Protein AF-A0A3D3JP51-F1 (afdb_monomer)

Nearest PDB structures (foldseek):
  5xqj-assembly3_H  TM=5.553E-01  e=3.656E-07  Penicillium chrysogenum
  5xqg-assembly3_E  TM=5.245E-01  e=1.393E-07  Penicillium chrysogenum
  5xqj-assembly2_C  TM=5.375E-01  e=5.043E-07  Penicillium chrysogenum
  5xqg-assembly4_G  TM=5.364E-01  e=9.598E-07  Penicillium chrysogenum
  8jto-assembly1_A  TM=1.450E-01  e=2.561E-01  Burkholderia pseudomallei

Structure (mmCIF, N/CA/C/O backbone):
data_AF-A0A3D3JP51-F1
#
_entry.id   AF-A0A3D3JP51-F1
#
loop_
_atom_site.group_PDB
_atom_site.id
_atom_site.type_symbol
_atom_site.label_atom_id
_atom_site.label_alt_id
_atom_site.label_comp_id
_atom_site.label_asym_id
_atom_site.label_entity_id
_atom_site.label_seq_id
_atom_site.pdbx_PDB_ins_code
_atom_site.Cartn_x
_atom_site.Cartn_y
_atom_site.Cartn_z
_atom_site.occupancy
_atom_site.B_iso_or_equiv
_atom_site.auth_seq_id
_atom_site.auth_comp_id
_atom_site.auth_asym_id
_atom_site.auth_atom_id
_atom_site.pdbx_PDB_model_num
ATOM 1 N N . MET A 1 1 ? -41.179 26.866 2.101 1.00 33.84 1 MET A N 1
ATOM 2 C CA . MET A 1 1 ? -41.700 25.677 2.806 1.00 33.84 1 MET A CA 1
ATOM 3 C C . MET A 1 1 ? -40.500 24.890 3.313 1.00 33.84 1 MET A C 1
ATOM 5 O O . MET A 1 1 ? -39.878 24.162 2.555 1.00 33.84 1 MET A O 1
ATOM 9 N N . LEU A 1 2 ? -40.088 25.186 4.548 1.00 30.19 2 LEU A N 1
ATOM 10 C CA . LEU A 1 2 ? -38.956 24.570 5.240 1.00 30.19 2 LEU A CA 1
ATOM 11 C C . LEU A 1 2 ? -39.393 23.192 5.743 1.00 30.19 2 LEU A C 1
ATOM 13 O O . LEU A 1 2 ? -40.135 23.107 6.719 1.00 30.19 2 LEU A O 1
ATOM 17 N N . LEU A 1 3 ? -38.946 22.122 5.087 1.00 27.70 3 LEU A N 1
ATOM 18 C CA . LEU A 1 3 ? -38.973 20.797 5.696 1.00 27.70 3 LEU A CA 1
ATOM 19 C C . LEU A 1 3 ? -37.765 20.704 6.622 1.00 27.70 3 LEU A C 1
ATOM 21 O O . LEU A 1 3 ? -36.638 20.443 6.214 1.00 27.70 3 LEU A O 1
ATOM 25 N N . ALA A 1 4 ? -38.037 21.022 7.884 1.00 31.62 4 ALA A N 1
ATOM 26 C CA . ALA A 1 4 ? -37.172 20.719 8.999 1.00 31.62 4 ALA A CA 1
ATOM 27 C C . ALA A 1 4 ? -36.991 19.201 9.070 1.00 31.62 4 ALA A C 1
ATOM 29 O O . ALA A 1 4 ? -37.876 18.489 9.544 1.00 31.62 4 ALA A O 1
ATOM 30 N N . ASP A 1 5 ? -35.827 18.721 8.645 1.00 31.06 5 ASP A N 1
ATOM 31 C CA . ASP A 1 5 ? -35.384 17.355 8.895 1.00 31.06 5 ASP A CA 1
ATOM 32 C C . ASP A 1 5 ? -34.930 17.252 10.363 1.00 31.06 5 ASP A C 1
ATOM 34 O O . ASP A 1 5 ? -33.759 17.122 10.712 1.00 31.06 5 ASP A O 1
ATOM 38 N N . ARG A 1 6 ? -35.901 17.383 11.277 1.00 33.31 6 ARG A N 1
ATOM 39 C CA . ARG A 1 6 ? -35.790 16.949 12.673 1.00 33.31 6 ARG A CA 1
ATOM 40 C C . ARG A 1 6 ? -36.003 15.434 12.722 1.00 33.31 6 ARG A C 1
ATOM 42 O O . ARG A 1 6 ? -36.897 14.942 13.403 1.00 33.31 6 ARG A O 1
ATOM 49 N N . ALA A 1 7 ? -35.159 14.685 12.021 1.00 33.31 7 ALA A N 1
ATOM 50 C CA . ALA A 1 7 ? -34.935 13.285 12.334 1.00 33.31 7 ALA A CA 1
ATOM 51 C C . ALA A 1 7 ? -33.903 13.252 13.464 1.00 33.31 7 ALA A C 1
ATOM 53 O O . ALA A 1 7 ? -32.711 13.477 13.261 1.00 33.31 7 ALA A O 1
ATOM 54 N N . GLY A 1 8 ? -34.400 13.076 14.688 1.00 32.94 8 GLY A N 1
ATOM 55 C CA . GLY A 1 8 ? -33.596 13.074 15.896 1.00 32.94 8 GLY A CA 1
ATOM 56 C C . GLY A 1 8 ? -32.356 12.194 15.758 1.00 32.94 8 GLY A C 1
ATOM 57 O O . GLY A 1 8 ? -32.448 11.008 15.435 1.00 32.94 8 GLY A O 1
ATOM 58 N N . ALA A 1 9 ? -31.199 12.772 16.082 1.00 37.50 9 ALA A N 1
ATOM 59 C CA . ALA A 1 9 ? -30.053 12.015 16.543 1.00 37.50 9 ALA A CA 1
ATOM 60 C C . ALA A 1 9 ? -30.493 11.262 17.805 1.00 37.50 9 ALA A C 1
ATOM 62 O O . ALA A 1 9 ? -30.345 11.745 18.927 1.00 37.50 9 ALA A O 1
ATOM 63 N N . ALA A 1 10 ? -31.105 10.090 17.630 1.00 38.06 10 ALA A N 1
ATOM 64 C CA . ALA A 1 10 ? -31.199 9.107 18.686 1.00 38.06 10 ALA A CA 1
ATOM 65 C C . ALA A 1 10 ? -29.755 8.891 19.136 1.00 38.06 10 ALA A C 1
ATOM 67 O O . ALA A 1 10 ? -28.972 8.301 18.391 1.00 38.06 10 ALA A O 1
ATOM 68 N N . GLN A 1 11 ? -29.378 9.466 20.285 1.00 51.22 11 GLN A N 1
ATOM 69 C CA . GLN A 1 11 ? -28.046 9.317 20.859 1.00 51.22 11 GLN A CA 1
ATOM 70 C C . GLN A 1 11 ? -27.743 7.827 20.865 1.00 51.22 11 GLN A C 1
ATOM 72 O O . GLN A 1 11 ? -28.322 7.079 21.657 1.00 51.22 11 GLN A O 1
ATOM 77 N N . ALA A 1 12 ? -26.890 7.375 19.942 1.00 59.22 12 ALA A N 1
ATOM 78 C CA . ALA A 1 12 ? -26.531 5.974 19.868 1.00 59.22 12 ALA A CA 1
ATOM 79 C C . ALA A 1 12 ? -26.047 5.588 21.266 1.00 59.22 12 ALA A C 1
ATOM 81 O O . ALA A 1 12 ? -25.150 6.241 21.802 1.00 59.22 12 ALA A O 1
ATOM 82 N N . ARG A 1 13 ? -26.693 4.607 21.901 1.00 76.00 13 ARG A N 1
ATOM 83 C CA . ARG A 1 13 ? -26.403 4.232 23.290 1.00 76.00 13 ARG A CA 1
ATOM 84 C C . ARG A 1 13 ? -24.896 3.993 23.442 1.00 76.00 13 ARG A C 1
ATOM 86 O O . ARG A 1 13 ? -24.313 3.312 22.601 1.00 76.00 13 ARG A O 1
ATOM 93 N N . TRP A 1 14 ? -24.264 4.557 24.479 1.00 85.31 14 TRP A N 1
ATOM 94 C CA . TRP A 1 14 ? -22.841 4.312 24.761 1.00 85.31 14 TRP A CA 1
ATOM 95 C C . TRP A 1 14 ? -22.556 2.812 24.748 1.00 85.31 14 TRP A C 1
ATOM 97 O O . TRP A 1 14 ? -23.250 2.049 25.421 1.00 85.31 14 TRP A O 1
ATOM 107 N N . TRP A 1 15 ? -21.521 2.406 24.013 1.00 87.50 15 TRP A N 1
ATOM 108 C CA . TRP A 1 15 ? -21.090 1.014 23.954 1.00 87.50 15 TRP A CA 1
ATOM 109 C C . TRP A 1 15 ? -20.709 0.482 25.340 1.00 87.50 15 TRP A C 1
ATOM 111 O O . TRP A 1 15 ? -21.135 -0.602 25.731 1.00 87.50 15 TRP A O 1
ATOM 121 N N . ASN A 1 16 ? -19.942 1.262 26.105 1.00 84.06 16 ASN A N 1
ATOM 122 C CA . ASN A 1 16 ? -19.487 0.878 27.433 1.00 84.06 16 ASN A CA 1
ATOM 123 C C . ASN A 1 16 ? -19.340 2.120 28.333 1.00 84.06 16 ASN A C 1
ATOM 125 O O . ASN A 1 16 ? -18.861 3.164 27.895 1.00 84.06 16 ASN A O 1
ATOM 129 N N . LYS A 1 17 ? -19.767 1.998 29.599 1.00 82.62 17 LYS A N 1
ATOM 130 C CA . LYS A 1 17 ? -19.778 3.090 30.585 1.00 82.62 17 LYS A CA 1
ATOM 131 C C . LYS A 1 17 ? -18.383 3.594 30.972 1.00 82.62 17 LYS A C 1
ATOM 133 O O . LYS A 1 17 ? -18.268 4.725 31.418 1.00 82.62 17 LYS A O 1
ATOM 138 N N . GLY A 1 18 ? -17.332 2.799 30.814 1.00 87.00 18 GLY A N 1
ATOM 139 C CA . GLY A 1 18 ? -15.985 3.238 31.168 1.00 87.00 18 GLY A CA 1
ATOM 140 C C . GLY A 1 18 ? -15.349 4.212 30.172 1.00 87.00 18 GLY A C 1
ATOM 141 O O . GLY A 1 18 ? -14.158 4.430 30.295 1.00 87.00 18 GLY A O 1
ATOM 142 N N . TRP A 1 19 ? -16.053 4.671 29.134 1.00 91.06 19 TRP A N 1
ATOM 143 C CA . TRP A 1 19 ? -15.495 5.518 28.073 1.00 91.06 19 TRP A CA 1
ATOM 144 C C . TRP A 1 19 ? -16.128 6.909 28.121 1.00 91.06 19 TRP A C 1
ATOM 146 O O . TRP A 1 19 ? -17.355 7.039 28.074 1.00 91.06 19 TRP A O 1
ATOM 156 N N . GLU A 1 20 ? -15.290 7.932 28.238 1.00 90.81 20 GLU A N 1
ATOM 157 C CA . GLU A 1 20 ? -15.665 9.309 28.559 1.00 90.81 20 GLU A CA 1
ATOM 158 C C . GLU A 1 20 ? -16.050 10.115 27.318 1.00 90.81 20 GLU A C 1
ATOM 160 O O . GLU A 1 20 ? -16.895 11.011 27.400 1.00 90.81 20 GLU A O 1
ATOM 165 N N . ALA A 1 21 ? -15.479 9.780 26.161 1.00 91.62 21 ALA A N 1
ATOM 166 C CA . ALA A 1 21 ? -15.785 10.435 24.898 1.00 91.62 21 ALA A CA 1
ATOM 167 C C . ALA A 1 21 ? -15.850 9.441 23.735 1.00 91.62 21 ALA A C 1
ATOM 169 O O . ALA A 1 21 ? -15.373 8.305 23.822 1.00 91.62 21 ALA A O 1
ATOM 170 N N . ARG A 1 22 ? -16.459 9.870 22.630 1.00 93.19 22 ARG A N 1
ATOM 171 C CA . ARG A 1 22 ? -16.383 9.174 21.345 1.00 93.19 22 ARG A CA 1
ATOM 172 C C . ARG A 1 22 ? -16.366 10.156 20.184 1.00 93.19 22 ARG A C 1
ATOM 174 O O . ARG A 1 22 ? -16.964 11.219 20.278 1.00 93.19 22 ARG A O 1
ATOM 181 N N . VAL A 1 23 ? -15.744 9.760 19.085 1.00 93.44 23 VAL A N 1
ATOM 182 C CA . VAL A 1 23 ? -15.762 10.488 17.816 1.00 93.44 23 VAL A CA 1
ATOM 183 C C . VAL A 1 23 ? -16.483 9.623 16.781 1.00 93.44 23 VAL A C 1
ATOM 185 O O . VAL A 1 23 ? -16.076 8.472 16.580 1.00 93.44 23 VAL A O 1
ATOM 188 N N . PRO A 1 24 ? -17.570 10.106 16.156 1.00 94.50 24 PRO A N 1
ATOM 189 C CA . PRO A 1 24 ? -18.229 9.376 15.083 1.00 94.50 24 PRO A CA 1
ATOM 190 C C . PRO A 1 24 ? -17.358 9.405 13.822 1.00 94.50 24 PRO A C 1
ATOM 192 O O . PRO A 1 24 ? -16.884 10.458 13.399 1.00 94.50 24 PRO A O 1
ATOM 195 N N . ILE A 1 25 ? -17.168 8.237 13.212 1.00 93.19 25 ILE A N 1
ATOM 196 C CA . ILE A 1 25 ? -16.448 8.064 11.949 1.00 93.19 25 ILE A CA 1
ATOM 197 C C . ILE A 1 25 ? -17.408 7.386 10.974 1.00 93.19 25 ILE A C 1
ATOM 199 O O . ILE A 1 25 ? -17.940 6.314 11.254 1.00 93.19 25 ILE A O 1
ATOM 203 N N . THR A 1 26 ? -17.657 8.007 9.829 1.00 92.44 26 THR A N 1
ATOM 204 C CA . THR A 1 26 ? -18.397 7.385 8.728 1.00 92.44 26 THR A CA 1
ATOM 205 C C . THR A 1 26 ? -17.417 7.071 7.620 1.00 92.44 26 THR A C 1
ATOM 207 O O . THR A 1 26 ? -16.670 7.951 7.221 1.00 92.44 26 THR A O 1
ATOM 210 N N . VAL A 1 27 ? -17.438 5.842 7.121 1.00 89.75 27 VAL A N 1
ATOM 211 C CA . VAL A 1 27 ? -16.679 5.430 5.943 1.00 89.75 27 VAL A CA 1
ATOM 212 C C . VAL A 1 27 ? -17.681 5.108 4.848 1.00 89.75 27 VAL A C 1
ATOM 214 O O . VAL A 1 27 ? -18.523 4.228 5.022 1.00 89.75 27 VAL A O 1
ATOM 217 N N . GLU A 1 28 ? -17.618 5.837 3.743 1.00 86.75 28 GLU A N 1
ATOM 218 C CA . GLU A 1 28 ? -18.422 5.574 2.554 1.00 86.75 28 GLU A CA 1
ATOM 219 C C . GLU A 1 28 ? -17.505 5.126 1.422 1.00 86.75 28 GLU A C 1
ATOM 221 O O . GLU A 1 28 ? -16.546 5.810 1.057 1.00 86.75 28 GLU A O 1
ATOM 226 N N . PHE A 1 29 ? -17.805 3.953 0.873 1.00 77.25 29 PHE A N 1
ATOM 227 C CA . PHE A 1 29 ? -17.131 3.445 -0.307 1.00 77.25 29 PHE A CA 1
ATOM 228 C C . PHE A 1 29 ? -18.118 3.362 -1.454 1.00 77.25 29 PHE A C 1
ATOM 230 O O . PHE A 1 29 ? -19.277 2.976 -1.290 1.00 77.25 29 PHE A O 1
ATOM 237 N N . ARG A 1 30 ? -17.628 3.677 -2.648 1.00 71.31 30 ARG A N 1
ATOM 238 C CA . ARG A 1 30 ? -18.293 3.213 -3.859 1.00 71.31 30 ARG A CA 1
ATOM 239 C C . ARG A 1 30 ? -18.076 1.704 -3.969 1.00 71.31 30 ARG A C 1
ATOM 241 O O . ARG A 1 30 ? -17.034 1.196 -3.547 1.00 71.31 30 ARG A O 1
ATOM 248 N N . GLU A 1 31 ? -19.058 1.007 -4.532 1.00 70.56 31 GLU A N 1
ATOM 249 C CA . GLU A 1 31 ? -18.847 -0.369 -4.984 1.00 70.56 31 GLU A CA 1
ATOM 250 C C . GLU A 1 31 ? -17.620 -0.393 -5.910 1.00 70.56 31 GLU A C 1
ATOM 252 O O . GLU A 1 31 ? -17.397 0.531 -6.697 1.00 70.56 31 GLU A O 1
ATOM 257 N N . GLY A 1 32 ? -16.772 -1.399 -5.736 1.00 70.69 32 GLY A N 1
ATOM 258 C CA . GLY A 1 32 ? -15.523 -1.533 -6.469 1.00 70.69 32 GLY A CA 1
ATOM 259 C C . GLY A 1 32 ? -14.873 -2.875 -6.171 1.00 70.69 32 GLY A C 1
ATOM 260 O O . GLY A 1 32 ? -15.493 -3.740 -5.559 1.00 70.69 32 GLY A O 1
ATOM 261 N N . LEU A 1 33 ? -13.609 -3.011 -6.558 1.00 82.50 33 LEU A N 1
ATOM 262 C CA . LEU A 1 33 ? -12.934 -4.302 -6.685 1.00 82.50 33 LEU A CA 1
ATOM 263 C C . LEU A 1 33 ? -12.784 -5.101 -5.376 1.00 82.50 33 LEU A C 1
ATOM 265 O O . LEU A 1 33 ? -12.785 -6.328 -5.372 1.00 82.50 33 LEU A O 1
ATOM 269 N N . LEU A 1 34 ? -12.624 -4.409 -4.250 1.00 86.81 34 LEU A N 1
ATOM 270 C CA . LEU A 1 34 ? -12.354 -5.032 -2.958 1.00 86.81 34 LEU A CA 1
ATOM 271 C C . LEU A 1 34 ? -13.618 -5.149 -2.107 1.00 86.81 34 LEU A C 1
ATOM 273 O O . LEU A 1 34 ? -14.225 -4.128 -1.801 1.00 86.81 34 LEU A O 1
ATOM 277 N N . SER A 1 35 ? -13.926 -6.359 -1.620 1.00 85.88 35 SER A N 1
ATOM 278 C CA . SER A 1 35 ? -15.017 -6.624 -0.658 1.00 85.88 35 SER A CA 1
ATOM 279 C C . SER A 1 35 ? -14.719 -6.143 0.772 1.00 85.88 35 SER A C 1
ATOM 281 O O . SER A 1 35 ? -15.620 -5.902 1.581 1.00 85.88 35 SER A O 1
ATOM 283 N N . LYS A 1 36 ? -13.431 -5.997 1.097 1.00 89.69 36 LYS A N 1
ATOM 284 C CA . LYS A 1 36 ? -12.902 -5.413 2.332 1.00 89.69 36 LYS A CA 1
ATOM 285 C C . LYS A 1 36 ? -11.823 -4.406 1.967 1.00 89.69 36 LYS A C 1
ATOM 287 O O . LYS A 1 36 ? -10.947 -4.713 1.165 1.00 89.69 36 LYS A O 1
ATOM 292 N N . ARG A 1 37 ? -11.853 -3.224 2.575 1.00 88.88 37 ARG A N 1
ATOM 293 C CA . ARG A 1 37 ? -10.965 -2.113 2.227 1.00 88.88 37 ARG A CA 1
ATOM 294 C C . ARG A 1 37 ? -10.162 -1.641 3.433 1.00 88.88 37 ARG A C 1
ATOM 296 O O . ARG A 1 37 ? -10.757 -1.394 4.487 1.00 88.88 37 ARG A O 1
ATOM 303 N N . PRO A 1 38 ? -8.836 -1.482 3.293 1.00 91.38 38 PRO A N 1
ATOM 304 C CA . PRO A 1 38 ? -8.039 -0.839 4.319 1.00 91.38 38 PRO A CA 1
ATOM 305 C C . PRO A 1 38 ? -8.355 0.657 4.369 1.00 91.38 38 PRO A C 1
ATOM 307 O O . PRO A 1 38 ? -8.418 1.329 3.340 1.00 91.38 38 PRO A O 1
ATOM 310 N N . VAL A 1 39 ? -8.525 1.172 5.581 1.00 90.56 39 VAL A N 1
ATOM 311 C CA . VAL A 1 39 ? -8.670 2.593 5.887 1.00 90.56 39 VAL A CA 1
ATOM 312 C C . VAL A 1 39 ? -7.458 3.013 6.705 1.00 90.56 39 VAL A C 1
ATOM 314 O O . VAL A 1 39 ? -7.143 2.388 7.718 1.00 90.56 39 VAL A O 1
ATOM 317 N N . ILE A 1 40 ? -6.779 4.062 6.246 1.00 90.44 40 ILE A N 1
ATOM 318 C CA . ILE A 1 40 ? -5.611 4.656 6.899 1.00 90.44 40 ILE A CA 1
ATOM 319 C C . ILE A 1 40 ? -5.949 6.123 7.137 1.00 90.44 40 ILE A C 1
ATOM 321 O O . ILE A 1 40 ? -6.104 6.877 6.179 1.00 90.44 40 ILE A O 1
ATOM 325 N N . LEU A 1 41 ? -6.090 6.517 8.401 1.00 88.56 41 LEU A N 1
ATOM 326 C CA . LEU A 1 41 ? -6.381 7.896 8.785 1.00 88.56 41 LEU A CA 1
ATOM 327 C C . LEU A 1 41 ? -5.165 8.499 9.481 1.00 88.56 41 LEU A C 1
ATOM 329 O O . LEU A 1 41 ? -4.757 7.960 10.512 1.00 88.56 41 LEU A O 1
ATOM 333 N N . PRO A 1 42 ? -4.612 9.618 8.983 1.00 88.12 42 PRO A N 1
ATOM 334 C CA . PRO A 1 42 ? -3.611 10.364 9.730 1.00 88.12 42 PRO A CA 1
ATOM 335 C C . PRO A 1 42 ? -4.199 10.820 11.067 1.00 88.12 42 PRO A C 1
ATOM 337 O O . PRO A 1 42 ? -5.288 11.403 11.113 1.00 88.12 42 PRO A O 1
ATOM 340 N N . TRP A 1 43 ? -3.481 10.569 12.158 1.00 89.81 43 TRP A N 1
ATOM 341 C CA . TRP A 1 43 ? -3.932 10.884 13.508 1.00 89.81 43 TRP A CA 1
ATOM 342 C C . TRP A 1 43 ? -4.205 12.375 13.676 1.00 89.81 43 TRP A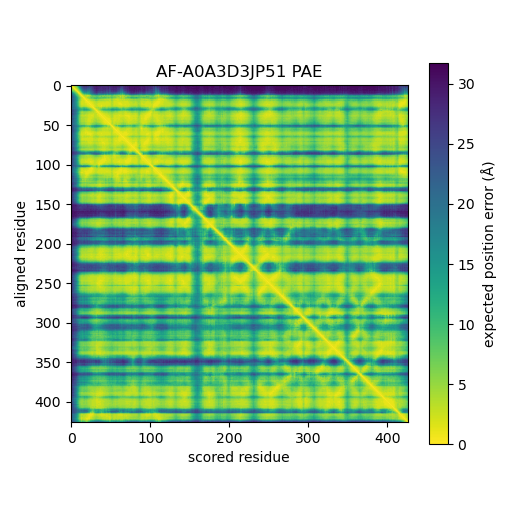 C 1
ATOM 344 O O . TRP A 1 43 ? -5.180 12.741 14.331 1.00 89.81 43 TRP A O 1
ATOM 354 N N . ARG A 1 44 ? -3.426 13.231 13.002 1.00 88.31 44 ARG A N 1
ATOM 355 C CA . ARG A 1 44 ? -3.647 14.681 12.935 1.00 88.31 44 ARG A CA 1
ATOM 356 C C . ARG A 1 44 ? -5.108 15.068 12.678 1.00 88.31 44 ARG A C 1
ATOM 358 O O . ARG A 1 44 ? -5.628 15.916 13.393 1.00 88.31 44 ARG A O 1
ATOM 365 N N . VAL A 1 45 ? -5.796 14.401 11.746 1.00 87.31 45 VAL A N 1
ATOM 366 C CA . VAL A 1 45 ? -7.195 14.724 11.390 1.00 87.31 45 VAL A CA 1
ATOM 367 C C . VAL A 1 45 ? -8.147 14.493 12.573 1.00 87.31 45 VAL A C 1
ATOM 369 O O . VAL A 1 45 ? -9.140 15.198 12.747 1.00 87.31 45 VAL A O 1
ATOM 372 N N . ILE A 1 46 ? -7.841 13.511 13.420 1.00 87.12 46 ILE A N 1
ATOM 373 C CA . ILE A 1 46 ? -8.601 13.211 14.637 1.00 87.12 46 ILE A CA 1
ATOM 374 C C . ILE A 1 46 ? -8.157 14.139 15.779 1.00 87.12 46 ILE A C 1
ATOM 376 O O . ILE A 1 46 ? -8.998 14.665 16.508 1.00 87.12 46 ILE A O 1
ATOM 380 N N . ALA A 1 47 ? -6.851 14.367 15.930 1.00 87.25 47 ALA A N 1
ATOM 381 C CA . ALA A 1 47 ? -6.269 15.200 16.980 1.00 87.25 47 ALA A CA 1
ATOM 382 C C . ALA A 1 47 ? -6.745 16.660 16.909 1.00 87.25 47 ALA A C 1
ATOM 384 O O . ALA A 1 47 ? -7.077 17.239 17.946 1.00 87.25 47 ALA A O 1
ATOM 385 N N . GLU A 1 48 ? -6.864 17.220 15.701 1.00 86.81 48 GLU A N 1
ATOM 386 C CA . GLU A 1 48 ? -7.426 18.556 15.455 1.00 86.81 48 GLU A CA 1
ATOM 387 C C . GLU A 1 48 ? -8.850 18.687 16.016 1.00 86.81 48 GLU A C 1
ATOM 389 O O . GLU A 1 48 ? -9.200 19.703 16.614 1.00 86.81 48 GLU A O 1
ATOM 394 N N . ARG A 1 49 ? -9.667 17.629 15.912 1.00 84.00 49 ARG A N 1
ATOM 395 C CA . ARG A 1 49 ? -11.031 17.603 16.469 1.00 84.00 49 ARG A CA 1
ATOM 396 C C . ARG A 1 49 ? -11.052 17.467 17.987 1.00 84.00 49 ARG A C 1
ATOM 398 O O . ARG A 1 49 ? -12.003 17.905 18.627 1.00 84.00 49 ARG A O 1
ATOM 405 N N . LEU A 1 50 ? -10.031 16.841 18.564 1.00 82.81 50 LEU A N 1
ATOM 406 C CA . LEU A 1 50 ? -9.939 16.556 19.997 1.00 82.81 50 LEU A CA 1
ATOM 407 C C . LEU A 1 50 ? -9.251 17.666 20.806 1.00 82.81 50 LEU A C 1
ATOM 409 O O . LEU A 1 50 ? -9.284 17.603 22.036 1.00 82.81 50 LEU A O 1
ATOM 413 N N . GLY A 1 51 ? -8.663 18.668 20.147 1.00 80.00 51 GLY A N 1
ATOM 414 C CA . GLY A 1 51 ? -7.967 19.777 20.802 1.00 80.00 51 GLY A CA 1
ATOM 415 C C . GLY A 1 51 ? -6.614 19.377 21.399 1.00 80.00 51 GLY A C 1
ATOM 416 O O . GLY A 1 51 ? -6.333 19.725 22.542 1.00 80.00 51 GLY A O 1
ATOM 417 N N . GLU A 1 52 ? -5.810 18.610 20.651 1.00 67.75 52 GLU A N 1
ATOM 418 C CA . GLU A 1 52 ? -4.414 18.246 20.987 1.00 67.75 52 GLU A CA 1
ATOM 419 C C . GLU A 1 52 ? -4.214 17.468 22.306 1.00 67.75 52 GLU A C 1
ATOM 421 O O . GLU A 1 52 ? -3.128 17.446 22.891 1.00 67.75 52 GLU A O 1
ATOM 426 N N . ALA A 1 53 ? -5.247 16.776 22.792 1.00 72.56 53 ALA A N 1
ATOM 427 C CA . ALA A 1 53 ? -5.118 15.929 23.972 1.00 72.56 53 ALA A CA 1
ATOM 428 C C . ALA A 1 53 ? -4.064 14.823 23.759 1.00 72.56 53 ALA A C 1
ATOM 430 O O . ALA A 1 53 ? -4.126 14.067 22.788 1.00 72.56 53 ALA A O 1
ATOM 431 N N . LYS A 1 54 ? -3.132 14.675 24.713 1.00 82.56 54 LYS A N 1
ATOM 432 C CA . LYS A 1 54 ? -2.168 13.562 24.733 1.00 82.56 54 LYS A CA 1
ATOM 433 C C . LYS A 1 54 ? -2.903 12.246 24.962 1.00 82.56 54 LYS A C 1
ATOM 435 O O . LYS A 1 54 ? -3.275 11.915 26.086 1.00 82.56 54 LYS A O 1
ATOM 440 N N . ILE A 1 55 ? -3.107 11.495 23.889 1.00 88.25 55 ILE A N 1
ATOM 441 C CA . ILE A 1 55 ? -3.825 10.221 23.897 1.00 88.25 55 ILE A CA 1
ATOM 442 C C . ILE A 1 55 ? -2.817 9.092 23.716 1.00 88.25 55 ILE A C 1
ATOM 444 O O . ILE A 1 55 ? -1.821 9.248 23.023 1.00 88.25 55 ILE A O 1
ATOM 448 N N . ARG A 1 56 ? -3.056 7.947 24.356 1.00 89.69 56 ARG A N 1
ATOM 449 C CA . ARG A 1 56 ? -2.265 6.723 24.155 1.00 89.69 56 ARG A CA 1
ATOM 450 C C . ARG A 1 56 ? -3.076 5.710 23.358 1.00 89.69 56 ARG A C 1
ATOM 452 O O . ARG A 1 56 ? -4.296 5.668 23.495 1.00 89.69 56 ARG A O 1
ATOM 459 N N . ALA A 1 57 ? -2.428 4.809 22.623 1.00 87.50 57 ALA A N 1
ATOM 460 C CA . ALA A 1 57 ? -3.138 3.764 21.871 1.00 87.50 57 ALA A CA 1
ATOM 461 C C . ALA A 1 57 ? -4.081 2.909 22.755 1.00 87.50 57 ALA A C 1
ATOM 463 O O . ALA A 1 57 ? -5.208 2.597 22.368 1.00 87.50 57 ALA A O 1
ATOM 464 N N . GLY A 1 58 ? -3.677 2.598 23.996 1.00 89.38 58 GLY A N 1
ATOM 465 C CA . GLY A 1 58 ? -4.510 1.863 24.965 1.00 89.38 58 GLY A CA 1
ATOM 466 C C . GLY A 1 58 ? -5.794 2.594 25.391 1.00 89.38 58 GLY A C 1
ATOM 467 O O . GLY A 1 58 ? -6.727 1.964 25.899 1.00 89.38 58 GLY A O 1
ATOM 468 N N . SER A 1 59 ? -5.867 3.903 25.150 1.00 91.75 59 SER A N 1
ATOM 469 C CA . SER A 1 59 ? -7.020 4.766 25.414 1.00 91.75 59 SER A CA 1
ATOM 470 C C . SER A 1 59 ? -8.043 4.789 24.279 1.00 91.75 59 SER A C 1
ATOM 472 O O . SER A 1 59 ? -8.972 5.587 24.345 1.00 91.75 59 SER A O 1
ATOM 474 N N . LEU A 1 60 ? -7.900 3.945 23.252 1.00 93.31 60 LEU A N 1
ATOM 475 C CA . LEU A 1 60 ? -8.772 3.932 22.077 1.00 93.31 60 LEU A CA 1
ATOM 476 C C . LEU A 1 60 ? -9.527 2.608 21.915 1.00 93.31 60 LEU A C 1
ATOM 478 O O . LEU A 1 60 ? -8.972 1.529 22.145 1.00 93.31 60 LEU A O 1
ATOM 482 N N . ARG A 1 61 ? -10.783 2.665 21.458 1.00 94.94 61 ARG A N 1
ATOM 483 C CA . ARG A 1 61 ? -11.495 1.520 20.857 1.00 94.94 61 ARG A CA 1
ATOM 484 C C . ARG A 1 61 ? -12.307 1.947 19.657 1.00 94.94 61 ARG A C 1
ATOM 486 O O . ARG A 1 61 ? -13.093 2.881 19.752 1.00 94.94 61 ARG A O 1
ATOM 493 N N . LEU A 1 62 ? -12.198 1.190 18.575 1.00 95.75 62 LEU A N 1
ATOM 494 C CA . LEU A 1 62 ? -13.062 1.342 17.416 1.00 95.75 62 LEU A CA 1
ATOM 495 C C . LEU A 1 62 ? -14.261 0.392 17.526 1.00 95.75 62 LEU A C 1
ATOM 497 O O . LEU A 1 62 ? -14.103 -0.792 17.833 1.00 95.75 62 LEU A O 1
ATOM 501 N N . VAL A 1 63 ? -15.470 0.914 17.318 1.00 95.50 63 VAL A N 1
ATOM 502 C CA . VAL A 1 63 ? -16.725 0.168 17.494 1.00 95.50 63 VAL A CA 1
ATOM 503 C C . VAL A 1 63 ? -17.667 0.401 16.318 1.00 95.50 63 VAL A C 1
ATOM 505 O O . VAL A 1 63 ? -17.966 1.544 15.980 1.00 95.50 63 VAL A O 1
ATOM 508 N N . ALA A 1 64 ? -18.213 -0.683 15.765 1.00 92.56 64 ALA A N 1
ATOM 509 C CA . ALA A 1 64 ? -19.308 -0.677 14.797 1.00 92.56 64 ALA A CA 1
ATOM 510 C C . ALA A 1 64 ? -20.580 -1.216 15.472 1.00 92.56 64 ALA A C 1
ATOM 512 O O . ALA A 1 64 ? -20.669 -2.399 15.823 1.00 92.56 64 ALA A O 1
ATOM 513 N N . GLY A 1 65 ? -21.567 -0.350 15.714 1.00 88.50 65 GLY A N 1
ATOM 514 C CA . GLY A 1 65 ? -22.766 -0.707 16.480 1.00 88.50 65 GLY A CA 1
ATOM 515 C C . GLY A 1 65 ? -22.431 -1.140 17.915 1.00 88.50 65 GLY A C 1
ATOM 516 O O . GLY A 1 65 ? -22.213 -0.301 18.783 1.00 88.50 65 GLY A O 1
ATOM 517 N N . ARG A 1 66 ? -22.399 -2.455 18.177 1.00 88.44 66 ARG A N 1
ATOM 518 C CA . ARG A 1 66 ? -21.992 -3.045 19.474 1.00 88.44 66 ARG A CA 1
ATOM 519 C C . ARG A 1 66 ? -20.736 -3.917 19.399 1.00 88.44 66 ARG A C 1
ATOM 521 O O . ARG A 1 66 ? -20.343 -4.492 20.412 1.00 88.44 66 ARG A O 1
ATOM 528 N N . ARG A 1 67 ? -20.132 -4.057 18.217 1.00 92.06 67 ARG A N 1
ATOM 529 C CA . ARG A 1 67 ? -18.980 -4.932 17.985 1.00 92.06 67 ARG A CA 1
ATOM 530 C C . ARG A 1 67 ? -17.696 -4.117 17.983 1.00 92.06 67 ARG A C 1
ATOM 532 O O . ARG A 1 67 ? -17.643 -3.051 17.374 1.00 92.06 67 ARG A O 1
ATOM 539 N N . LEU A 1 68 ? -16.675 -4.639 18.655 1.00 94.00 68 LEU A N 1
ATOM 540 C CA . LEU A 1 68 ? -15.318 -4.128 18.523 1.00 94.00 68 LEU A CA 1
ATOM 541 C C . LEU A 1 68 ? -14.822 -4.372 17.100 1.00 94.00 68 LEU A C 1
ATOM 543 O O . LEU A 1 68 ? -15.008 -5.460 16.558 1.00 94.00 68 LEU A O 1
ATOM 547 N N . VAL A 1 69 ? -14.185 -3.359 16.529 1.00 94.56 69 VAL A N 1
ATOM 548 C CA . VAL A 1 69 ? -13.515 -3.442 15.234 1.00 94.56 69 VAL A CA 1
ATOM 549 C C . VAL A 1 69 ? -12.011 -3.510 15.501 1.00 94.56 69 VAL A C 1
ATOM 551 O O . VAL A 1 69 ? -11.504 -2.654 16.236 1.00 94.56 69 VAL A O 1
ATOM 554 N N . PRO A 1 70 ? -11.294 -4.507 14.950 1.00 95.19 70 PRO A N 1
ATOM 555 C CA . PRO A 1 70 ? -9.841 -4.521 14.991 1.00 95.19 70 PRO A CA 1
ATOM 556 C C . PRO A 1 70 ? -9.292 -3.236 14.377 1.00 95.19 70 PRO A C 1
ATOM 558 O O . PRO A 1 70 ? -9.641 -2.866 13.257 1.00 95.19 70 PRO A O 1
ATOM 561 N N . PHE A 1 71 ? -8.431 -2.561 15.123 1.00 94.50 71 PHE A N 1
ATOM 562 C CA . PHE A 1 71 ? -7.665 -1.426 14.640 1.00 94.50 71 PHE A CA 1
ATOM 563 C C . PHE A 1 71 ? -6.247 -1.543 15.183 1.00 94.50 71 PHE A C 1
ATOM 565 O O . PHE A 1 71 ? -5.994 -2.262 16.155 1.00 94.50 71 PHE A O 1
ATOM 572 N N . GLN A 1 72 ? -5.335 -0.811 14.570 1.00 93.25 72 GLN A N 1
ATOM 573 C CA . GLN A 1 72 ? -4.008 -0.579 15.109 1.00 93.25 72 GLN A CA 1
ATOM 574 C C . GLN A 1 72 ? -3.603 0.867 14.871 1.00 93.25 72 GLN A C 1
ATOM 576 O O . GLN A 1 72 ? -4.207 1.562 14.051 1.00 93.25 72 GLN A O 1
ATOM 581 N N . VAL A 1 73 ? -2.599 1.305 15.618 1.00 92.00 73 VAL A N 1
ATOM 582 C CA . VAL A 1 73 ? -1.922 2.567 15.360 1.00 92.00 73 VAL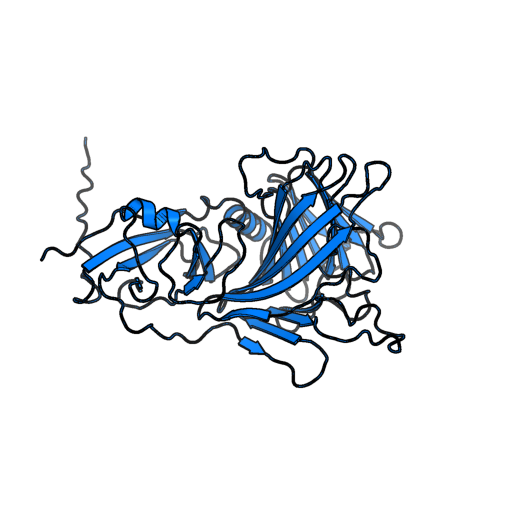 A CA 1
ATOM 583 C C . VAL A 1 73 ? -0.537 2.235 14.850 1.00 92.00 73 VAL A C 1
ATOM 585 O O . VAL A 1 73 ? 0.201 1.506 15.513 1.00 92.00 73 VAL A O 1
ATOM 588 N N . ASP A 1 74 ? -0.215 2.775 13.685 1.00 92.38 74 ASP A N 1
ATOM 589 C CA . ASP A 1 74 ? 1.100 2.637 13.094 1.00 92.38 74 ASP A CA 1
ATOM 590 C C . ASP A 1 74 ? 1.851 3.942 13.243 1.00 92.38 74 ASP A C 1
ATOM 592 O O . ASP A 1 74 ? 1.404 4.994 12.788 1.00 92.38 74 ASP A O 1
ATOM 596 N N . HIS A 1 75 ? 2.990 3.853 13.914 1.00 91.38 75 HIS A N 1
ATOM 597 C CA . HIS A 1 75 ? 3.729 5.028 14.316 1.00 91.38 75 HIS A CA 1
ATOM 598 C C . HIS A 1 75 ? 4.686 5.479 13.235 1.00 91.38 75 HIS A C 1
ATOM 600 O O . HIS A 1 75 ? 5.383 4.648 12.639 1.00 91.38 75 HIS A O 1
ATOM 606 N N . ARG A 1 76 ? 4.740 6.790 13.000 1.00 88.88 76 ARG A N 1
ATOM 607 C CA . ARG A 1 76 ? 5.632 7.371 11.997 1.00 88.88 76 ARG A CA 1
ATOM 608 C C . ARG A 1 76 ? 6.340 8.607 12.511 1.00 88.88 76 ARG A C 1
ATOM 610 O O . ARG A 1 76 ? 5.825 9.340 13.343 1.00 88.88 76 ARG A O 1
ATOM 617 N N . ASN A 1 77 ? 7.535 8.850 11.987 1.00 86.69 77 ASN A N 1
ATOM 618 C CA . ASN A 1 77 ? 8.212 10.127 12.189 1.00 86.69 77 ASN A CA 1
ATOM 619 C C . ASN A 1 77 ? 7.776 11.157 11.122 1.00 86.69 77 ASN A C 1
ATOM 621 O O . ASN A 1 77 ? 7.129 10.828 10.127 1.00 86.69 77 ASN A O 1
ATOM 625 N N . ALA A 1 78 ? 8.218 12.408 11.274 1.00 82.81 78 ALA A N 1
ATOM 626 C CA . ALA A 1 78 ? 7.956 13.485 10.308 1.00 82.81 78 ALA A CA 1
ATOM 627 C C . ALA A 1 78 ? 8.548 13.242 8.903 1.00 82.81 78 ALA A C 1
ATOM 629 O O . ALA A 1 78 ? 8.176 13.921 7.947 1.00 82.81 78 ALA A O 1
ATOM 630 N N . ARG A 1 79 ? 9.470 12.282 8.766 1.00 81.69 79 ARG A N 1
ATOM 631 C CA . ARG A 1 79 ? 10.056 11.857 7.487 1.00 81.69 79 ARG A CA 1
ATOM 632 C C . ARG A 1 79 ? 9.200 10.810 6.767 1.00 81.69 79 ARG A C 1
ATOM 634 O O . ARG A 1 79 ? 9.426 10.544 5.591 1.00 81.69 79 ARG A O 1
ATOM 641 N N . GLY A 1 80 ? 8.191 10.270 7.449 1.00 81.12 80 GLY A N 1
ATOM 642 C CA . GLY A 1 80 ? 7.323 9.211 6.958 1.00 81.12 80 GLY A CA 1
ATOM 643 C C . GLY A 1 80 ? 7.821 7.806 7.287 1.00 81.12 80 GLY A C 1
ATOM 644 O O . GLY A 1 80 ? 7.155 6.853 6.899 1.00 81.12 80 GLY A O 1
ATOM 645 N N . ASP A 1 81 ? 8.929 7.636 8.010 1.00 88.25 81 ASP A N 1
ATOM 646 C CA . ASP A 1 81 ? 9.420 6.305 8.365 1.00 88.25 81 ASP A CA 1
ATOM 647 C C . ASP A 1 81 ? 8.551 5.660 9.444 1.00 88.25 81 ASP A C 1
ATOM 649 O O . ASP A 1 81 ? 8.202 6.309 10.432 1.00 88.25 81 ASP A O 1
ATOM 653 N N . PHE A 1 82 ? 8.291 4.357 9.310 1.00 90.06 82 PHE A N 1
ATOM 654 C CA . PHE A 1 82 ? 7.684 3.563 10.378 1.00 90.06 82 PHE A CA 1
ATOM 655 C C . PHE A 1 82 ? 8.610 3.441 11.592 1.00 90.06 82 PHE A C 1
ATOM 657 O O . PHE A 1 82 ? 9.790 3.092 11.467 1.00 90.06 82 PHE A O 1
ATOM 664 N N . LEU A 1 83 ? 8.039 3.643 12.775 1.00 86.44 83 LEU A N 1
ATOM 665 C CA . LEU A 1 83 ? 8.701 3.486 14.063 1.00 86.44 83 LEU A CA 1
ATOM 666 C C . LEU A 1 83 ? 8.263 2.176 14.740 1.00 86.44 83 LEU A C 1
ATOM 668 O O . LEU A 1 83 ? 7.100 1.782 14.626 1.00 86.44 83 LEU A O 1
ATOM 672 N N . PRO A 1 84 ? 9.167 1.480 15.455 1.00 77.06 84 PRO A N 1
ATOM 673 C CA . PRO A 1 84 ? 8.790 0.319 16.254 1.00 77.06 84 PRO A CA 1
ATOM 674 C C . PRO A 1 84 ? 7.852 0.721 17.412 1.00 77.06 84 PRO A C 1
ATOM 676 O O . PRO A 1 84 ? 7.935 1.848 17.906 1.00 77.06 84 PRO A O 1
ATOM 679 N N . PRO A 1 85 ? 6.992 -0.194 17.898 1.00 67.12 85 PRO A N 1
ATOM 680 C CA . PRO A 1 85 ? 6.081 0.086 19.008 1.00 67.12 85 PRO A CA 1
ATOM 681 C C . PRO A 1 85 ? 6.843 0.376 20.321 1.00 67.12 85 PRO A C 1
ATOM 683 O O . PRO A 1 85 ? 7.678 -0.414 20.753 1.00 67.12 85 PRO A O 1
ATOM 686 N N . GLY A 1 86 ? 6.547 1.511 20.966 1.00 64.94 86 GLY A N 1
ATOM 687 C CA . GLY A 1 86 ? 7.134 1.992 22.231 1.00 64.94 86 GLY A CA 1
ATOM 688 C C . GLY A 1 86 ? 6.062 2.426 23.249 1.00 64.94 86 GLY A C 1
ATOM 689 O O . GLY A 1 86 ? 4.933 1.946 23.195 1.00 64.94 86 GLY A O 1
ATOM 690 N N . ASN A 1 87 ? 6.348 3.377 24.156 1.00 59.12 87 ASN A N 1
ATOM 691 C CA . ASN A 1 87 ? 5.391 3.836 25.196 1.00 59.12 87 ASN A CA 1
ATOM 692 C C . ASN A 1 87 ? 4.165 4.646 24.675 1.00 59.12 87 ASN A C 1
ATOM 694 O O . ASN A 1 87 ? 3.448 5.267 25.465 1.00 59.12 87 ASN A O 1
ATOM 698 N N . LEU A 1 88 ? 3.942 4.618 23.358 1.00 70.69 88 LEU A N 1
ATOM 699 C CA . LEU A 1 88 ? 3.726 5.758 22.464 1.00 70.69 88 LEU A CA 1
ATOM 700 C C . LEU A 1 88 ? 2.431 6.537 22.730 1.00 70.69 88 LEU A C 1
ATOM 702 O O . LEU A 1 88 ? 1.308 6.060 22.535 1.00 70.69 88 LEU A O 1
ATOM 706 N N . THR A 1 89 ? 2.629 7.781 23.169 1.00 85.69 89 THR A N 1
ATOM 707 C CA . THR A 1 89 ? 1.632 8.845 23.004 1.00 85.69 89 THR A CA 1
ATOM 708 C C . THR A 1 89 ? 1.440 9.073 21.508 1.00 85.69 89 THR A C 1
ATOM 710 O O . THR A 1 89 ? 2.399 8.949 20.759 1.00 85.69 89 THR A O 1
ATOM 713 N N . LEU A 1 90 ? 0.201 9.327 21.093 1.00 88.75 90 LEU A N 1
ATOM 714 C CA . LEU A 1 90 ? -0.146 9.474 19.689 1.00 88.75 90 LEU A CA 1
ATOM 715 C C . LEU A 1 90 ? 0.316 10.830 19.164 1.00 88.75 90 LEU A C 1
ATOM 717 O O . LEU A 1 90 ? -0.159 11.864 19.647 1.00 88.75 90 LEU A O 1
ATOM 721 N N . ASP A 1 91 ? 1.197 10.794 18.171 1.00 88.06 91 ASP A N 1
ATOM 722 C CA . ASP A 1 91 ? 1.764 11.966 17.508 1.00 88.06 91 ASP A CA 1
ATOM 723 C C . ASP A 1 91 ? 0.995 12.274 16.205 1.00 88.06 91 ASP A C 1
ATOM 725 O O . ASP A 1 91 ? 0.354 11.383 15.640 1.00 88.06 91 ASP A O 1
ATOM 729 N N . PRO A 1 92 ? 0.992 13.525 15.700 1.00 87.56 92 PRO A N 1
ATOM 730 C CA . PRO A 1 92 ? 0.226 13.897 14.503 1.00 87.56 92 PRO A CA 1
ATOM 731 C C . PRO A 1 92 ? 0.545 13.068 13.247 1.00 87.56 92 PRO A C 1
ATOM 733 O O . PRO A 1 92 ? -0.297 12.961 12.354 1.00 87.56 92 PRO A O 1
ATOM 736 N N . GLU A 1 93 ? 1.751 12.513 13.172 1.00 87.88 93 GLU A N 1
ATOM 737 C CA . GLU A 1 93 ? 2.269 11.702 12.070 1.00 87.88 93 GLU A CA 1
ATOM 738 C C . GLU A 1 93 ? 1.797 10.239 12.119 1.00 87.88 93 GLU A C 1
ATOM 740 O O . GLU A 1 93 ? 1.903 9.538 11.111 1.00 87.88 93 GLU A O 1
ATOM 745 N N . ASP A 1 94 ? 1.262 9.781 13.255 1.00 91.19 94 ASP A N 1
ATOM 746 C CA . ASP A 1 94 ? 0.770 8.415 13.420 1.00 91.19 94 ASP A CA 1
ATOM 747 C C . ASP A 1 94 ? -0.441 8.130 12.521 1.00 91.19 94 ASP A C 1
ATOM 749 O O . ASP A 1 94 ? -1.207 9.018 12.145 1.00 91.19 94 ASP A O 1
ATOM 753 N N . GLU A 1 95 ? -0.658 6.859 12.198 1.00 91.69 95 GLU A N 1
ATOM 754 C CA . GLU A 1 95 ? -1.761 6.404 11.355 1.00 91.69 95 GLU A CA 1
ATOM 755 C C . GLU A 1 95 ? -2.699 5.486 12.143 1.00 91.69 95 GLU A C 1
ATOM 757 O O . GLU A 1 95 ? -2.288 4.445 12.653 1.00 91.69 95 GLU A O 1
ATOM 762 N N . LEU A 1 96 ? -3.990 5.819 12.191 1.00 93.25 96 LEU A N 1
ATOM 763 C CA . LEU A 1 96 ? -5.031 4.888 12.620 1.00 93.25 96 LEU A CA 1
ATOM 764 C C . LEU A 1 96 ? -5.402 3.979 11.443 1.00 93.25 96 LEU A C 1
ATOM 766 O O . LEU A 1 96 ? -5.905 4.456 10.424 1.00 93.25 96 LEU A O 1
ATOM 770 N N . VAL A 1 97 ? -5.196 2.671 11.598 1.00 94.31 97 VAL A N 1
ATOM 771 C CA . VAL A 1 97 ? -5.399 1.680 10.532 1.00 94.31 97 VAL A CA 1
ATOM 772 C C . VAL A 1 97 ? -6.455 0.657 10.934 1.00 94.31 97 VAL A C 1
ATOM 774 O O . VAL A 1 97 ? -6.377 0.042 11.999 1.00 94.31 97 VAL A O 1
ATOM 777 N N . PHE A 1 98 ? -7.441 0.444 10.068 1.00 94.62 98 PHE A N 1
ATOM 778 C CA . PHE A 1 98 ? -8.478 -0.581 10.220 1.00 94.62 98 PHE A CA 1
ATOM 779 C C . PHE A 1 98 ? -8.959 -1.068 8.848 1.00 94.62 98 PHE A C 1
ATOM 781 O O . PHE A 1 98 ? -8.603 -0.502 7.818 1.00 94.62 98 PHE A O 1
ATOM 788 N N . VAL A 1 99 ? -9.750 -2.141 8.819 1.00 93.06 99 VAL A N 1
ATOM 789 C CA . VAL A 1 99 ? -10.365 -2.665 7.590 1.00 93.06 99 VAL A CA 1
ATOM 790 C C . VAL A 1 99 ? -11.879 -2.608 7.736 1.00 93.06 99 VAL A C 1
ATOM 792 O O . VAL A 1 99 ? -12.432 -3.070 8.736 1.00 93.06 99 VAL A O 1
ATOM 795 N N . CYS A 1 100 ? -12.546 -2.052 6.731 1.00 90.19 100 CYS A N 1
ATOM 796 C CA . CYS A 1 100 ? -14.001 -1.992 6.654 1.00 90.19 100 CYS A CA 1
ATOM 797 C C . CYS A 1 100 ? -14.526 -2.911 5.552 1.00 90.19 100 CYS A C 1
ATOM 799 O O . CYS A 1 100 ? -13.840 -3.101 4.545 1.00 90.19 100 CYS A O 1
ATOM 801 N N . PRO A 1 101 ? -15.742 -3.464 5.697 1.00 87.12 101 PRO A N 1
ATOM 802 C CA . PRO A 1 101 ? -16.447 -3.994 4.539 1.00 87.12 101 PRO A CA 1
ATOM 803 C C . PRO A 1 101 ? -16.633 -2.868 3.514 1.00 87.12 101 PRO A C 1
ATOM 805 O O . PRO A 1 101 ? -16.776 -1.701 3.875 1.00 87.12 101 PRO A O 1
ATOM 808 N N . SER A 1 102 ? -16.624 -3.209 2.232 1.00 74.94 102 SER A N 1
ATOM 809 C CA . SER A 1 102 ? -16.882 -2.257 1.149 1.00 74.94 102 SER A CA 1
ATOM 810 C C . SER A 1 102 ? -18.375 -1.994 0.933 1.00 74.94 102 SER A C 1
ATOM 812 O O . SER A 1 102 ? -18.783 -1.652 -0.177 1.00 74.94 102 SER A O 1
ATOM 814 N N . ASP A 1 103 ? -19.207 -2.205 1.959 1.00 69.81 103 ASP A N 1
ATOM 815 C CA . ASP A 1 103 ? -20.610 -1.828 1.879 1.00 69.81 103 ASP A CA 1
ATOM 816 C C . ASP A 1 103 ? -20.714 -0.303 1.739 1.00 69.81 103 ASP A C 1
ATOM 818 O O . ASP A 1 103 ? -19.842 0.446 2.182 1.00 69.81 103 ASP A O 1
ATOM 822 N N . ARG A 1 104 ? -21.768 0.170 1.062 1.00 72.69 104 ARG A N 1
ATOM 823 C CA . ARG A 1 104 ? -21.898 1.579 0.639 1.00 72.69 104 ARG A CA 1
ATOM 824 C C . ARG A 1 104 ? -21.621 2.587 1.759 1.00 72.69 104 ARG A C 1
ATOM 826 O O . ARG A 1 104 ? -21.199 3.707 1.481 1.00 72.69 104 ARG A O 1
ATOM 833 N N . ARG A 1 105 ? -21.874 2.210 3.019 1.00 88.06 105 ARG A N 1
ATOM 834 C CA . ARG A 1 105 ? -21.623 3.052 4.187 1.00 88.06 105 ARG A CA 1
ATOM 835 C C . ARG A 1 105 ? -21.460 2.243 5.472 1.00 88.06 105 ARG A C 1
ATOM 837 O O . ARG A 1 105 ? -22.437 1.717 6.004 1.00 88.06 105 ARG A O 1
ATOM 844 N N . THR A 1 106 ? -20.276 2.309 6.069 1.00 89.94 106 THR A N 1
ATOM 845 C CA . THR A 1 106 ? -20.004 1.815 7.421 1.00 89.94 106 THR A CA 1
ATOM 846 C C . THR A 1 106 ? -19.996 2.978 8.427 1.00 89.94 106 THR A C 1
ATOM 848 O O . THR A 1 106 ? -19.305 3.981 8.246 1.00 89.94 106 THR A O 1
ATOM 851 N N . ARG A 1 107 ? -20.749 2.853 9.531 1.00 92.69 107 ARG A N 1
ATOM 852 C CA . ARG A 1 107 ? -20.742 3.818 10.652 1.00 92.69 107 ARG A CA 1
ATOM 853 C C . ARG A 1 107 ? -19.996 3.253 11.858 1.00 92.69 107 ARG A C 1
ATOM 855 O O . ARG A 1 107 ? -20.345 2.190 12.375 1.00 92.69 107 ARG A O 1
ATOM 862 N N . LEU A 1 108 ? -19.018 4.006 12.339 1.00 94.69 108 LEU A N 1
ATOM 863 C CA . LEU A 1 108 ? -18.103 3.648 13.414 1.00 94.69 108 LEU A CA 1
ATOM 864 C C . LEU A 1 108 ? -18.100 4.725 14.501 1.00 94.69 108 LEU A C 1
ATOM 866 O O . LEU A 1 108 ? -18.461 5.879 14.272 1.00 94.69 108 LEU A O 1
ATOM 870 N N . HIS A 1 109 ? -17.640 4.348 15.687 1.00 95.69 109 HIS A N 1
ATOM 871 C CA . HIS A 1 109 ? -17.276 5.283 16.742 1.00 95.69 109 HIS A CA 1
ATOM 872 C C . HIS A 1 109 ? -15.893 4.927 17.278 1.00 95.69 109 HIS A C 1
ATOM 874 O O . HIS A 1 109 ? -15.660 3.782 17.677 1.00 95.69 109 HIS A O 1
ATOM 880 N N . LEU A 1 110 ? -15.002 5.914 17.325 1.00 95.38 110 LEU A N 1
ATOM 881 C CA . LEU A 1 110 ? -13.750 5.834 18.062 1.00 95.38 110 LEU A CA 1
ATOM 882 C C . LEU A 1 110 ? -14.009 6.303 19.494 1.00 95.38 110 LEU A C 1
ATOM 884 O O . LEU A 1 110 ? -14.184 7.491 19.740 1.00 95.38 110 LEU A O 1
ATOM 888 N N . TYR A 1 111 ? -14.083 5.370 20.434 1.00 94.50 111 TYR A N 1
ATOM 889 C CA . TYR A 1 111 ? -14.215 5.652 21.858 1.00 94.50 111 TYR A CA 1
ATOM 890 C C . TYR A 1 111 ? -12.859 6.012 22.464 1.00 94.50 111 TYR A C 1
ATOM 892 O O . TYR A 1 111 ? -11.859 5.352 22.174 1.00 94.50 111 TYR A O 1
ATOM 900 N N . LEU A 1 112 ? -12.857 7.020 23.338 1.00 93.06 112 LEU A N 1
ATOM 901 C CA . LEU A 1 112 ? -11.672 7.545 24.011 1.00 93.06 112 LEU A CA 1
ATOM 902 C C . LEU A 1 112 ? -11.797 7.429 25.526 1.00 93.06 112 LEU A C 1
ATOM 904 O O . LEU A 1 112 ? -12.888 7.606 26.078 1.00 93.06 112 LEU A O 1
ATOM 908 N N . SER A 1 113 ? -10.669 7.123 26.165 1.00 91.44 113 SER A N 1
ATOM 909 C CA . SER A 1 113 ? -10.548 6.991 27.612 1.00 91.44 113 SER A CA 1
ATOM 910 C C . SER A 1 113 ? -9.386 7.808 28.157 1.00 91.44 113 SER A C 1
ATOM 912 O O . SER A 1 113 ? -8.264 7.665 27.678 1.00 91.44 113 SER A O 1
ATOM 914 N N . GLU A 1 114 ? -9.620 8.636 29.175 1.00 86.56 114 GLU A N 1
ATOM 915 C CA . GLU A 1 114 ? -8.538 9.410 29.817 1.00 86.56 114 GLU A CA 1
ATOM 916 C C . GLU A 1 114 ? -7.482 8.471 30.417 1.00 86.56 114 GLU A C 1
ATOM 918 O O . GLU A 1 114 ? -6.279 8.687 30.283 1.00 86.56 114 GLU A O 1
ATOM 923 N N . ASN A 1 115 ? -7.945 7.364 31.000 1.00 87.69 115 ASN A N 1
ATOM 924 C CA . ASN A 1 115 ? -7.089 6.321 31.545 1.00 87.69 115 ASN A CA 1
ATOM 925 C C . ASN A 1 115 ? -6.905 5.194 30.514 1.00 87.69 115 ASN A C 1
ATOM 927 O O . ASN A 1 115 ? -7.908 4.612 30.079 1.00 87.69 115 ASN A O 1
ATOM 931 N N . PRO A 1 116 ? -5.664 4.849 30.120 1.00 89.06 116 PRO A N 1
ATOM 932 C CA . PRO A 1 116 ? -5.408 3.737 29.212 1.00 89.06 116 PRO A CA 1
ATOM 933 C C . PRO A 1 116 ? -5.989 2.430 29.747 1.00 89.06 116 PRO A C 1
ATOM 935 O O . PRO A 1 116 ? -5.890 2.126 30.935 1.00 89.06 116 PRO A O 1
ATOM 938 N N . LYS A 1 117 ? -6.578 1.634 28.856 1.00 89.19 117 LYS A N 1
ATOM 939 C CA . LYS A 1 117 ? -7.150 0.326 29.193 1.00 89.19 117 LYS A CA 1
ATOM 940 C C . LYS A 1 117 ? -6.253 -0.797 28.680 1.00 89.19 117 LYS A C 1
ATOM 942 O O . LYS A 1 117 ? -5.518 -0.566 27.717 1.00 89.19 117 LYS A O 1
ATOM 947 N N . PRO A 1 118 ? -6.347 -2.020 29.243 1.00 87.06 118 PRO A N 1
ATOM 948 C CA . PRO A 1 118 ? -5.633 -3.177 28.707 1.00 87.06 118 PRO A CA 1
ATOM 949 C C . PRO A 1 118 ? -5.877 -3.305 27.199 1.00 87.06 118 PRO A C 1
ATOM 951 O O . PRO A 1 118 ? -7.025 -3.128 26.789 1.00 87.06 118 PRO A O 1
ATOM 954 N N . PRO A 1 119 ? -4.861 -3.555 26.360 1.00 80.94 119 PRO A N 1
ATOM 955 C CA . PRO A 1 119 ? -5.040 -3.621 24.912 1.00 80.94 119 PRO A CA 1
ATOM 956 C C . PRO A 1 119 ? -6.047 -4.715 24.537 1.00 80.94 119 PRO A C 1
ATOM 958 O O . PRO A 1 119 ? -6.080 -5.785 25.144 1.00 80.94 119 PRO A O 1
ATOM 961 N N . ALA A 1 120 ? -6.898 -4.443 23.544 1.00 84.00 120 ALA A N 1
ATOM 962 C CA . ALA A 1 120 ? -7.710 -5.497 22.947 1.00 84.00 120 ALA A CA 1
ATOM 963 C C . ALA A 1 120 ? -6.811 -6.329 22.027 1.00 84.00 120 ALA A C 1
ATOM 965 O O . ALA A 1 120 ? -6.131 -5.769 21.170 1.00 84.00 120 ALA A O 1
ATOM 966 N N . SER A 1 121 ? -6.806 -7.647 22.216 1.00 84.31 121 SER A N 1
ATOM 967 C CA . SER A 1 121 ? -6.115 -8.564 21.314 1.00 84.31 121 SER A CA 1
ATOM 968 C C . SER A 1 121 ? -7.076 -9.019 20.225 1.00 84.31 121 SER A C 1
ATOM 970 O O . SER A 1 121 ? -8.213 -9.399 20.512 1.00 84.31 121 SER A O 1
ATOM 972 N N . PHE A 1 122 ? -6.613 -8.980 18.982 1.00 91.00 122 PHE A N 1
ATOM 973 C CA . PHE A 1 122 ? -7.331 -9.506 17.832 1.00 91.00 122 PHE A CA 1
ATOM 974 C C . PHE A 1 122 ? -6.398 -10.453 17.075 1.00 91.00 122 PHE A C 1
ATOM 976 O O . PHE A 1 122 ? -5.205 -10.156 16.961 1.00 91.00 122 PHE A O 1
ATOM 983 N N . PRO A 1 123 ? -6.908 -11.578 16.548 1.00 87.88 123 PRO A N 1
ATOM 984 C CA . PRO A 1 123 ? -6.120 -12.393 15.640 1.00 87.88 123 PRO A CA 1
ATOM 985 C C . PRO A 1 123 ? -5.768 -11.560 14.406 1.00 87.88 123 PRO A C 1
ATOM 987 O O . PRO A 1 123 ? -6.607 -10.822 13.886 1.00 87.88 123 PRO A O 1
ATOM 990 N N . SER A 1 124 ? -4.526 -11.673 13.943 1.00 89.56 124 SER A N 1
ATOM 991 C CA . SER A 1 124 ? -4.135 -11.056 12.680 1.00 89.56 124 SER A CA 1
ATOM 992 C C . SER A 1 124 ? -4.631 -11.912 11.519 1.00 89.56 124 SER A C 1
ATOM 994 O O . SER A 1 124 ? -4.410 -13.122 11.513 1.00 89.56 124 SER A O 1
ATOM 996 N N . GLY A 1 125 ? -5.260 -11.284 10.523 1.00 90.69 125 GLY A N 1
ATOM 997 C CA . GLY A 1 125 ? -5.576 -11.934 9.242 1.00 90.69 125 GLY A CA 1
ATOM 998 C C . GLY A 1 125 ? -4.363 -12.059 8.311 1.00 90.69 125 GLY A C 1
ATOM 999 O O . GLY A 1 125 ? -4.465 -12.628 7.229 1.00 90.69 125 GLY A O 1
ATOM 1000 N N . VAL A 1 126 ? -3.203 -11.528 8.716 1.00 94.75 126 VAL A N 1
ATOM 1001 C CA . VAL A 1 126 ? -1.938 -11.674 7.991 1.00 94.75 126 VAL A CA 1
ATOM 1002 C C . VAL A 1 126 ? -1.059 -12.674 8.734 1.00 94.75 126 VAL A C 1
ATOM 1004 O O . VAL A 1 126 ? -0.840 -12.559 9.937 1.00 94.75 126 VAL A O 1
ATOM 1007 N N . THR A 1 127 ? -0.506 -13.645 8.020 1.00 94.50 127 THR A N 1
ATOM 1008 C CA . THR A 1 127 ? 0.467 -14.592 8.573 1.00 94.50 127 THR A CA 1
ATOM 1009 C C . THR A 1 127 ? 1.879 -14.137 8.229 1.00 94.50 127 THR A C 1
ATOM 1011 O O . THR A 1 127 ? 2.169 -13.861 7.064 1.00 94.50 127 THR A O 1
ATOM 1014 N N . VAL A 1 128 ? 2.767 -14.086 9.228 1.00 90.94 128 VAL A N 1
ATOM 1015 C CA . VAL A 1 128 ? 4.216 -13.960 9.008 1.00 90.94 128 VAL A CA 1
ATOM 1016 C C . VAL A 1 128 ? 4.817 -15.351 9.062 1.00 90.94 128 VAL A C 1
ATOM 1018 O O . VAL A 1 128 ? 4.727 -16.033 10.079 1.00 90.94 128 VAL A O 1
ATOM 1021 N N . VAL A 1 129 ? 5.433 -15.771 7.966 1.00 87.56 129 VAL A N 1
ATOM 1022 C CA . VAL A 1 129 ? 6.176 -17.023 7.900 1.00 87.56 129 VAL A CA 1
ATOM 1023 C C . VAL A 1 129 ? 7.659 -16.696 7.940 1.00 87.56 129 VAL A C 1
ATOM 1025 O O . VAL A 1 129 ? 8.195 -16.034 7.043 1.00 87.56 129 VAL A O 1
ATOM 1028 N N . GLU A 1 130 ? 8.321 -17.184 8.984 1.00 74.75 130 GLU A N 1
ATOM 1029 C CA . GLU A 1 130 ? 9.773 -17.259 9.028 1.00 74.75 130 GLU A CA 1
ATOM 1030 C C . GLU A 1 130 ? 10.213 -18.604 8.425 1.00 74.75 130 GLU A C 1
ATOM 1032 O O . GLU A 1 130 ? 9.642 -19.658 8.726 1.00 74.75 130 GLU A O 1
ATOM 1037 N N . PRO A 1 131 ? 11.165 -18.589 7.488 1.00 68.50 131 PRO A N 1
ATOM 1038 C CA . PRO A 1 131 ? 11.556 -19.771 6.735 1.00 68.50 131 PRO A CA 1
ATOM 1039 C C . PRO A 1 131 ? 12.252 -20.823 7.613 1.00 68.50 131 PRO A C 1
ATOM 1041 O O . PRO A 1 131 ? 13.020 -20.501 8.513 1.00 68.50 131 PRO A O 1
ATOM 1044 N N . ARG A 1 132 ? 12.101 -22.104 7.249 1.00 58.59 132 ARG A N 1
ATOM 1045 C CA . ARG A 1 132 ? 12.950 -23.202 7.760 1.00 58.59 132 ARG A CA 1
ATOM 1046 C C . ARG A 1 132 ? 14.231 -23.435 6.925 1.00 58.59 132 ARG A C 1
ATOM 1048 O O . ARG A 1 132 ? 15.067 -24.235 7.324 1.00 58.59 132 ARG A O 1
ATOM 1055 N N . ARG A 1 133 ? 14.376 -22.793 5.750 1.00 59.00 133 ARG A N 1
ATOM 1056 C CA . ARG A 1 133 ? 15.509 -22.909 4.789 1.00 59.00 133 ARG A CA 1
ATOM 1057 C C . ARG A 1 133 ? 15.795 -21.554 4.111 1.00 59.00 133 ARG A C 1
ATOM 1059 O O . ARG A 1 133 ? 14.870 -20.768 3.973 1.00 59.00 133 ARG A O 1
ATOM 1066 N N . GLN A 1 134 ? 17.005 -21.310 3.595 1.00 64.56 134 GLN A N 1
ATOM 1067 C CA . GLN A 1 134 ? 17.502 -20.011 3.066 1.00 64.56 134 GLN A CA 1
ATOM 1068 C C . GLN A 1 134 ? 16.736 -19.347 1.880 1.00 64.56 134 GLN A C 1
ATOM 1070 O O . GLN A 1 134 ? 17.225 -18.374 1.314 1.00 64.56 134 GLN A O 1
ATOM 1075 N N . ARG A 1 135 ? 15.543 -19.814 1.478 1.00 70.81 135 ARG A N 1
ATOM 1076 C CA . ARG A 1 135 ? 14.832 -19.329 0.272 1.00 70.81 135 ARG A CA 1
ATOM 1077 C C . ARG A 1 135 ? 14.286 -17.895 0.385 1.00 70.81 135 ARG A C 1
ATOM 1079 O O . ARG A 1 135 ? 14.130 -17.232 -0.628 1.00 70.81 135 ARG A O 1
ATOM 1086 N N . TYR A 1 136 ? 13.960 -17.426 1.583 1.00 77.50 136 TYR A N 1
ATOM 1087 C CA . TYR A 1 136 ? 13.557 -16.041 1.874 1.00 77.50 136 TYR A CA 1
ATOM 1088 C C . TYR A 1 136 ? 13.960 -15.704 3.311 1.00 77.50 136 TYR A C 1
ATOM 1090 O O . TYR A 1 136 ? 14.534 -16.556 3.970 1.00 77.50 136 TYR A O 1
ATOM 1098 N N . HIS A 1 137 ? 13.714 -14.485 3.794 1.00 79.50 137 HIS A N 1
ATOM 1099 C CA . HIS A 1 137 ? 13.916 -14.092 5.199 1.00 79.50 137 HIS A CA 1
ATOM 1100 C C . HIS A 1 137 ? 12.593 -13.774 5.895 1.00 79.50 137 HIS A C 1
ATOM 1102 O O . HIS A 1 137 ? 12.420 -14.080 7.074 1.00 79.50 137 HIS A O 1
ATOM 1108 N N . ARG A 1 138 ? 11.644 -13.177 5.170 1.00 85.75 138 ARG A N 1
ATOM 1109 C CA . ARG A 1 138 ? 10.282 -12.912 5.641 1.00 85.75 138 ARG A CA 1
ATOM 1110 C C . ARG A 1 138 ? 9.297 -13.236 4.534 1.00 85.75 138 ARG A C 1
ATOM 1112 O O . ARG A 1 138 ? 9.550 -12.897 3.384 1.00 85.75 138 ARG A O 1
ATOM 1119 N N . LYS A 1 139 ? 8.178 -13.871 4.872 1.00 89.44 139 LYS A N 1
ATOM 1120 C CA . LYS A 1 139 ? 7.042 -14.031 3.965 1.00 89.44 139 LYS A CA 1
ATOM 1121 C C . LYS A 1 139 ? 5.770 -13.573 4.661 1.00 89.44 139 LYS A C 1
ATOM 1123 O O . LYS A 1 139 ? 5.493 -14.007 5.775 1.00 89.44 139 LYS A O 1
ATOM 1128 N N . LEU A 1 140 ? 5.021 -12.696 4.006 1.00 92.94 140 LEU A N 1
ATOM 1129 C CA . LEU A 1 140 ? 3.702 -12.255 4.442 1.00 92.94 140 LEU A CA 1
ATOM 1130 C C . LEU A 1 140 ? 2.642 -12.955 3.585 1.00 92.94 140 LEU A C 1
ATOM 1132 O O . LEU A 1 140 ? 2.837 -13.127 2.380 1.00 92.94 140 LEU A O 1
ATOM 1136 N N . VAL A 1 141 ? 1.546 -13.390 4.207 1.00 94.31 141 VAL A N 1
ATOM 1137 C CA . VAL A 1 141 ? 0.444 -14.105 3.541 1.00 94.31 141 VAL A CA 1
ATOM 1138 C C . VAL A 1 141 ? -0.896 -13.589 4.058 1.00 94.31 141 VAL A C 1
ATOM 1140 O O . VAL A 1 141 ? -1.092 -13.529 5.269 1.00 94.31 141 VAL A O 1
ATOM 1143 N N . THR A 1 142 ? -1.824 -13.248 3.165 1.00 94.75 142 THR A N 1
ATOM 1144 C CA . THR A 1 142 ? -3.202 -12.844 3.508 1.00 94.75 142 THR A CA 1
ATOM 1145 C C . THR A 1 142 ? -4.113 -12.992 2.294 1.00 94.75 142 THR A C 1
ATOM 1147 O O . THR A 1 142 ? -3.669 -12.776 1.172 1.00 94.75 142 THR A O 1
ATOM 1150 N N . ALA A 1 143 ? -5.374 -13.374 2.509 1.00 92.75 143 ALA A N 1
ATOM 1151 C CA . ALA A 1 143 ? -6.437 -13.364 1.496 1.00 92.75 143 ALA A CA 1
ATOM 1152 C C . ALA A 1 143 ? -6.082 -13.973 0.122 1.00 92.75 143 ALA A C 1
ATOM 1154 O O . ALA A 1 143 ? -6.564 -13.497 -0.894 1.00 92.75 143 ALA A O 1
ATOM 1155 N N . GLY A 1 144 ? -5.233 -15.005 0.065 1.00 90.75 144 GLY A N 1
ATOM 1156 C CA . GLY A 1 144 ? -4.770 -15.607 -1.194 1.00 90.75 144 GLY A CA 1
ATOM 1157 C C . GLY A 1 144 ? -3.548 -14.928 -1.825 1.00 90.75 144 GLY A C 1
ATOM 1158 O O . GLY A 1 144 ? -2.946 -15.505 -2.726 1.00 90.75 144 GLY A O 1
ATOM 1159 N N . MET A 1 145 ? -3.116 -13.766 -1.336 1.00 91.31 145 MET A N 1
ATOM 1160 C CA . MET A 1 145 ? -1.845 -13.144 -1.701 1.00 91.31 145 MET A CA 1
ATOM 1161 C C . MET A 1 145 ? -0.694 -13.599 -0.801 1.00 91.31 145 MET A C 1
ATOM 1163 O O . MET A 1 145 ? -0.862 -13.817 0.402 1.00 91.31 145 MET A O 1
ATOM 1167 N N . SER A 1 146 ? 0.518 -13.662 -1.359 1.00 91.19 1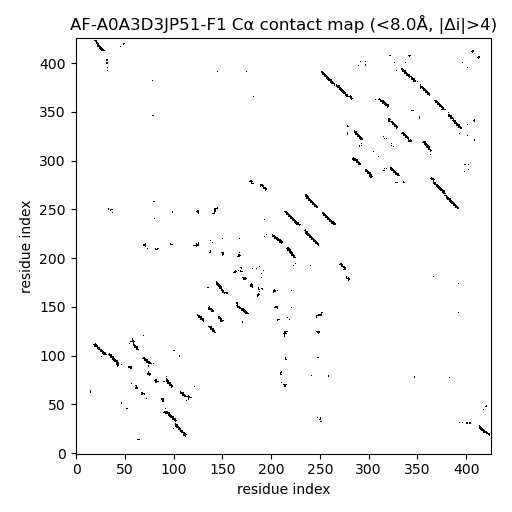46 SER A N 1
ATOM 1168 C CA . SER A 1 146 ? 1.733 -13.705 -0.543 1.00 91.19 146 SER A CA 1
ATOM 1169 C C . SER A 1 146 ? 2.912 -12.989 -1.178 1.00 91.19 146 SER A C 1
ATOM 1171 O O . SER A 1 146 ? 3.098 -13.081 -2.389 1.00 91.19 146 SER A O 1
ATOM 1173 N N . ILE A 1 147 ? 3.744 -12.376 -0.340 1.00 87.12 147 ILE A N 1
ATOM 1174 C CA . ILE A 1 147 ? 5.002 -11.737 -0.726 1.00 87.12 147 ILE A CA 1
ATOM 1175 C C . ILE A 1 147 ? 6.140 -12.286 0.137 1.00 87.12 147 ILE A C 1
ATOM 1177 O O . ILE A 1 147 ? 6.060 -12.259 1.366 1.00 87.12 147 ILE A O 1
ATOM 1181 N N . ALA A 1 148 ? 7.191 -12.816 -0.488 1.00 84.88 148 ALA A N 1
ATOM 1182 C CA . ALA A 1 148 ? 8.395 -13.278 0.196 1.00 84.88 148 ALA A CA 1
ATOM 1183 C C . ALA A 1 148 ? 9.588 -12.390 -0.151 1.00 84.88 148 ALA A C 1
ATOM 1185 O O . ALA A 1 148 ? 9.853 -12.119 -1.319 1.00 84.88 148 ALA A O 1
ATOM 1186 N N . ILE A 1 149 ? 10.316 -11.970 0.880 1.00 80.31 149 ILE A N 1
ATOM 1187 C CA . ILE A 1 149 ? 11.421 -11.018 0.815 1.00 80.31 149 ILE A CA 1
ATOM 1188 C C . ILE A 1 149 ? 12.672 -11.693 1.379 1.00 80.31 149 ILE A C 1
ATOM 1190 O O . ILE A 1 149 ? 12.638 -12.267 2.473 1.00 80.31 149 ILE A O 1
ATOM 1194 N N . GLN A 1 150 ? 13.787 -11.626 0.658 1.00 76.12 150 GLN A N 1
ATOM 1195 C CA . GLN A 1 150 ? 15.077 -12.191 1.065 1.00 76.12 150 GLN A CA 1
ATOM 1196 C C . GLN A 1 150 ? 16.118 -11.081 1.187 1.00 76.12 150 GLN A C 1
ATOM 1198 O O . GLN A 1 150 ? 16.294 -10.426 0.185 1.00 76.12 150 GLN A O 1
ATOM 1203 N N . GLY A 1 151 ? 16.837 -10.886 2.309 1.00 60.81 151 GLY A N 1
ATOM 1204 C CA . GLY A 1 151 ? 17.847 -9.813 2.391 1.00 60.81 151 GLY A CA 1
ATOM 1205 C C . GLY A 1 151 ? 18.806 -9.769 3.594 1.00 60.81 151 GLY A C 1
ATOM 1206 O O . GLY A 1 151 ? 19.107 -8.673 4.060 1.00 60.81 151 GLY A O 1
ATOM 1207 N N . THR A 1 152 ? 19.321 -10.901 4.095 1.00 54.84 152 THR A N 1
ATOM 1208 C CA . THR A 1 152 ? 20.479 -10.907 5.028 1.00 54.84 152 THR A CA 1
ATOM 1209 C C . THR A 1 152 ? 21.531 -11.998 4.732 1.00 54.84 152 THR A C 1
ATOM 1211 O O . THR A 1 152 ? 22.103 -12.563 5.658 1.00 54.84 152 THR A O 1
ATOM 1214 N N . GLY A 1 153 ? 21.801 -12.331 3.464 1.00 48.03 153 GLY A N 1
ATOM 1215 C CA . GLY A 1 153 ? 22.801 -13.355 3.102 1.00 48.03 153 GLY A CA 1
ATOM 1216 C C . GLY A 1 153 ? 24.193 -12.795 2.777 1.00 48.03 153 GLY A C 1
ATOM 1217 O O . GLY A 1 153 ? 24.297 -11.738 2.154 1.00 48.03 153 GLY A O 1
ATOM 1218 N N . GLN A 1 154 ? 25.260 -13.527 3.139 1.00 44.62 154 GLN A N 1
ATOM 1219 C CA . GLN A 1 154 ? 26.547 -13.403 2.440 1.00 44.62 154 GLN A CA 1
ATOM 1220 C C . GLN A 1 154 ? 26.348 -13.788 0.967 1.00 44.62 154 GLN A C 1
ATOM 1222 O O . GLN A 1 154 ? 25.549 -14.665 0.645 1.00 44.62 154 GLN A O 1
ATOM 1227 N N . LEU A 1 155 ? 27.057 -13.090 0.082 1.00 45.38 155 LEU A N 1
ATOM 1228 C CA . LEU A 1 155 ? 27.036 -13.305 -1.361 1.00 45.38 155 LEU A CA 1
ATOM 1229 C C . LEU A 1 155 ? 27.479 -14.746 -1.667 1.00 45.38 155 LEU A C 1
ATOM 1231 O O . LEU A 1 155 ? 28.656 -15.061 -1.515 1.00 45.38 155 LEU A O 1
ATOM 1235 N N . ASP A 1 156 ? 26.566 -15.614 -2.104 1.00 44.19 156 ASP A N 1
ATOM 1236 C CA . ASP A 1 156 ? 26.964 -16.896 -2.687 1.00 44.19 156 ASP A CA 1
ATOM 1237 C C . ASP A 1 156 ? 27.373 -16.668 -4.147 1.00 44.19 156 ASP A C 1
ATOM 1239 O O . ASP A 1 156 ? 26.571 -16.786 -5.073 1.00 44.19 156 ASP A O 1
ATOM 1243 N N . LEU A 1 157 ? 28.639 -16.289 -4.332 1.00 44.28 157 LEU A N 1
ATOM 1244 C CA . LEU A 1 157 ? 29.279 -16.114 -5.641 1.00 44.28 157 LEU A CA 1
ATOM 1245 C C . LEU A 1 157 ? 29.402 -17.424 -6.429 1.00 44.28 157 LEU A C 1
ATOM 1247 O O . LEU A 1 157 ? 29.636 -17.386 -7.632 1.00 44.28 157 LEU A O 1
ATOM 1251 N N . SER A 1 158 ? 29.274 -18.574 -5.760 1.00 41.59 158 SER A N 1
ATOM 1252 C CA . SER A 1 158 ? 29.393 -19.892 -6.387 1.00 41.59 158 SER A CA 1
ATOM 1253 C C . SER A 1 158 ? 28.076 -20.384 -6.990 1.00 41.59 158 SER A C 1
ATOM 1255 O O . SER A 1 158 ? 28.073 -21.301 -7.816 1.00 41.59 158 SER A O 1
ATOM 1257 N N . ALA A 1 159 ? 26.958 -19.734 -6.649 1.00 44.72 159 ALA A N 1
ATOM 1258 C CA . ALA A 1 159 ? 25.655 -19.957 -7.255 1.00 44.72 159 ALA A CA 1
ATOM 1259 C C . ALA A 1 159 ? 25.601 -19.368 -8.680 1.00 44.72 159 ALA A C 1
ATOM 1261 O O . ALA A 1 159 ? 24.844 -18.441 -8.967 1.00 44.72 159 ALA A O 1
ATOM 1262 N N . ASN A 1 160 ? 26.357 -19.971 -9.603 1.00 36.41 160 ASN A N 1
ATOM 1263 C CA . ASN A 1 160 ? 26.411 -19.687 -11.047 1.00 36.41 160 ASN A CA 1
ATOM 1264 C C . ASN A 1 160 ? 25.067 -19.879 -11.798 1.00 36.41 160 ASN A C 1
ATOM 1266 O O . ASN A 1 160 ? 25.045 -20.025 -13.016 1.00 36.41 160 ASN A O 1
ATOM 1270 N N . SER A 1 161 ? 23.927 -19.890 -11.106 1.00 40.75 161 SER A N 1
ATOM 1271 C CA . SER A 1 161 ? 22.593 -20.031 -11.705 1.00 40.75 161 SER A CA 1
ATOM 1272 C C . SER A 1 161 ? 21.529 -19.085 -11.142 1.00 40.75 161 SER A C 1
ATOM 1274 O O . SER A 1 161 ? 20.433 -19.028 -11.695 1.00 40.75 161 SER A O 1
ATOM 1276 N N . GLN A 1 162 ? 21.815 -18.304 -10.093 1.00 41.00 162 GLN A N 1
ATOM 1277 C CA . GLN A 1 162 ? 20.862 -17.323 -9.562 1.00 41.00 162 GLN A CA 1
ATOM 1278 C C . GLN A 1 162 ? 21.553 -15.988 -9.320 1.00 41.00 162 GLN A C 1
ATOM 1280 O O . GLN A 1 162 ? 21.901 -15.630 -8.196 1.00 41.00 162 GLN A O 1
ATOM 1285 N N . ALA A 1 163 ? 21.729 -15.226 -10.399 1.00 37.06 163 ALA A N 1
ATOM 1286 C CA . ALA A 1 163 ? 22.108 -13.827 -10.305 1.00 37.06 163 ALA A CA 1
ATOM 1287 C C . ALA A 1 163 ? 21.154 -13.109 -9.323 1.00 37.06 163 ALA A C 1
ATOM 1289 O O . ALA A 1 163 ? 19.968 -12.949 -9.623 1.00 37.06 163 ALA A O 1
ATOM 1290 N N . ASN A 1 164 ? 21.689 -12.672 -8.171 1.00 42.53 164 ASN A N 1
ATOM 1291 C CA . ASN A 1 164 ? 21.087 -11.771 -7.164 1.00 42.53 164 ASN A CA 1
ATOM 1292 C C . ASN A 1 164 ? 20.478 -12.350 -5.870 1.00 42.53 164 ASN A C 1
ATOM 1294 O O . ASN A 1 164 ? 19.669 -11.672 -5.240 1.00 42.53 164 ASN A O 1
ATOM 1298 N N . SER A 1 165 ? 20.923 -13.503 -5.372 1.00 38.34 165 SER A N 1
ATOM 1299 C CA . SER A 1 165 ? 20.506 -14.050 -4.057 1.00 38.34 165 SER A CA 1
ATOM 1300 C C . SER A 1 165 ? 20.842 -13.187 -2.812 1.00 38.34 165 SER A C 1
ATOM 1302 O O . SER A 1 165 ? 20.471 -13.545 -1.695 1.00 38.34 165 SER A O 1
ATOM 1304 N N . ALA A 1 166 ? 21.515 -12.038 -2.972 1.00 41.34 166 ALA A N 1
ATOM 1305 C CA . ALA A 1 166 ? 22.049 -11.213 -1.876 1.00 41.34 166 ALA A CA 1
ATOM 1306 C C . ALA A 1 166 ? 21.454 -9.793 -1.755 1.00 41.34 166 ALA A C 1
ATOM 1308 O O . ALA A 1 166 ? 22.017 -8.946 -1.065 1.00 41.34 166 ALA A O 1
ATOM 1309 N N . ARG A 1 167 ? 20.337 -9.498 -2.426 1.00 54.91 167 ARG A N 1
ATOM 1310 C CA . ARG A 1 167 ? 19.663 -8.186 -2.385 1.00 54.91 167 ARG A CA 1
ATOM 1311 C C . ARG A 1 167 ? 18.333 -8.362 -1.665 1.00 54.91 167 ARG A C 1
ATOM 1313 O O . ARG A 1 167 ? 17.682 -9.356 -1.963 1.00 54.91 167 ARG A O 1
ATOM 1320 N N . ALA A 1 168 ? 17.905 -7.449 -0.785 1.00 55.59 168 ALA A N 1
ATOM 1321 C CA . ALA A 1 168 ? 16.528 -7.430 -0.270 1.00 55.59 168 ALA A CA 1
ATOM 1322 C C . ALA A 1 168 ? 15.492 -7.390 -1.398 1.00 55.59 168 ALA A C 1
ATOM 1324 O O . ALA A 1 168 ? 15.084 -6.331 -1.867 1.00 55.59 168 ALA A O 1
ATOM 1325 N N . THR A 1 169 ? 15.113 -8.572 -1.858 1.00 66.31 169 THR A N 1
ATOM 1326 C CA . THR A 1 169 ? 14.381 -8.751 -3.102 1.00 66.31 169 THR A CA 1
ATOM 1327 C C . THR A 1 169 ? 13.112 -9.493 -2.810 1.00 66.31 169 THR A C 1
ATOM 1329 O O . THR A 1 169 ? 13.083 -10.407 -1.979 1.00 66.31 169 THR A O 1
ATOM 1332 N N . VAL A 1 170 ? 12.067 -9.112 -3.527 1.00 73.12 170 VAL A N 1
ATOM 1333 C CA . VAL A 1 170 ? 10.860 -9.908 -3.583 1.00 73.12 170 VAL A CA 1
ATOM 1334 C C . VAL A 1 170 ? 11.153 -11.161 -4.407 1.00 73.12 170 VAL A C 1
ATOM 1336 O O . VAL A 1 170 ? 11.202 -11.126 -5.632 1.00 73.12 170 VAL A O 1
ATOM 1339 N N . VAL A 1 171 ? 11.364 -12.277 -3.716 1.00 74.00 171 VAL A N 1
ATOM 1340 C CA . VAL A 1 171 ? 11.685 -13.584 -4.316 1.00 74.00 171 VAL A CA 1
ATOM 1341 C C . VAL A 1 171 ? 10.440 -14.419 -4.608 1.00 74.00 171 VAL A C 1
ATOM 1343 O O . VAL A 1 171 ? 10.503 -15.474 -5.241 1.00 74.00 171 VAL A O 1
ATOM 1346 N N . GLU A 1 172 ? 9.281 -13.963 -4.135 1.00 80.69 172 GLU A N 1
ATOM 1347 C CA . GLU A 1 172 ? 8.004 -14.619 -4.381 1.00 80.69 172 GLU A CA 1
ATOM 1348 C C . GLU A 1 172 ? 6.861 -13.610 -4.274 1.00 80.69 172 GLU A C 1
ATOM 1350 O O . GLU A 1 172 ? 6.763 -12.888 -3.287 1.00 80.69 172 GLU A O 1
ATOM 1355 N N . LEU A 1 173 ? 6.009 -13.591 -5.291 1.00 81.19 173 LEU A N 1
ATOM 1356 C CA . LEU A 1 173 ? 4.722 -12.924 -5.361 1.00 81.19 173 LEU A CA 1
ATOM 1357 C C . LEU A 1 173 ? 3.726 -13.980 -5.802 1.00 81.19 173 LEU A C 1
ATOM 1359 O O . LEU A 1 173 ? 3.898 -14.593 -6.855 1.00 81.19 173 LEU A O 1
ATOM 1363 N N . MET A 1 174 ? 2.706 -14.207 -4.989 1.00 85.69 174 MET A N 1
ATOM 1364 C CA . MET A 1 174 ? 1.671 -15.188 -5.281 1.00 85.69 174 MET A CA 1
ATOM 1365 C C . MET A 1 174 ? 0.301 -14.542 -5.201 1.00 85.69 174 MET A C 1
ATOM 1367 O O . MET A 1 174 ? 0.056 -13.747 -4.292 1.00 85.69 174 MET A O 1
ATOM 1371 N N . TRP A 1 175 ? -0.593 -14.973 -6.083 1.00 87.81 175 TRP A N 1
ATOM 1372 C CA . TRP A 1 175 ? -2.027 -14.739 -6.002 1.00 87.81 175 TRP A CA 1
ATOM 1373 C C . TRP A 1 175 ? -2.758 -16.063 -6.204 1.00 87.81 175 TRP A C 1
ATOM 1375 O O . TRP A 1 175 ? -2.549 -16.722 -7.211 1.00 87.81 175 TRP A O 1
ATOM 1385 N N . LYS A 1 176 ? -3.546 -16.509 -5.220 1.00 87.81 176 LYS A N 1
ATOM 1386 C CA . LYS A 1 176 ? -4.307 -17.775 -5.233 1.00 87.81 176 LYS A CA 1
ATOM 1387 C C . LYS A 1 176 ? -3.507 -19.012 -5.673 1.00 87.81 176 LYS A C 1
ATOM 1389 O O . LYS A 1 176 ? -4.040 -19.931 -6.277 1.00 87.81 176 LYS A O 1
ATOM 1394 N N . GLY A 1 177 ? -2.219 -19.058 -5.337 1.00 84.94 177 GLY A N 1
ATOM 1395 C CA . GLY A 1 177 ? -1.330 -20.162 -5.722 1.00 84.94 177 GLY A CA 1
ATOM 1396 C C . GLY A 1 177 ? -0.661 -20.003 -7.091 1.00 84.94 177 GLY A C 1
ATOM 1397 O O . GLY A 1 177 ? 0.280 -20.741 -7.376 1.00 84.94 177 GLY A O 1
ATOM 1398 N N . TYR A 1 178 ? -1.036 -18.993 -7.875 1.00 79.88 178 TYR A N 1
ATOM 1399 C CA . TYR A 1 178 ? -0.335 -18.594 -9.090 1.00 79.88 178 TYR A CA 1
ATOM 1400 C C . TYR A 1 178 ? 0.847 -17.696 -8.746 1.00 79.88 178 TYR A C 1
ATOM 1402 O O . TYR A 1 178 ? 0.739 -16.776 -7.931 1.00 79.88 178 TYR A O 1
ATOM 1410 N N . LYS A 1 179 ? 1.996 -17.975 -9.359 1.00 78.12 179 LYS A N 1
ATOM 1411 C CA . LYS A 1 179 ? 3.210 -17.188 -9.168 1.00 78.12 179 LYS A CA 1
ATOM 1412 C C . LYS A 1 179 ? 3.210 -16.007 -10.133 1.00 78.12 179 LYS A C 1
ATOM 1414 O O . LYS A 1 179 ? 3.239 -16.210 -11.337 1.00 78.12 179 LYS A O 1
ATOM 1419 N N . LEU A 1 180 ? 3.251 -14.792 -9.597 1.00 75.19 180 LEU A N 1
ATOM 1420 C CA . LEU A 1 180 ? 3.287 -13.541 -10.365 1.00 75.19 180 LEU A CA 1
ATOM 1421 C C . LEU A 1 180 ? 4.725 -13.053 -10.640 1.00 75.19 180 LEU A C 1
ATOM 1423 O O . LEU A 1 180 ? 4.934 -11.963 -11.168 1.00 75.19 180 LEU A O 1
ATOM 1427 N N . ASN A 1 181 ? 5.734 -13.845 -10.252 1.00 67.50 181 ASN A N 1
ATOM 1428 C CA . ASN A 1 181 ? 7.153 -13.615 -10.539 1.00 67.50 181 ASN A CA 1
ATOM 1429 C C . ASN A 1 181 ? 7.958 -14.928 -10.762 1.00 67.50 181 ASN A C 1
ATOM 1431 O O . ASN A 1 181 ? 8.397 -15.575 -9.810 1.00 67.50 181 ASN A O 1
ATOM 1435 N N . PRO A 1 182 ? 8.204 -15.393 -11.995 1.00 56.69 182 PRO A N 1
ATOM 1436 C CA . PRO A 1 182 ? 8.952 -16.616 -12.275 1.00 56.69 182 PRO A CA 1
ATOM 1437 C C . PRO A 1 182 ? 10.446 -16.517 -11.915 1.00 56.69 182 PRO A C 1
ATOM 1439 O O . PRO A 1 182 ? 11.042 -15.452 -11.850 1.00 56.69 182 PRO A O 1
ATOM 1442 N N . GLN A 1 183 ? 11.046 -17.684 -11.656 1.00 52.34 183 GLN A N 1
ATOM 1443 C CA . GLN A 1 183 ? 12.417 -17.853 -11.140 1.00 52.34 183 GLN A CA 1
ATOM 1444 C C . GLN A 1 183 ? 13.543 -17.512 -12.127 1.00 52.34 183 GLN A C 1
ATOM 1446 O O . GLN A 1 183 ? 14.693 -17.414 -11.712 1.00 52.34 183 GLN A O 1
ATOM 1451 N N . SER A 1 184 ? 13.233 -17.390 -13.418 1.00 50.25 184 SER A N 1
ATOM 1452 C CA . SER A 1 184 ? 14.211 -17.354 -14.509 1.00 50.25 184 SER A CA 1
ATOM 1453 C C . SER A 1 184 ? 14.742 -15.959 -14.847 1.00 50.25 184 SER A C 1
ATOM 1455 O O . SER A 1 184 ? 15.506 -15.822 -15.799 1.00 50.25 184 SER A O 1
ATOM 1457 N N . GLN A 1 185 ? 14.340 -14.920 -14.111 1.00 50.72 185 GLN A N 1
ATOM 1458 C CA . GLN A 1 185 ? 14.823 -13.559 -14.325 1.00 50.72 185 GLN A CA 1
ATOM 1459 C C . GLN A 1 185 ? 15.743 -13.095 -13.202 1.00 50.72 185 GLN A C 1
ATOM 1461 O O . GLN A 1 185 ? 15.626 -13.524 -12.056 1.00 50.72 185 GLN A O 1
ATOM 1466 N N . SER A 1 186 ? 16.664 -12.197 -13.559 1.00 48.97 186 SER A N 1
ATOM 1467 C CA . SER A 1 186 ? 17.504 -11.455 -12.623 1.00 48.97 186 SER A CA 1
ATOM 1468 C C . SER A 1 186 ? 16.606 -10.809 -11.569 1.00 48.97 186 SER A C 1
ATOM 1470 O O . SER A 1 186 ? 15.903 -9.840 -11.846 1.00 48.97 186 SER A O 1
ATOM 1472 N N . TRP A 1 187 ? 16.607 -11.361 -10.354 1.00 47.78 187 TRP A N 1
ATOM 1473 C CA . TRP A 1 187 ? 15.697 -1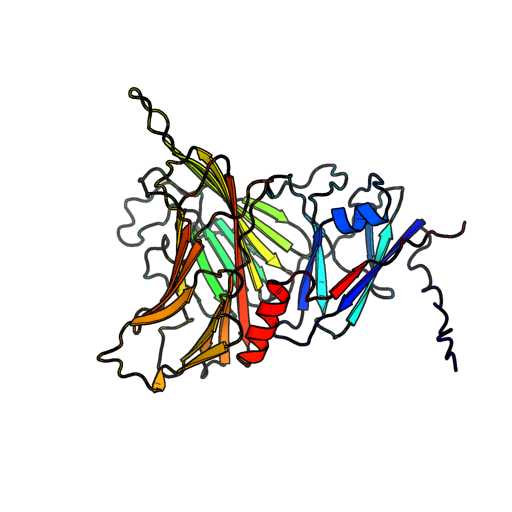0.950 -9.283 1.00 47.78 187 TRP A CA 1
ATOM 1474 C C . TRP A 1 187 ? 15.810 -9.460 -8.935 1.00 47.78 187 TRP A C 1
ATOM 1476 O O . TRP A 1 187 ? 14.836 -8.860 -8.496 1.00 47.78 187 TRP A O 1
ATOM 1486 N N . GLY A 1 188 ? 16.948 -8.826 -9.243 1.00 47.06 188 GLY A N 1
ATOM 1487 C CA . GLY A 1 188 ? 17.130 -7.379 -9.131 1.00 47.06 188 GLY A CA 1
ATOM 1488 C C . GLY A 1 188 ? 16.250 -6.525 -10.056 1.00 47.06 188 GLY A C 1
ATOM 1489 O O . GLY A 1 188 ? 16.354 -5.309 -9.976 1.00 47.06 188 GLY A O 1
ATOM 1490 N N . MET A 1 189 ? 15.436 -7.129 -10.931 1.00 48.91 189 MET A N 1
ATOM 1491 C CA . MET A 1 189 ? 14.585 -6.430 -11.905 1.00 48.91 189 MET A CA 1
ATOM 1492 C C . MET A 1 189 ? 13.085 -6.616 -11.663 1.00 48.91 189 MET A C 1
ATOM 1494 O O . MET A 1 189 ? 12.303 -5.809 -12.148 1.00 48.91 189 MET A O 1
ATOM 1498 N N . VAL A 1 190 ? 12.674 -7.657 -10.930 1.00 49.16 190 VAL A N 1
ATOM 1499 C CA . VAL A 1 190 ? 11.254 -8.040 -10.844 1.00 49.16 190 VAL A CA 1
ATOM 1500 C C . VAL A 1 190 ? 10.442 -7.032 -10.029 1.00 49.16 190 VAL A C 1
ATOM 1502 O O . VAL A 1 190 ? 9.275 -6.765 -10.283 1.00 49.16 190 VAL A O 1
ATOM 1505 N N . LEU A 1 191 ? 11.089 -6.414 -9.055 1.00 56.12 191 LEU A N 1
ATOM 1506 C CA . LEU A 1 191 ? 10.553 -5.299 -8.312 1.00 56.12 191 LEU A CA 1
ATOM 1507 C C . LEU A 1 191 ? 11.750 -4.520 -7.788 1.00 56.12 191 LEU A C 1
ATOM 1509 O O . LEU A 1 191 ? 12.490 -5.013 -6.935 1.00 56.12 191 LEU A O 1
ATOM 1513 N N . ASN A 1 192 ? 11.861 -3.294 -8.269 1.00 57.22 192 ASN A N 1
ATOM 1514 C CA . ASN A 1 192 ? 12.536 -2.189 -7.647 1.00 57.22 192 ASN A CA 1
ATOM 1515 C C . ASN A 1 192 ? 14.070 -2.199 -7.658 1.00 57.22 192 ASN A C 1
ATOM 1517 O O . ASN A 1 192 ? 14.736 -2.440 -6.633 1.00 57.22 192 ASN A O 1
ATOM 1521 N N . ALA A 1 193 ? 14.625 -1.755 -8.784 1.00 56.62 193 ALA A N 1
ATOM 1522 C CA . ALA A 1 193 ? 15.928 -1.101 -8.758 1.00 56.62 193 ALA A CA 1
ATOM 1523 C C . ALA A 1 193 ? 15.884 0.086 -7.769 1.00 56.62 193 ALA A C 1
ATOM 1525 O O . ALA A 1 193 ? 14.895 0.816 -7.708 1.00 56.62 193 ALA A O 1
ATOM 1526 N N . HIS A 1 194 ? 16.924 0.263 -6.949 1.00 59.25 194 HIS A N 1
ATOM 1527 C CA . HIS A 1 194 ? 17.089 1.532 -6.234 1.00 59.25 194 HIS A CA 1
ATOM 1528 C C . HIS A 1 194 ? 17.507 2.610 -7.251 1.00 59.25 194 HIS A C 1
ATOM 1530 O O . HIS A 1 194 ? 18.137 2.267 -8.253 1.00 59.25 194 HIS A O 1
ATOM 1536 N N . PRO A 1 195 ? 17.224 3.898 -7.008 1.00 58.22 195 PRO A N 1
ATOM 1537 C CA . PRO A 1 195 ? 17.385 4.949 -8.019 1.00 58.22 195 PRO A CA 1
ATOM 1538 C C . PRO A 1 195 ? 18.838 5.335 -8.361 1.00 58.22 195 PRO A C 1
ATOM 1540 O O . PRO A 1 195 ? 19.075 6.382 -8.961 1.00 58.22 195 PRO A O 1
ATOM 1543 N N . TYR A 1 196 ? 19.823 4.515 -7.989 1.00 64.50 196 TYR A N 1
ATOM 1544 C CA . TYR A 1 196 ? 21.250 4.862 -8.016 1.00 64.50 196 TYR A CA 1
ATOM 1545 C C . TYR A 1 196 ? 22.028 3.957 -8.967 1.00 64.50 196 TYR A C 1
ATOM 1547 O O . TYR A 1 196 ? 21.671 2.781 -9.086 1.00 64.50 196 TYR A O 1
ATOM 1555 N N . PRO A 1 197 ? 23.104 4.462 -9.605 1.00 56.41 197 PRO A N 1
ATOM 1556 C CA . PRO A 1 197 ? 24.007 3.636 -10.397 1.00 56.41 197 PRO A CA 1
ATOM 1557 C C . PRO A 1 197 ? 24.487 2.460 -9.548 1.00 56.41 197 PRO A C 1
ATOM 1559 O O . PRO A 1 197 ? 25.033 2.659 -8.468 1.00 56.41 197 PRO A O 1
ATOM 1562 N N . SER A 1 198 ? 24.232 1.235 -9.999 1.00 54.06 198 SER A N 1
ATOM 1563 C CA . SER A 1 198 ? 24.553 0.045 -9.219 1.00 54.06 198 SER A CA 1
ATOM 1564 C C . SER A 1 198 ? 26.063 -0.183 -9.195 1.00 54.06 198 SER A C 1
ATOM 1566 O O . SER A 1 198 ? 26.625 -0.644 -10.192 1.00 54.06 198 SER A O 1
ATOM 1568 N N . SER A 1 199 ? 26.717 0.089 -8.068 1.00 53.22 199 SER A N 1
ATOM 1569 C CA . SER A 1 199 ? 27.999 -0.537 -7.746 1.00 53.22 199 SER A CA 1
ATOM 1570 C C . SER A 1 199 ? 27.762 -1.887 -7.063 1.00 53.22 199 SER A C 1
ATOM 1572 O O . SER A 1 199 ? 26.675 -2.169 -6.551 1.00 53.22 199 SER A O 1
ATOM 1574 N N . GLU A 1 200 ? 28.780 -2.747 -7.009 1.00 49.31 200 GLU A N 1
ATOM 1575 C CA . GLU A 1 200 ? 28.670 -4.003 -6.263 1.00 49.31 200 GLU A CA 1
ATOM 1576 C C . GLU A 1 200 ? 28.403 -3.790 -4.764 1.00 49.31 200 GLU A C 1
ATOM 1578 O O . GLU A 1 200 ? 27.988 -4.741 -4.108 1.00 49.31 200 GLU A O 1
ATOM 1583 N N . THR A 1 201 ? 28.603 -2.592 -4.205 1.00 50.38 201 THR A N 1
ATOM 1584 C CA . THR A 1 201 ? 28.412 -2.292 -2.776 1.00 50.38 201 THR A CA 1
ATOM 1585 C C . THR A 1 201 ? 27.023 -1.750 -2.426 1.00 50.38 201 THR A C 1
ATOM 1587 O O . THR A 1 201 ? 26.647 -1.773 -1.253 1.00 50.38 201 THR A O 1
ATOM 1590 N N . ASP A 1 202 ? 26.221 -1.360 -3.420 1.00 57.47 202 ASP A N 1
ATOM 1591 C CA . ASP A 1 202 ? 24.883 -0.788 -3.224 1.00 57.47 202 ASP A CA 1
ATOM 1592 C C . ASP A 1 202 ? 23.852 -1.902 -3.077 1.00 57.47 202 ASP A C 1
ATOM 1594 O O . ASP A 1 202 ? 23.373 -2.491 -4.049 1.00 57.47 202 ASP A O 1
ATOM 1598 N N . ARG A 1 203 ? 23.571 -2.284 -1.827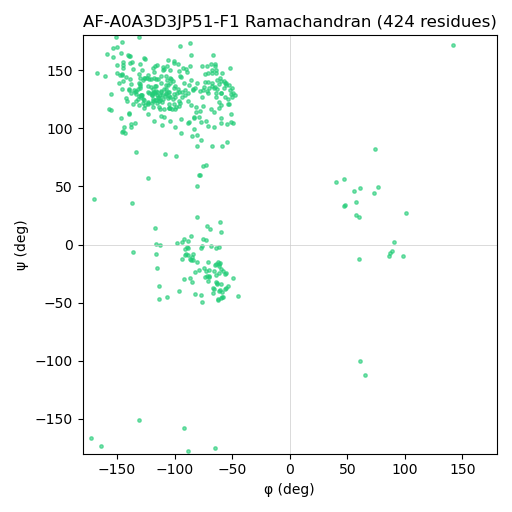 1.00 64.69 203 ARG A N 1
ATOM 1599 C CA . ARG A 1 203 ? 22.736 -3.454 -1.538 1.00 64.69 203 ARG A CA 1
ATOM 1600 C C . ARG A 1 203 ? 21.689 -3.154 -0.485 1.00 64.69 203 ARG A C 1
ATOM 1602 O O . ARG A 1 203 ? 21.990 -2.672 0.608 1.00 64.69 203 ARG A O 1
ATOM 1609 N N . TRP A 1 204 ? 20.458 -3.550 -0.795 1.00 71.44 204 TRP A N 1
ATOM 1610 C CA . TRP A 1 204 ? 19.402 -3.615 0.198 1.00 71.44 204 TRP A CA 1
ATOM 1611 C C . TRP A 1 204 ? 19.735 -4.639 1.289 1.00 71.44 204 TRP A C 1
ATOM 1613 O O . TRP A 1 204 ? 20.116 -5.773 0.991 1.00 71.44 204 TRP A O 1
ATOM 1623 N N . ARG A 1 205 ? 19.539 -4.249 2.545 1.00 72.69 205 ARG A N 1
ATOM 1624 C CA . ARG A 1 205 ? 19.929 -4.976 3.753 1.00 72.69 205 ARG A CA 1
ATOM 1625 C C . ARG A 1 205 ? 18.914 -4.755 4.880 1.00 72.69 205 ARG A C 1
ATOM 1627 O O . ARG A 1 205 ? 18.000 -3.940 4.770 1.00 72.69 205 ARG A O 1
ATOM 1634 N N . ASN A 1 206 ? 19.104 -5.471 5.990 1.00 76.00 206 ASN A N 1
ATOM 1635 C CA . ASN A 1 206 ? 18.337 -5.308 7.232 1.00 76.00 206 ASN A CA 1
ATOM 1636 C C . ASN A 1 206 ? 16.827 -5.573 7.090 1.00 76.00 206 ASN A C 1
ATOM 1638 O O . ASN A 1 206 ? 16.007 -4.787 7.569 1.00 76.00 206 ASN A O 1
ATOM 1642 N N . VAL A 1 207 ? 16.454 -6.694 6.460 1.00 82.50 207 VAL A N 1
ATOM 1643 C CA . VAL A 1 207 ? 15.047 -7.121 6.390 1.00 82.50 207 VAL A CA 1
ATOM 1644 C C . VAL A 1 207 ? 14.498 -7.364 7.798 1.00 82.50 207 VAL A C 1
ATOM 1646 O O . VAL A 1 207 ? 14.964 -8.259 8.502 1.00 82.50 207 VAL A O 1
ATOM 1649 N N . ARG A 1 208 ? 13.484 -6.592 8.199 1.00 85.06 208 ARG A N 1
ATOM 1650 C CA . ARG A 1 208 ? 12.886 -6.646 9.543 1.00 85.06 208 ARG A CA 1
ATOM 1651 C C . ARG A 1 208 ? 11.372 -6.465 9.510 1.00 85.06 208 ARG A C 1
ATOM 1653 O O . ARG A 1 208 ? 10.859 -5.681 8.719 1.00 85.06 208 ARG A O 1
ATOM 1660 N N . LEU A 1 209 ? 10.659 -7.162 10.393 1.00 88.88 209 LEU A N 1
ATOM 1661 C CA . LEU A 1 209 ? 9.247 -6.888 10.669 1.00 88.88 209 LEU A CA 1
ATOM 1662 C C . LEU A 1 209 ? 9.173 -5.657 11.585 1.00 88.88 209 LEU A C 1
ATOM 1664 O O . LEU A 1 209 ? 9.686 -5.707 12.699 1.00 88.88 209 LEU A O 1
ATOM 1668 N N . LEU A 1 210 ? 8.601 -4.552 11.101 1.00 90.25 210 LEU A N 1
ATOM 1669 C CA . LEU A 1 210 ? 8.473 -3.299 11.858 1.00 90.25 210 LEU A CA 1
ATOM 1670 C C . LEU A 1 210 ? 7.119 -3.151 12.538 1.00 90.25 210 LEU A C 1
ATOM 1672 O O . LEU A 1 210 ? 7.047 -2.683 13.671 1.00 90.25 210 LEU A O 1
ATOM 1676 N N . VAL A 1 211 ? 6.060 -3.548 11.838 1.00 91.94 211 VAL A N 1
ATOM 1677 C CA . VAL A 1 211 ? 4.691 -3.488 12.343 1.00 91.94 211 VAL A CA 1
ATOM 1678 C C . VAL A 1 211 ? 4.141 -4.902 12.368 1.00 91.94 211 VAL A C 1
ATOM 1680 O O . VAL A 1 211 ? 4.082 -5.563 11.329 1.00 91.94 211 VAL A O 1
ATOM 1683 N N . ASP A 1 212 ? 3.728 -5.345 13.552 1.00 92.12 212 ASP A N 1
ATOM 1684 C CA . ASP A 1 212 ? 3.141 -6.663 13.795 1.00 92.12 212 ASP A CA 1
ATOM 1685 C C . ASP A 1 212 ? 1.754 -6.534 14.439 1.00 92.12 212 ASP A C 1
ATOM 1687 O O . ASP A 1 212 ? 1.496 -6.994 15.549 1.00 92.12 212 ASP A O 1
ATOM 1691 N N . GLY A 1 213 ? 0.860 -5.823 13.754 1.00 92.06 213 GLY A N 1
ATOM 1692 C CA . GLY A 1 213 ? -0.474 -5.542 14.263 1.00 92.06 213 GLY A CA 1
ATOM 1693 C C . GLY A 1 213 ? -1.552 -6.526 13.781 1.00 92.06 213 GLY A C 1
ATOM 1694 O O . GLY A 1 213 ? -1.320 -7.374 12.903 1.00 92.06 213 GLY A O 1
ATOM 1695 N N . PRO A 1 214 ? -2.764 -6.436 14.359 1.00 93.56 214 PRO A N 1
ATOM 1696 C CA . PRO A 1 214 ? -3.900 -7.271 13.971 1.00 93.56 214 PRO A CA 1
ATOM 1697 C C . PRO A 1 214 ? -4.475 -6.943 12.584 1.00 93.56 214 PRO A C 1
ATOM 1699 O O . PRO A 1 214 ? -5.120 -7.797 11.983 1.00 93.56 214 PRO A O 1
ATOM 1702 N N . VAL A 1 215 ? -4.246 -5.736 12.062 1.00 95.19 215 VAL A N 1
ATOM 1703 C CA . VAL A 1 215 ? -4.820 -5.250 10.797 1.00 95.19 215 VAL A CA 1
ATOM 1704 C C . VAL A 1 215 ? -3.788 -5.194 9.680 1.00 95.19 215 VAL A C 1
ATOM 1706 O O . VAL A 1 215 ? -4.083 -5.613 8.568 1.00 95.19 215 VAL A O 1
ATOM 1709 N N . ARG A 1 216 ? -2.594 -4.666 9.942 1.00 94.75 216 ARG A N 1
ATOM 1710 C CA . ARG A 1 216 ? -1.526 -4.482 8.959 1.00 94.75 216 ARG A CA 1
ATOM 1711 C C . ARG A 1 216 ? -0.219 -5.027 9.515 1.00 94.75 216 ARG A C 1
ATOM 1713 O O . ARG A 1 216 ? 0.112 -4.813 10.683 1.00 94.75 216 ARG A O 1
ATOM 1720 N N . LYS A 1 217 ? 0.536 -5.702 8.652 1.00 94.69 217 LYS A N 1
ATOM 1721 C CA . LYS A 1 217 ? 1.928 -6.068 8.917 1.00 94.69 217 LYS A CA 1
ATOM 1722 C C . LYS A 1 217 ? 2.840 -5.380 7.923 1.00 94.69 217 LYS A C 1
ATOM 1724 O O . LYS A 1 217 ? 2.525 -5.361 6.734 1.00 94.69 217 LYS A O 1
ATOM 1729 N N . VAL A 1 218 ? 3.951 -4.839 8.418 1.00 92.81 218 VAL A N 1
ATOM 1730 C CA . VAL A 1 218 ? 4.912 -4.078 7.611 1.00 92.81 218 VAL A CA 1
ATOM 1731 C C . VAL A 1 218 ? 6.304 -4.661 7.778 1.00 92.81 218 VAL A C 1
ATOM 1733 O O . VAL A 1 218 ? 6.850 -4.685 8.882 1.00 92.81 218 VAL A O 1
ATOM 1736 N N . VAL A 1 219 ? 6.887 -5.111 6.671 1.00 90.19 219 VAL A N 1
ATOM 1737 C CA . VAL A 1 219 ? 8.295 -5.509 6.586 1.00 90.19 219 VAL A CA 1
ATOM 1738 C C . VAL A 1 219 ? 9.080 -4.374 5.951 1.00 90.19 219 VAL A C 1
ATOM 1740 O O . VAL A 1 219 ? 8.656 -3.827 4.939 1.00 90.19 219 VAL A O 1
ATOM 1743 N N . ALA A 1 220 ? 10.230 -4.039 6.526 1.00 87.81 220 ALA A N 1
ATOM 1744 C CA . ALA A 1 220 ? 11.122 -3.020 6.002 1.00 87.81 220 ALA A CA 1
ATOM 1745 C C . ALA A 1 220 ? 12.473 -3.592 5.592 1.00 87.81 220 ALA A C 1
ATOM 1747 O O . ALA A 1 220 ? 12.940 -4.581 6.157 1.00 87.81 220 ALA A O 1
ATOM 1748 N N . THR A 1 221 ? 13.114 -2.912 4.652 1.00 83.44 221 THR A N 1
ATOM 1749 C CA . THR A 1 221 ? 14.506 -3.114 4.255 1.00 83.44 221 THR A CA 1
ATOM 1750 C C . THR A 1 221 ? 15.113 -1.766 3.883 1.00 83.44 221 THR A C 1
ATOM 1752 O O . THR A 1 221 ? 14.383 -0.862 3.486 1.00 83.44 221 THR A O 1
ATOM 1755 N N . ASN A 1 222 ? 16.431 -1.607 3.996 1.00 81.38 222 ASN A N 1
ATOM 1756 C CA . ASN A 1 222 ? 17.088 -0.344 3.665 1.00 81.38 222 ASN A CA 1
ATOM 1757 C C . ASN A 1 222 ? 18.251 -0.518 2.694 1.00 81.38 222 ASN A C 1
ATOM 1759 O O . ASN A 1 222 ? 18.898 -1.557 2.663 1.00 81.38 222 ASN A O 1
ATOM 1763 N N . CYS A 1 223 ? 18.501 0.504 1.892 1.00 77.75 223 CYS A N 1
ATOM 1764 C CA . CYS A 1 223 ? 19.667 0.639 1.040 1.00 77.75 223 CYS A CA 1
ATOM 1765 C C . CYS A 1 223 ? 20.217 2.037 1.277 1.00 77.75 223 CYS A C 1
ATOM 1767 O O . CYS A 1 223 ? 19.497 3.018 1.146 1.00 77.75 223 CYS A O 1
ATOM 1769 N N . SER A 1 224 ? 21.485 2.122 1.637 1.00 74.81 224 SER A N 1
ATOM 1770 C CA . SER A 1 224 ? 22.194 3.391 1.751 1.00 74.81 224 SER A CA 1
ATOM 1771 C C . SER A 1 224 ? 23.269 3.368 0.692 1.00 74.81 224 SER A C 1
ATOM 1773 O O . SER A 1 224 ? 24.033 2.399 0.642 1.00 74.81 224 SER A O 1
ATOM 1775 N N . ASN A 1 225 ? 23.339 4.403 -0.120 1.00 70.31 225 ASN A N 1
ATOM 1776 C CA . ASN A 1 225 ? 24.498 4.607 -0.959 1.00 70.31 225 ASN A CA 1
ATOM 1777 C C . ASN A 1 225 ? 25.047 6.001 -0.612 1.00 70.31 225 ASN A C 1
ATOM 1779 O O . ASN A 1 225 ? 24.311 6.962 -0.368 1.00 70.31 225 ASN A O 1
ATOM 1783 N N . SER A 1 226 ? 26.361 6.059 -0.479 1.00 63.69 226 SER A N 1
ATOM 1784 C CA . SER A 1 226 ? 27.088 7.239 -0.049 1.00 63.69 226 SER A CA 1
ATOM 1785 C C . SER A 1 226 ? 28.316 7.361 -0.931 1.00 63.69 226 SER A C 1
ATOM 1787 O O . SER A 1 226 ? 29.310 6.669 -0.708 1.00 63.69 226 SER A O 1
ATOM 1789 N N . THR A 1 227 ? 28.268 8.247 -1.913 1.00 61.28 227 THR A N 1
ATOM 1790 C CA . THR A 1 227 ? 29.465 8.775 -2.554 1.00 61.28 227 THR A CA 1
ATOM 1791 C C . THR A 1 227 ? 29.708 10.188 -2.036 1.00 61.28 227 THR A C 1
ATOM 1793 O O . THR A 1 227 ? 28.986 11.143 -2.314 1.00 61.28 227 THR A O 1
ATOM 1796 N N . ALA A 1 228 ? 30.725 10.264 -1.187 1.00 55.81 228 ALA A N 1
ATOM 1797 C CA . ALA A 1 228 ? 31.398 11.472 -0.737 1.00 55.81 228 ALA A CA 1
ATOM 1798 C C . ALA A 1 228 ? 32.588 11.747 -1.671 1.00 55.81 228 ALA A C 1
ATOM 1800 O O . ALA A 1 228 ? 32.743 11.105 -2.707 1.00 55.81 228 ALA A O 1
ATOM 1801 N N . SER A 1 229 ? 33.579 12.498 -1.220 1.00 57.12 229 SER A N 1
ATOM 1802 C CA . SER A 1 229 ? 33.607 13.931 -1.455 1.00 57.12 229 SER A CA 1
ATOM 1803 C C . SER A 1 229 ? 34.560 14.123 -2.617 1.00 57.12 229 SER A C 1
ATOM 1805 O O . SER A 1 229 ? 35.463 13.321 -2.858 1.00 57.12 229 SER A O 1
ATOM 1807 N N . ASP A 1 230 ? 34.423 15.220 -3.303 1.00 49.22 230 ASP A N 1
ATOM 1808 C CA . ASP A 1 230 ? 35.529 15.754 -4.070 1.00 49.22 230 ASP A CA 1
ATOM 1809 C C . ASP A 1 230 ? 36.716 16.260 -3.260 1.00 49.22 230 ASP A C 1
ATOM 1811 O O . ASP A 1 230 ? 36.613 16.601 -2.087 1.00 49.22 230 ASP A O 1
ATOM 1815 N N . ALA A 1 231 ? 37.831 16.403 -3.976 1.00 47.03 231 ALA A N 1
ATOM 1816 C CA . ALA A 1 231 ? 38.962 17.255 -3.623 1.00 47.03 231 ALA A CA 1
ATOM 1817 C C . ALA A 1 231 ? 39.193 18.407 -4.639 1.00 47.03 231 ALA A C 1
ATOM 1819 O O . ALA A 1 231 ? 39.975 19.307 -4.354 1.00 47.03 231 ALA A O 1
ATOM 1820 N N . ASP A 1 232 ? 38.483 18.406 -5.780 1.00 51.38 232 ASP A N 1
ATOM 1821 C CA . ASP A 1 232 ? 38.294 19.548 -6.704 1.00 51.38 232 ASP A CA 1
ATOM 1822 C C . ASP A 1 232 ? 37.009 20.345 -6.405 1.00 51.38 232 ASP A C 1
ATOM 1824 O O . ASP A 1 232 ? 36.648 21.270 -7.131 1.00 51.38 232 ASP A O 1
ATOM 1828 N N . GLY A 1 233 ? 36.255 19.969 -5.375 1.00 55.94 233 GLY A N 1
ATOM 1829 C CA . GLY A 1 233 ? 34.953 20.567 -5.086 1.00 55.94 233 GLY A CA 1
ATOM 1830 C C . GLY A 1 233 ? 33.668 19.836 -5.557 1.00 55.94 233 GLY A C 1
ATOM 1831 O O . GLY A 1 233 ? 32.621 20.257 -5.074 1.00 55.94 233 GLY A O 1
ATOM 1832 N N . GLN A 1 234 ? 33.655 18.762 -6.399 1.00 55.03 234 GLN A N 1
ATOM 1833 C CA . GLN A 1 234 ? 32.445 17.876 -6.597 1.00 55.03 234 GLN A CA 1
ATOM 1834 C C . GLN A 1 234 ? 32.555 16.298 -6.685 1.00 55.03 234 GLN A C 1
ATOM 1836 O O . GLN A 1 234 ? 32.906 15.758 -7.730 1.00 55.03 234 GLN A O 1
ATOM 1841 N N . VAL A 1 235 ? 32.201 15.537 -5.629 1.00 56.53 235 VAL A N 1
ATOM 1842 C CA . VAL A 1 235 ? 31.582 14.179 -5.658 1.00 56.53 235 VAL A CA 1
ATOM 1843 C C . VAL A 1 235 ? 30.602 14.113 -4.499 1.00 56.53 235 VAL A C 1
ATOM 1845 O O . VAL A 1 235 ? 30.995 13.935 -3.348 1.00 56.53 235 VAL A O 1
ATOM 1848 N N . THR A 1 236 ? 29.314 14.263 -4.787 1.00 66.94 236 THR A N 1
ATOM 1849 C CA . THR A 1 236 ? 28.307 14.229 -3.731 1.00 66.94 236 THR A CA 1
ATOM 1850 C C . THR A 1 236 ? 27.020 13.587 -4.213 1.00 66.94 236 THR A C 1
ATOM 1852 O O . THR A 1 236 ? 26.164 14.198 -4.848 1.00 66.94 236 THR A O 1
ATOM 1855 N N . TRP A 1 237 ? 26.877 12.309 -3.900 1.00 69.75 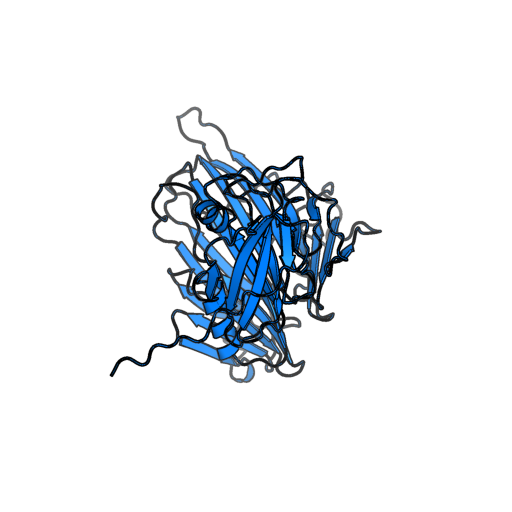237 TRP A N 1
ATOM 1856 C CA . TRP A 1 237 ? 25.595 11.649 -3.983 1.00 69.75 237 TRP A CA 1
ATOM 1857 C C . TRP A 1 237 ? 25.404 10.832 -2.701 1.00 69.75 237 TRP A C 1
ATOM 1859 O O . TRP A 1 237 ? 26.063 9.828 -2.454 1.00 69.75 237 TRP A O 1
ATOM 1869 N N . GLN A 1 238 ? 24.557 11.334 -1.808 1.00 77.06 238 GLN A N 1
ATOM 1870 C CA . GLN A 1 238 ? 24.268 10.687 -0.535 1.00 77.06 238 GLN A CA 1
ATOM 1871 C C . GLN A 1 238 ? 22.765 10.536 -0.410 1.00 77.06 238 GLN A C 1
ATOM 1873 O O . GLN A 1 238 ? 22.030 11.529 -0.346 1.00 77.06 238 GLN A O 1
ATOM 1878 N N . ALA A 1 239 ? 22.316 9.285 -0.347 1.00 77.12 239 ALA A N 1
ATOM 1879 C CA . ALA A 1 239 ? 20.946 9.018 0.018 1.00 77.12 239 ALA A CA 1
ATOM 1880 C C . ALA A 1 239 ? 20.736 7.686 0.726 1.00 77.12 239 ALA A C 1
ATOM 1882 O O . ALA A 1 239 ? 21.340 6.656 0.410 1.00 77.12 239 ALA A O 1
ATOM 1883 N N . ASP A 1 240 ? 19.753 7.722 1.614 1.00 81.94 240 ASP A N 1
ATOM 1884 C CA . ASP A 1 240 ? 19.240 6.566 2.323 1.00 81.94 240 ASP A CA 1
ATOM 1885 C C . ASP A 1 240 ? 17.832 6.262 1.831 1.00 81.94 240 ASP A C 1
ATOM 1887 O O . ASP A 1 240 ? 16.971 7.138 1.802 1.00 81.94 240 ASP A O 1
ATOM 1891 N N . VAL A 1 241 ? 17.586 5.014 1.448 1.00 82.81 241 VAL A N 1
ATOM 1892 C CA . VAL A 1 241 ? 16.273 4.551 1.006 1.00 82.81 241 VAL A CA 1
ATOM 1893 C C . VAL A 1 241 ? 15.794 3.464 1.942 1.00 82.81 241 VAL A C 1
ATOM 1895 O O . VAL A 1 241 ? 16.454 2.436 2.107 1.00 82.81 241 VAL A O 1
ATOM 1898 N N . THR A 1 242 ? 14.619 3.666 2.524 1.00 86.44 242 THR A N 1
ATOM 1899 C CA . THR A 1 242 ? 13.892 2.610 3.225 1.00 86.44 242 THR A CA 1
ATOM 1900 C C . THR A 1 242 ? 12.698 2.194 2.388 1.00 86.44 242 THR A C 1
ATOM 1902 O O . THR A 1 242 ? 11.916 3.034 1.954 1.00 86.44 242 THR A O 1
ATOM 1905 N N . ARG A 1 243 ? 12.550 0.887 2.184 1.00 86.38 243 ARG A N 1
ATOM 1906 C CA . ARG A 1 243 ? 11.387 0.289 1.536 1.00 86.38 243 ARG A CA 1
ATOM 1907 C C . ARG A 1 243 ? 10.531 -0.430 2.555 1.00 86.38 243 ARG A C 1
ATOM 1909 O O . ARG A 1 243 ? 11.051 -1.200 3.366 1.00 86.38 243 ARG A O 1
ATOM 1916 N N . TYR A 1 244 ? 9.226 -0.244 2.440 1.00 89.50 244 TYR A N 1
ATOM 1917 C CA . TYR A 1 244 ? 8.196 -0.876 3.244 1.00 89.50 244 TYR A CA 1
ATOM 1918 C C . TYR A 1 244 ? 7.289 -1.736 2.370 1.00 89.50 244 TYR A C 1
ATOM 1920 O O . TYR A 1 244 ? 6.772 -1.282 1.355 1.00 89.50 244 TYR A O 1
ATOM 1928 N N . PHE A 1 245 ? 7.053 -2.968 2.808 1.00 90.56 245 PHE A N 1
ATOM 1929 C CA . PHE A 1 245 ? 6.074 -3.885 2.239 1.00 90.56 245 PHE A CA 1
ATOM 1930 C C . PHE A 1 245 ? 4.964 -4.100 3.258 1.00 90.56 245 PHE A C 1
ATOM 1932 O O . PHE A 1 245 ? 5.213 -4.628 4.344 1.00 90.56 245 PHE A O 1
ATOM 1939 N N . SER A 1 246 ? 3.751 -3.694 2.907 1.00 92.94 246 SER A N 1
ATOM 1940 C CA . SER A 1 246 ? 2.588 -3.712 3.787 1.00 92.94 246 SER A CA 1
ATOM 1941 C C . SER A 1 246 ? 1.528 -4.677 3.275 1.00 92.94 246 SER A C 1
ATOM 1943 O O . SER A 1 246 ? 1.130 -4.597 2.118 1.00 92.94 246 SER A O 1
ATOM 1945 N N . MET A 1 247 ? 1.018 -5.546 4.145 1.00 95.00 247 MET A N 1
ATOM 1946 C CA . MET A 1 247 ? -0.148 -6.392 3.864 1.00 95.00 247 MET A CA 1
ATOM 1947 C C . MET A 1 247 ? -1.242 -6.166 4.898 1.00 95.00 247 MET A C 1
ATOM 1949 O O . MET A 1 247 ? -0.944 -5.948 6.074 1.00 95.00 247 MET A O 1
ATOM 1953 N N . PHE A 1 248 ? -2.498 -6.261 4.459 1.00 95.19 248 PHE A N 1
ATOM 1954 C CA . PHE A 1 248 ? -3.674 -6.023 5.293 1.00 95.19 248 PHE A CA 1
ATOM 1955 C C . PHE A 1 248 ? -4.464 -7.311 5.537 1.00 95.19 248 PHE A C 1
ATOM 1957 O O . PHE A 1 248 ? -4.554 -8.192 4.681 1.00 95.19 248 PHE A O 1
ATOM 1964 N N . ALA A 1 249 ? -5.038 -7.424 6.728 1.00 94.75 249 ALA A N 1
ATOM 1965 C CA . ALA A 1 249 ? -5.794 -8.581 7.175 1.00 94.75 249 ALA A CA 1
ATOM 1966 C C . ALA A 1 249 ? -7.015 -8.813 6.279 1.00 94.75 249 ALA A C 1
ATOM 1968 O O . ALA A 1 249 ? -7.869 -7.938 6.145 1.00 94.75 249 ALA A O 1
ATOM 1969 N N . ASP A 1 250 ? -7.094 -10.010 5.696 1.00 93.19 250 ASP A N 1
ATOM 1970 C CA . ASP A 1 250 ? -8.177 -10.461 4.819 1.00 93.19 250 ASP A CA 1
ATOM 1971 C C . ASP A 1 250 ? -8.432 -9.584 3.577 1.00 93.19 250 ASP A C 1
ATOM 1973 O O . ASP A 1 250 ? -9.544 -9.588 3.046 1.00 93.19 250 ASP A O 1
ATOM 1977 N N . VAL A 1 251 ? -7.429 -8.842 3.099 1.00 93.19 251 VAL A N 1
ATOM 1978 C CA . VAL A 1 251 ? -7.520 -8.072 1.849 1.00 93.19 251 VAL A CA 1
ATOM 1979 C C . VAL A 1 251 ? -6.501 -8.617 0.843 1.00 93.19 251 VAL A C 1
ATOM 1981 O O . VAL A 1 251 ? -5.330 -8.753 1.207 1.00 93.19 251 VAL A O 1
ATOM 1984 N N . PRO A 1 252 ? -6.894 -8.919 -0.412 1.00 92.88 252 PRO A N 1
ATOM 1985 C CA . PRO A 1 252 ? -5.989 -9.383 -1.465 1.00 92.88 252 PRO A CA 1
ATOM 1986 C C . PRO A 1 252 ? -5.190 -8.211 -2.050 1.00 92.88 252 PRO A C 1
ATOM 1988 O O . PRO A 1 252 ? -5.286 -7.884 -3.233 1.00 92.88 252 PRO A O 1
ATOM 1991 N N . LEU A 1 253 ? -4.430 -7.545 -1.184 1.00 91.88 253 LEU A N 1
ATOM 1992 C CA . LEU A 1 253 ? -3.702 -6.325 -1.488 1.00 91.88 253 LEU A CA 1
ATOM 1993 C C . LEU A 1 253 ? -2.380 -6.290 -0.727 1.00 91.88 253 LEU A C 1
ATOM 1995 O O . LEU A 1 253 ? -2.319 -6.619 0.464 1.00 91.88 253 LEU A O 1
ATOM 1999 N N . TYR A 1 254 ? -1.339 -5.800 -1.393 1.00 89.62 254 TYR A N 1
ATOM 2000 C CA . TYR A 1 254 ? -0.162 -5.284 -0.710 1.00 89.62 254 TYR A CA 1
ATOM 2001 C C . TYR A 1 254 ? 0.212 -3.896 -1.228 1.00 89.62 254 TYR A C 1
ATOM 2003 O O . TYR A 1 254 ? 0.086 -3.591 -2.415 1.00 89.62 254 TYR A O 1
ATOM 2011 N N . ASP A 1 255 ? 0.678 -3.069 -0.298 1.00 90.06 255 ASP A N 1
ATOM 2012 C CA . ASP A 1 255 ? 1.184 -1.727 -0.555 1.00 90.06 255 ASP A CA 1
ATOM 2013 C C . ASP A 1 255 ? 2.706 -1.743 -0.438 1.00 90.06 255 ASP A C 1
ATOM 2015 O O . ASP A 1 255 ? 3.264 -2.331 0.496 1.00 90.06 255 ASP A O 1
ATOM 2019 N N . VAL A 1 256 ? 3.370 -1.066 -1.368 1.00 87.50 256 VAL A N 1
ATOM 2020 C CA . VAL A 1 256 ? 4.808 -0.823 -1.311 1.00 87.50 256 VAL A CA 1
ATOM 2021 C C . VAL A 1 256 ? 5.047 0.672 -1.250 1.00 87.50 256 VAL A C 1
ATOM 2023 O O . VAL A 1 256 ? 4.434 1.454 -1.979 1.00 87.50 256 VAL A O 1
ATOM 2026 N N . GLU A 1 257 ? 5.927 1.061 -0.339 1.00 87.62 257 GLU A N 1
ATOM 2027 C CA . GLU A 1 257 ? 6.330 2.442 -0.146 1.00 87.62 257 GLU A CA 1
ATOM 2028 C C . GLU A 1 257 ? 7.844 2.533 -0.036 1.00 87.62 257 GLU A C 1
ATOM 2030 O O . GLU A 1 257 ? 8.447 1.850 0.791 1.00 87.62 257 GLU A O 1
ATOM 2035 N N . ASP A 1 258 ? 8.425 3.426 -0.826 1.00 84.12 258 ASP A N 1
ATOM 2036 C CA . ASP A 1 258 ? 9.816 3.829 -0.713 1.00 84.12 258 ASP A CA 1
ATOM 2037 C C . ASP A 1 258 ? 9.896 5.227 -0.140 1.00 84.12 258 ASP A C 1
ATOM 2039 O O . ASP A 1 258 ? 9.204 6.134 -0.602 1.00 84.12 258 ASP A O 1
ATOM 2043 N N . VAL A 1 259 ? 10.781 5.401 0.831 1.00 86.50 259 VAL A N 1
ATOM 2044 C CA . VAL A 1 259 ? 11.161 6.698 1.376 1.00 86.50 259 VAL A CA 1
ATOM 2045 C C . VAL A 1 259 ? 12.647 6.876 1.098 1.00 86.50 259 VAL A C 1
ATOM 2047 O O . VAL A 1 259 ? 13.478 6.206 1.710 1.00 86.50 259 VAL A O 1
ATOM 2050 N N . ALA A 1 260 ? 12.969 7.736 0.134 1.00 82.31 260 ALA A N 1
ATOM 2051 C CA . ALA A 1 260 ? 14.335 8.074 -0.243 1.00 82.31 260 ALA A CA 1
ATOM 2052 C C . ALA A 1 260 ? 14.694 9.460 0.298 1.00 82.31 260 ALA A C 1
ATOM 2054 O O . ALA A 1 260 ? 14.087 10.461 -0.081 1.00 82.31 260 ALA A O 1
ATOM 2055 N N . HIS A 1 261 ? 15.688 9.523 1.174 1.00 84.25 261 HIS A N 1
ATOM 2056 C CA . HIS A 1 261 ? 16.251 10.755 1.708 1.00 84.25 261 HIS A CA 1
ATOM 2057 C C . HIS A 1 261 ? 17.533 11.084 0.967 1.00 84.25 261 HIS A C 1
ATOM 2059 O O . HIS A 1 261 ? 18.575 10.511 1.267 1.00 84.25 261 HIS A O 1
ATOM 2065 N N . CYS A 1 262 ? 17.464 12.010 0.022 1.00 81.12 262 CYS A N 1
ATOM 2066 C CA . CYS A 1 262 ? 18.619 12.487 -0.721 1.00 81.12 262 CYS A CA 1
ATOM 2067 C C . CYS A 1 262 ? 19.160 13.741 -0.030 1.00 81.12 262 CYS A C 1
ATOM 2069 O O . CYS A 1 262 ? 18.523 14.794 -0.075 1.00 81.12 262 CYS A O 1
ATOM 2071 N N . SER A 1 263 ? 20.309 13.639 0.639 1.00 80.75 263 SER A N 1
ATOM 2072 C CA . SER A 1 263 ? 20.934 14.783 1.314 1.00 80.75 263 SER A CA 1
ATOM 2073 C C . SER A 1 263 ? 21.800 15.609 0.370 1.00 80.75 263 SER A C 1
ATOM 2075 O O . SER A 1 263 ? 21.849 16.826 0.527 1.00 80.75 263 SER A O 1
ATOM 2077 N N . VAL A 1 264 ? 22.433 14.977 -0.624 1.00 76.56 264 VAL A N 1
ATOM 2078 C CA . VAL A 1 264 ? 23.191 15.666 -1.676 1.00 76.56 264 VAL A CA 1
ATOM 2079 C C . VAL A 1 264 ? 23.062 14.906 -2.991 1.00 76.56 264 VAL A C 1
ATOM 2081 O O . VAL A 1 264 ? 23.190 13.682 -2.981 1.00 76.56 264 VAL A O 1
ATOM 2084 N N . VAL A 1 265 ? 22.785 15.609 -4.096 1.00 73.44 265 VAL A N 1
ATOM 2085 C CA . VAL A 1 265 ? 22.707 15.044 -5.455 1.00 73.44 265 VAL A CA 1
ATOM 2086 C C . VAL A 1 265 ? 23.183 16.075 -6.493 1.00 73.44 265 VAL A C 1
ATOM 2088 O O . VAL A 1 265 ? 22.929 17.267 -6.306 1.00 73.44 265 VAL A O 1
ATOM 2091 N N . PRO A 1 266 ? 23.836 15.665 -7.597 1.00 69.81 266 PRO A N 1
ATOM 2092 C CA . PRO A 1 266 ? 24.159 16.568 -8.705 1.00 69.81 266 PRO A CA 1
ATOM 2093 C C . PRO A 1 266 ? 22.902 17.117 -9.397 1.00 69.81 266 PRO A C 1
ATOM 2095 O O . PRO A 1 266 ? 21.928 16.388 -9.558 1.00 69.81 266 PRO A O 1
ATOM 2098 N N . ALA A 1 267 ? 22.946 18.348 -9.920 1.00 66.56 267 ALA A N 1
ATOM 2099 C CA . ALA A 1 267 ? 21.815 18.957 -10.644 1.00 66.56 267 ALA A CA 1
ATOM 2100 C C . ALA A 1 267 ? 21.392 18.186 -11.917 1.00 66.56 267 ALA A C 1
ATOM 2102 O O . ALA A 1 267 ? 20.251 18.282 -12.360 1.00 66.56 267 ALA A O 1
ATOM 2103 N N . SER A 1 268 ? 22.311 17.417 -12.511 1.00 66.12 268 SER A N 1
ATOM 2104 C CA . SER A 1 268 ? 22.056 16.539 -13.661 1.00 66.12 268 SER A CA 1
ATOM 2105 C C . SER A 1 268 ? 21.616 15.127 -13.267 1.00 66.12 268 SER A C 1
ATOM 2107 O O . SER A 1 268 ? 21.365 14.293 -14.141 1.00 66.12 268 SER A O 1
ATOM 2109 N N . TRP A 1 269 ? 21.558 14.817 -11.967 1.00 67.88 269 TRP A N 1
ATOM 2110 C CA . TRP A 1 269 ? 21.187 13.487 -11.516 1.00 67.88 269 TRP A CA 1
ATOM 2111 C C . TRP A 1 269 ? 19.710 13.221 -11.765 1.00 67.88 269 TRP A C 1
ATOM 2113 O O . TRP A 1 269 ? 18.841 14.070 -11.577 1.00 67.88 269 TRP A O 1
ATOM 2123 N N . THR A 1 270 ? 19.455 11.993 -12.195 1.00 68.56 270 THR A N 1
ATOM 2124 C CA . THR A 1 270 ? 18.135 11.501 -12.531 1.00 68.56 270 THR A CA 1
ATOM 2125 C C . THR A 1 270 ? 17.856 10.261 -11.692 1.00 68.56 270 THR A C 1
ATOM 2127 O O . THR A 1 270 ? 18.611 9.289 -11.764 1.00 68.56 270 THR A O 1
ATOM 2130 N N . ALA A 1 271 ? 16.787 10.278 -10.895 1.00 66.31 271 ALA A N 1
ATOM 2131 C CA . ALA A 1 271 ? 16.394 9.112 -10.106 1.00 66.31 271 ALA A CA 1
ATOM 2132 C C . ALA A 1 271 ? 15.566 8.163 -10.982 1.00 66.31 271 ALA A C 1
ATOM 2134 O O . ALA A 1 271 ? 14.437 8.493 -11.348 1.00 66.31 271 ALA A O 1
ATOM 2135 N N . GLY A 1 272 ? 16.140 7.009 -11.333 1.00 67.44 272 GLY A N 1
ATOM 2136 C CA . GLY A 1 272 ? 15.510 6.007 -12.195 1.00 67.44 272 GLY A CA 1
ATOM 2137 C C . GLY A 1 272 ? 15.017 4.789 -11.418 1.00 67.44 272 GLY A C 1
ATOM 2138 O O . GLY A 1 272 ? 15.829 4.055 -10.864 1.00 67.44 272 GLY A O 1
ATOM 2139 N N . TYR A 1 273 ? 13.717 4.519 -11.422 1.00 67.81 273 TYR A N 1
ATOM 2140 C CA . TYR A 1 273 ? 13.162 3.259 -10.919 1.00 67.81 273 TYR A CA 1
ATOM 2141 C C . TYR A 1 273 ? 12.838 2.343 -12.090 1.00 67.81 273 TYR A C 1
ATOM 2143 O O . TYR A 1 273 ? 12.364 2.815 -13.120 1.00 67.81 273 TYR A O 1
ATOM 2151 N N . LEU A 1 274 ? 13.093 1.045 -11.936 1.00 66.00 274 LEU A N 1
ATOM 2152 C CA . LEU A 1 274 ? 12.707 0.015 -12.897 1.00 66.00 274 LEU A CA 1
ATOM 2153 C C . LEU A 1 274 ? 12.068 -1.150 -12.145 1.00 66.00 274 LEU A C 1
ATOM 2155 O O . LEU A 1 274 ? 12.705 -1.755 -11.278 1.00 66.00 274 LEU A O 1
ATOM 2159 N N . ASP A 1 275 ? 10.846 -1.477 -12.539 1.00 67.62 275 ASP A N 1
ATOM 2160 C CA . ASP A 1 275 ? 10.043 -2.561 -11.995 1.00 67.62 275 ASP A CA 1
ATOM 2161 C C . ASP A 1 275 ? 9.564 -3.506 -13.100 1.00 67.62 275 ASP A C 1
ATOM 2163 O O . ASP A 1 275 ? 9.258 -3.071 -14.219 1.00 67.62 275 ASP A O 1
ATOM 2167 N N . GLN A 1 276 ? 9.505 -4.811 -12.801 1.00 67.19 276 GLN A N 1
ATOM 2168 C CA . GLN A 1 276 ? 9.088 -5.836 -13.763 1.00 67.19 276 GLN A CA 1
ATOM 2169 C C . GLN A 1 276 ? 8.268 -6.978 -13.150 1.00 67.19 276 GLN A C 1
ATOM 2171 O O . GLN A 1 276 ? 8.781 -7.990 -12.692 1.00 67.19 276 GLN A O 1
ATOM 2176 N N . TRP A 1 277 ? 6.954 -6.890 -13.222 1.00 67.44 277 TRP A N 1
ATOM 2177 C CA . TRP A 1 277 ? 6.029 -7.934 -12.748 1.00 67.44 277 TRP A CA 1
ATOM 2178 C C . TRP A 1 277 ? 5.514 -8.766 -13.903 1.00 67.44 277 TRP A C 1
ATOM 2180 O O . TRP A 1 277 ? 5.443 -8.309 -15.041 1.00 67.44 277 TRP A O 1
ATOM 2190 N N . HIS A 1 278 ? 5.092 -9.982 -13.589 1.00 62.31 278 HIS A N 1
ATOM 2191 C CA . HIS A 1 278 ? 4.598 -10.913 -14.579 1.00 62.31 278 HIS A CA 1
ATOM 2192 C C . HIS A 1 278 ? 3.083 -11.021 -14.532 1.00 62.31 278 HIS A C 1
ATOM 2194 O O . HIS A 1 278 ? 2.449 -10.889 -13.485 1.00 62.31 278 HIS A O 1
ATOM 2200 N N . ALA A 1 279 ? 2.534 -11.301 -15.700 1.00 55.16 279 ALA A N 1
ATOM 2201 C CA . ALA A 1 279 ? 1.137 -11.585 -15.944 1.00 55.16 279 ALA A CA 1
ATOM 2202 C C . ALA A 1 279 ? 0.802 -13.049 -15.581 1.00 55.16 279 ALA A C 1
ATOM 2204 O O . ALA A 1 279 ? 0.298 -13.805 -16.393 1.00 55.16 279 ALA A O 1
ATOM 2205 N N . GLY A 1 280 ? 1.184 -13.509 -14.385 1.00 59.53 280 GLY A N 1
ATOM 2206 C CA . GLY A 1 280 ? 1.020 -14.920 -14.011 1.00 59.53 280 GLY A CA 1
ATOM 2207 C C . GLY A 1 280 ? 1.876 -15.870 -14.862 1.00 59.53 280 GLY A C 1
ATOM 2208 O O . GLY A 1 280 ? 3.105 -15.877 -14.735 1.00 59.53 280 GLY A O 1
ATOM 2209 N N . HIS A 1 281 ? 1.234 -16.703 -15.689 1.00 60.44 281 HIS A N 1
ATOM 2210 C CA . HIS A 1 281 ? 1.922 -17.522 -16.693 1.00 60.44 281 HIS A CA 1
ATOM 2211 C C . HIS A 1 281 ? 2.587 -16.627 -17.769 1.00 60.44 281 HIS A C 1
ATOM 2213 O O . HIS A 1 281 ? 2.698 -15.411 -17.622 1.00 60.44 281 HIS A O 1
ATOM 2219 N N . GLY A 1 282 ? 3.180 -17.215 -18.811 1.00 65.81 282 GLY A N 1
ATOM 2220 C CA . GLY A 1 282 ? 3.658 -16.384 -19.918 1.00 65.81 282 GLY A CA 1
ATOM 2221 C C . GLY A 1 282 ? 2.480 -15.763 -20.652 1.00 65.81 282 GLY A C 1
ATOM 2222 O O . GLY A 1 282 ? 1.510 -16.478 -20.858 1.00 65.81 282 GLY A O 1
ATOM 2223 N N . LEU A 1 283 ? 2.601 -14.482 -21.035 1.00 73.56 283 LEU A N 1
ATOM 2224 C CA . LEU A 1 283 ? 1.557 -13.790 -21.792 1.00 73.56 283 LEU A CA 1
ATOM 2225 C C . LEU A 1 283 ? 1.128 -14.627 -23.004 1.00 73.56 283 LEU A C 1
ATOM 2227 O O . LEU A 1 283 ? 1.997 -15.004 -23.801 1.00 73.56 283 LEU A O 1
ATOM 2231 N N . ASP A 1 284 ? -0.169 -14.879 -23.139 1.00 74.94 284 ASP A N 1
ATOM 2232 C CA . ASP A 1 284 ? -0.763 -15.637 -24.241 1.00 74.94 284 ASP A CA 1
ATOM 2233 C C . ASP A 1 284 ? -1.961 -14.910 -24.876 1.00 74.94 284 ASP A C 1
ATOM 2235 O O . ASP A 1 284 ? -2.298 -13.776 -24.527 1.00 74.94 284 ASP A O 1
ATOM 2239 N N . GLU A 1 285 ? -2.558 -15.505 -25.912 1.00 76.69 285 GLU A N 1
ATOM 2240 C CA . GLU A 1 285 ? -3.682 -14.893 -26.625 1.00 76.69 285 GLU A CA 1
ATOM 2241 C C . GLU A 1 285 ? -4.931 -14.647 -25.759 1.00 76.69 285 GLU A C 1
ATOM 2243 O O . GLU A 1 285 ? -5.780 -13.843 -26.145 1.00 76.69 285 GLU A O 1
ATOM 2248 N N . HIS A 1 286 ? -5.063 -15.302 -24.605 1.00 82.31 286 HIS A N 1
ATOM 2249 C CA . HIS A 1 286 ? -6.204 -15.176 -23.698 1.00 82.31 286 HIS A CA 1
ATOM 2250 C C . HIS A 1 286 ? -6.046 -14.049 -22.676 1.00 82.31 286 HIS A C 1
ATOM 2252 O O . HIS A 1 286 ? -6.971 -13.784 -21.905 1.00 82.31 286 HIS A O 1
ATOM 2258 N N . ASP A 1 287 ? -4.907 -13.366 -22.674 1.00 82.44 287 ASP A N 1
ATOM 2259 C CA . ASP A 1 287 ? -4.650 -12.272 -21.758 1.00 82.44 287 ASP A CA 1
ATOM 2260 C C . ASP A 1 287 ? -5.178 -10.931 -22.274 1.00 82.44 287 ASP A C 1
ATOM 2262 O O . ASP A 1 287 ? -5.066 -10.562 -23.453 1.00 82.44 287 ASP A O 1
ATOM 2266 N N . LEU A 1 288 ? -5.700 -10.147 -21.333 1.00 85.19 288 LEU A N 1
ATOM 2267 C CA . LEU A 1 288 ? -6.054 -8.750 -21.528 1.00 85.19 288 LEU A CA 1
ATOM 2268 C C . LEU A 1 288 ? -5.119 -7.857 -20.719 1.00 85.19 288 LEU A C 1
ATOM 2270 O O . LEU A 1 288 ? -4.933 -8.055 -19.518 1.00 85.19 288 LEU A O 1
ATOM 2274 N N . LEU A 1 289 ? -4.579 -6.829 -21.370 1.00 85.81 289 LEU A N 1
ATOM 2275 C CA . LEU A 1 289 ? -3.861 -5.742 -20.711 1.00 85.81 289 LEU A CA 1
ATOM 2276 C C . LEU A 1 289 ? -4.749 -4.500 -20.702 1.00 85.81 289 LEU A C 1
ATOM 2278 O O . LEU A 1 289 ? -5.308 -4.120 -21.732 1.00 85.81 289 LEU A O 1
ATOM 2282 N N . TRP A 1 290 ? -4.882 -3.864 -19.545 1.00 86.38 290 TRP A N 1
ATOM 2283 C CA . TRP A 1 290 ? -5.639 -2.627 -19.370 1.00 86.38 290 TRP A CA 1
ATOM 2284 C C . TRP A 1 290 ? -4.677 -1.532 -18.949 1.00 86.38 290 TRP A C 1
ATOM 2286 O O . TRP A 1 290 ? -3.907 -1.743 -18.022 1.00 86.38 290 TRP A O 1
ATOM 2296 N N . GLU A 1 291 ? -4.731 -0.366 -19.579 1.00 84.06 291 GLU A N 1
ATOM 2297 C CA . GLU A 1 291 ? -4.134 0.854 -19.030 1.00 84.06 291 GLU A CA 1
ATOM 2298 C C . GLU A 1 291 ? -5.232 1.869 -18.721 1.00 84.06 291 GLU A C 1
ATOM 2300 O O . GLU A 1 291 ? -6.292 1.888 -19.363 1.00 84.06 291 GLU A O 1
ATOM 2305 N N . GLY A 1 292 ? -4.946 2.753 -17.773 1.00 73.69 292 GLY A N 1
ATOM 2306 C CA . GLY A 1 292 ? -5.659 4.009 -17.668 1.00 73.69 292 GLY A CA 1
ATOM 2307 C C . GLY A 1 292 ? -4.688 5.171 -17.630 1.00 73.69 292 GLY A C 1
ATOM 2308 O O . GLY A 1 292 ? -3.818 5.234 -16.764 1.00 73.69 292 GLY A O 1
ATOM 2309 N N . THR A 1 293 ? -4.897 6.108 -18.548 1.00 68.31 293 THR A N 1
ATOM 2310 C CA . THR A 1 293 ? -4.338 7.457 -18.512 1.00 68.31 293 THR A CA 1
ATOM 2311 C C . THR A 1 293 ? -5.510 8.437 -18.562 1.00 68.31 293 THR A C 1
ATOM 2313 O O . THR A 1 293 ? -6.368 8.369 -19.441 1.00 68.31 293 THR A O 1
ATOM 2316 N N . SER A 1 294 ? -5.618 9.285 -17.536 1.00 55.09 294 SER A N 1
ATOM 2317 C CA . SER A 1 294 ? -6.542 10.432 -17.450 1.00 55.09 294 SER A CA 1
ATOM 2318 C C . SER A 1 294 ? -7.963 10.194 -18.001 1.00 55.09 294 SER A C 1
ATOM 2320 O O . SER A 1 294 ? -8.466 10.948 -18.830 1.00 55.09 294 SER A O 1
ATOM 2322 N N . GLY A 1 295 ? -8.638 9.142 -17.524 1.00 53.91 295 GLY A N 1
ATOM 2323 C CA . GLY A 1 295 ? -10.059 8.884 -17.808 1.00 53.91 295 GLY A CA 1
ATOM 2324 C C . GLY A 1 295 ? -10.355 8.065 -19.068 1.00 53.91 295 GLY A C 1
ATOM 2325 O O . GLY A 1 295 ? -11.506 7.674 -19.253 1.00 53.91 295 GLY A O 1
ATOM 2326 N N . ALA A 1 296 ? -9.348 7.743 -19.883 1.00 65.94 296 ALA A N 1
ATOM 2327 C CA . ALA A 1 296 ? -9.475 6.771 -20.962 1.00 65.94 296 ALA A CA 1
ATOM 2328 C C . ALA A 1 296 ? -8.999 5.396 -20.478 1.00 65.94 296 ALA A C 1
ATOM 2330 O O . ALA A 1 296 ? -7.859 5.242 -20.045 1.00 65.94 296 ALA A O 1
ATOM 2331 N N . ILE A 1 297 ? -9.881 4.401 -20.552 1.00 80.25 297 ILE A N 1
ATOM 2332 C CA . ILE A 1 297 ? -9.515 2.994 -20.388 1.00 80.25 297 ILE A CA 1
ATOM 2333 C C . ILE A 1 297 ? -9.136 2.480 -21.772 1.00 80.25 297 ILE A C 1
ATOM 2335 O O . ILE A 1 297 ? -9.941 2.561 -22.702 1.00 80.25 297 ILE A O 1
ATOM 2339 N N . ARG A 1 298 ? -7.927 1.940 -21.915 1.00 81.19 298 ARG A N 1
ATOM 2340 C CA . ARG A 1 298 ? -7.524 1.237 -23.135 1.00 81.19 298 ARG A CA 1
ATOM 2341 C C . ARG A 1 298 ? -7.307 -0.225 -22.815 1.00 81.19 298 ARG A C 1
ATOM 2343 O O . ARG A 1 298 ? -6.553 -0.575 -21.911 1.00 81.19 298 ARG A O 1
ATOM 2350 N N . MET A 1 299 ? -7.996 -1.065 -23.574 1.00 82.50 299 MET A N 1
ATOM 2351 C CA . MET A 1 299 ? -7.863 -2.509 -23.502 1.00 82.50 299 MET A CA 1
ATOM 2352 C C . MET A 1 299 ? -7.060 -2.988 -24.701 1.00 82.50 299 MET A C 1
ATOM 2354 O O . MET A 1 299 ? -7.400 -2.698 -25.849 1.00 82.50 299 MET A O 1
ATOM 2358 N N . PHE A 1 300 ? -6.024 -3.763 -24.428 1.00 76.00 300 PHE A N 1
ATOM 2359 C CA . PHE A 1 300 ? -5.230 -4.441 -25.432 1.00 76.00 300 PHE A CA 1
ATOM 2360 C C . PHE A 1 300 ? -5.481 -5.937 -25.284 1.00 76.00 300 PHE A C 1
ATOM 2362 O O . PHE A 1 300 ? -5.082 -6.548 -24.293 1.00 76.00 300 PHE A O 1
ATOM 2369 N N . SER A 1 301 ? -6.174 -6.512 -26.267 1.00 76.38 301 SER A N 1
ATOM 2370 C CA . SER A 1 301 ? -6.257 -7.963 -26.406 1.00 76.38 301 SER A CA 1
ATOM 2371 C C . SER A 1 301 ? -5.040 -8.457 -27.166 1.00 76.38 301 SER A C 1
ATOM 2373 O O . SER A 1 301 ? -4.667 -7.904 -28.208 1.00 76.38 301 SER A O 1
ATOM 2375 N N . LEU A 1 302 ? -4.436 -9.513 -26.643 1.00 71.31 302 LEU A N 1
ATOM 2376 C CA . LEU A 1 302 ? -3.266 -10.119 -27.245 1.00 71.31 302 LEU A CA 1
ATOM 2377 C C . LEU A 1 302 ? -3.619 -11.088 -28.388 1.00 71.31 302 LEU A C 1
ATOM 2379 O O . LEU A 1 302 ? -2.836 -11.219 -29.327 1.00 71.31 302 LEU A O 1
ATOM 2383 N N . ALA A 1 303 ? -4.840 -11.639 -28.405 1.00 68.12 303 ALA A N 1
ATOM 2384 C CA . ALA A 1 303 ? -5.368 -12.490 -29.481 1.00 68.12 303 ALA A CA 1
ATOM 2385 C C . ALA A 1 303 ? -5.331 -11.859 -30.888 1.00 68.12 303 ALA A C 1
ATOM 2387 O O . ALA A 1 303 ? -5.337 -12.575 -31.887 1.00 68.12 303 ALA A O 1
ATOM 2388 N N . GLY A 1 304 ? -5.324 -10.525 -30.989 1.00 61.22 304 GLY A N 1
ATOM 2389 C CA . GLY A 1 304 ? -5.381 -9.796 -32.263 1.00 61.22 304 GLY A CA 1
ATOM 2390 C C . GLY A 1 304 ? -4.031 -9.316 -32.802 1.00 61.22 304 GLY A C 1
ATOM 2391 O O . GLY A 1 304 ? -3.996 -8.625 -33.822 1.00 61.22 304 GLY A O 1
ATOM 2392 N N . LYS A 1 305 ? -2.921 -9.605 -32.116 1.00 66.31 305 LYS A N 1
ATOM 2393 C CA . LYS A 1 305 ? -1.603 -9.073 -32.476 1.00 66.31 305 LYS A CA 1
ATOM 2394 C C . LYS A 1 305 ? -0.849 -10.013 -33.408 1.00 66.31 305 LYS A C 1
ATOM 2396 O O . LYS A 1 305 ? -0.835 -11.224 -33.217 1.00 66.31 305 LYS A O 1
ATOM 2401 N N . ASN A 1 306 ? -0.166 -9.454 -34.413 1.00 64.94 306 ASN A N 1
ATOM 2402 C CA . ASN A 1 306 ? 0.781 -10.233 -35.205 1.00 64.94 306 ASN A CA 1
ATOM 2403 C C . ASN A 1 306 ? 2.084 -10.416 -34.414 1.00 64.94 306 ASN A C 1
ATOM 2405 O O . ASN A 1 306 ? 3.032 -9.632 -34.503 1.00 64.94 306 ASN A O 1
ATOM 2409 N N . ILE A 1 307 ? 2.110 -11.493 -33.644 1.00 61.84 307 ILE A N 1
ATOM 2410 C CA . ILE A 1 307 ? 3.172 -11.868 -32.712 1.00 61.84 307 ILE A CA 1
ATOM 2411 C C . ILE A 1 307 ? 4.538 -12.117 -33.363 1.00 61.84 307 ILE A C 1
ATOM 2413 O O . ILE A 1 307 ? 5.565 -12.135 -32.675 1.00 61.84 307 ILE A O 1
ATOM 2417 N N . SER A 1 308 ? 4.588 -12.314 -34.687 1.00 59.31 308 SER A N 1
ATOM 2418 C CA . SER A 1 308 ? 5.860 -12.422 -35.403 1.00 59.31 308 SER A CA 1
ATOM 2419 C C . SER A 1 308 ? 6.550 -11.065 -35.566 1.00 59.31 308 SER A C 1
ATOM 2421 O O . SER A 1 308 ? 7.764 -11.040 -35.761 1.00 59.31 308 SER A O 1
ATOM 2423 N N . VAL A 1 309 ? 5.802 -9.961 -35.457 1.00 64.69 309 VAL A N 1
ATOM 2424 C CA . VAL A 1 309 ? 6.270 -8.586 -35.698 1.00 64.69 309 VAL A CA 1
ATOM 2425 C C . VAL A 1 309 ? 6.259 -7.752 -34.412 1.00 64.69 309 VAL A C 1
ATOM 2427 O O . VAL A 1 309 ? 7.262 -7.124 -34.082 1.00 64.69 309 VAL A O 1
ATOM 2430 N N . GLU A 1 310 ? 5.175 -7.784 -33.636 1.00 66.19 310 GLU A N 1
ATOM 2431 C CA . GLU A 1 310 ? 4.996 -6.937 -32.446 1.00 66.19 310 GLU A CA 1
ATOM 2432 C C . GLU A 1 310 ? 5.341 -7.698 -31.159 1.00 66.19 310 GLU A C 1
ATOM 2434 O O . GLU A 1 310 ? 4.474 -8.147 -30.414 1.00 66.19 310 GLU A O 1
ATOM 2439 N N . ARG A 1 311 ? 6.645 -7.870 -30.898 1.00 71.94 311 ARG A N 1
ATOM 2440 C CA . ARG A 1 311 ? 7.137 -8.585 -29.702 1.00 71.94 311 ARG A CA 1
ATOM 2441 C C . ARG A 1 311 ? 7.218 -7.720 -28.442 1.00 71.94 311 ARG A C 1
ATOM 2443 O O . ARG A 1 311 ? 7.513 -8.240 -27.371 1.00 71.94 311 ARG A O 1
ATOM 2450 N N . THR A 1 312 ? 7.014 -6.416 -28.557 1.00 77.75 312 THR A N 1
ATOM 2451 C CA . THR A 1 312 ? 7.013 -5.434 -27.464 1.00 77.75 312 THR A CA 1
ATOM 2452 C C . THR A 1 312 ? 6.065 -4.303 -27.816 1.00 77.75 312 THR A C 1
ATOM 2454 O O . THR A 1 312 ? 5.907 -4.001 -28.998 1.00 77.75 312 THR A O 1
ATOM 2457 N N . GLY A 1 313 ? 5.530 -3.620 -26.811 1.00 74.75 313 GLY A N 1
ATOM 2458 C CA . GLY A 1 313 ? 4.808 -2.371 -27.020 1.00 74.75 313 GLY A CA 1
ATOM 2459 C C . GLY A 1 313 ? 4.738 -1.527 -25.756 1.00 74.75 313 GLY A C 1
ATOM 2460 O O . GLY A 1 313 ? 4.986 -2.017 -24.652 1.00 74.75 313 GLY A O 1
ATOM 2461 N N . ASP A 1 314 ? 4.394 -0.259 -25.933 1.00 77.00 314 ASP A N 1
ATOM 2462 C CA . ASP A 1 314 ? 4.175 0.665 -24.827 1.00 77.00 314 ASP A CA 1
ATOM 2463 C C . ASP A 1 314 ? 2.743 0.504 -24.305 1.00 77.00 314 ASP A C 1
ATOM 2465 O O . ASP A 1 314 ? 1.787 0.432 -25.078 1.00 77.00 314 ASP A O 1
ATOM 2469 N N . LEU A 1 315 ? 2.613 0.404 -22.983 1.00 75.50 315 LEU A N 1
ATOM 2470 C CA . LEU A 1 315 ? 1.339 0.479 -22.275 1.00 75.50 315 LEU A CA 1
ATOM 2471 C C . LEU A 1 315 ? 1.029 1.903 -21.855 1.00 75.50 315 LEU A C 1
ATOM 2473 O O . LEU A 1 315 ? -0.136 2.199 -21.714 1.00 75.50 315 LEU A O 1
ATOM 2477 N N . MET A 1 316 ? 2.031 2.746 -21.599 1.00 77.88 316 MET A N 1
ATOM 2478 C CA . MET A 1 316 ? 1.837 4.125 -21.150 1.00 77.88 316 MET A CA 1
ATOM 2479 C C . MET A 1 316 ? 3.137 4.931 -21.245 1.00 77.88 316 MET A C 1
ATOM 2481 O O . MET A 1 316 ? 4.221 4.396 -21.012 1.00 77.88 316 MET A O 1
ATOM 2485 N N . ASP A 1 317 ? 3.019 6.229 -21.513 1.00 81.81 317 ASP A N 1
ATOM 2486 C CA . ASP A 1 317 ? 4.085 7.231 -21.390 1.00 81.81 317 ASP A CA 1
ATOM 2487 C C . ASP A 1 317 ? 3.421 8.543 -20.956 1.00 81.81 317 ASP A C 1
ATOM 2489 O O . ASP A 1 317 ? 2.629 9.116 -21.705 1.00 81.81 317 ASP A O 1
ATOM 2493 N N . THR A 1 318 ? 3.642 8.966 -19.712 1.00 77.25 318 THR A N 1
ATOM 2494 C CA . THR A 1 318 ? 2.954 10.120 -19.120 1.00 77.25 318 THR A CA 1
ATOM 2495 C C . THR A 1 318 ? 3.853 10.892 -18.165 1.00 77.25 318 THR A C 1
ATOM 2497 O O . THR A 1 318 ? 4.679 10.321 -17.457 1.00 77.25 318 THR A O 1
ATOM 2500 N N . GLU A 1 319 ? 3.652 12.205 -18.112 1.00 76.25 319 GLU A N 1
ATOM 2501 C CA . GLU A 1 319 ? 4.257 13.094 -17.113 1.00 76.25 319 GLU A CA 1
ATOM 2502 C C . GLU A 1 319 ? 3.361 13.255 -15.864 1.00 76.25 319 GLU A C 1
ATOM 2504 O O . GLU A 1 319 ? 3.735 13.888 -14.878 1.00 76.25 319 GLU A O 1
ATOM 2509 N N . GLN A 1 320 ? 2.158 12.664 -15.881 1.00 74.06 320 GLN A N 1
ATOM 2510 C CA . GLN A 1 320 ? 1.179 12.708 -14.792 1.00 74.06 320 GLN A CA 1
ATOM 2511 C C . GLN A 1 320 ? 1.082 11.347 -14.093 1.00 74.06 320 GLN A C 1
ATOM 2513 O O . GLN A 1 320 ? 0.135 10.587 -14.288 1.00 74.06 320 GLN A O 1
ATOM 2518 N N . VAL A 1 321 ? 2.060 11.040 -13.236 1.00 70.25 321 VAL A N 1
ATOM 2519 C CA . VAL A 1 321 ? 2.127 9.762 -12.493 1.00 70.25 321 VAL A CA 1
ATOM 2520 C C . VAL A 1 321 ? 0.848 9.453 -11.707 1.00 70.25 321 VAL A C 1
ATOM 2522 O O . VAL A 1 321 ? 0.429 8.301 -11.636 1.00 70.25 321 VAL A O 1
ATOM 2525 N N . GLY A 1 322 ? 0.199 10.482 -11.153 1.00 69.38 322 GLY A N 1
ATOM 2526 C CA . GLY A 1 322 ? -1.036 10.350 -10.372 1.00 69.38 322 GLY A CA 1
ATOM 2527 C C . GLY A 1 322 ? -2.274 9.928 -11.173 1.00 69.38 322 GLY A C 1
ATOM 2528 O O . GLY A 1 322 ? -3.342 9.778 -10.580 1.00 69.38 322 GLY A O 1
ATOM 2529 N N . ASP A 1 323 ? -2.141 9.740 -12.487 1.00 72.25 323 ASP A N 1
ATOM 2530 C CA . ASP A 1 323 ? -3.175 9.186 -13.358 1.00 72.25 323 ASP A CA 1
ATOM 2531 C C . ASP A 1 323 ? -2.824 7.814 -13.936 1.00 72.25 323 ASP A C 1
ATOM 2533 O O . ASP A 1 323 ? -3.639 7.249 -14.664 1.00 72.25 323 ASP A O 1
ATOM 2537 N N . ALA A 1 324 ? -1.651 7.274 -13.609 1.00 78.81 324 ALA A N 1
ATOM 2538 C CA . ALA A 1 324 ? -1.142 6.069 -14.222 1.00 78.81 324 ALA A CA 1
ATOM 2539 C C . ALA A 1 324 ? -1.492 4.802 -13.428 1.00 78.81 324 ALA A C 1
ATOM 2541 O O . ALA A 1 324 ? -1.191 4.656 -12.237 1.00 78.81 324 ALA A O 1
ATOM 2542 N N . TRP A 1 325 ? -2.092 3.844 -14.126 1.00 86.00 325 TRP A N 1
ATOM 2543 C CA . TRP A 1 325 ? -2.261 2.472 -13.667 1.00 86.00 325 TRP A CA 1
ATOM 2544 C C . TRP A 1 325 ? -2.365 1.517 -14.851 1.00 86.00 325 TRP A C 1
ATOM 2546 O O . TRP A 1 325 ? -2.674 1.916 -15.974 1.00 86.00 325 TRP A O 1
ATOM 2556 N N . TYR A 1 326 ? -2.142 0.237 -14.585 1.00 85.50 326 TYR A N 1
ATOM 2557 C CA . TYR A 1 326 ? -2.460 -0.827 -15.527 1.00 85.50 326 TYR A CA 1
ATOM 2558 C C . TYR A 1 326 ? -2.888 -2.080 -14.779 1.00 85.50 326 TYR A C 1
ATOM 2560 O O . TYR A 1 326 ? -2.683 -2.233 -13.571 1.00 85.50 326 TYR A O 1
ATOM 2568 N N . ALA A 1 327 ? -3.491 -2.986 -15.523 1.00 87.12 327 ALA A N 1
ATOM 2569 C CA . ALA A 1 327 ? -3.831 -4.306 -15.062 1.00 87.12 327 ALA A CA 1
ATOM 2570 C C . ALA A 1 327 ? -3.547 -5.326 -16.152 1.00 87.12 327 ALA A C 1
ATOM 2572 O O . ALA A 1 327 ? -3.519 -5.017 -17.343 1.00 87.12 327 ALA A O 1
ATOM 2573 N N . TRP A 1 328 ? -3.353 -6.554 -15.711 1.00 85.50 328 TRP A N 1
ATOM 2574 C CA . TRP A 1 328 ? -3.390 -7.726 -16.558 1.00 85.50 328 TRP A CA 1
ATOM 2575 C C . TRP A 1 328 ? -4.458 -8.678 -16.018 1.00 85.50 328 TRP A C 1
ATOM 2577 O O . TRP A 1 328 ? -4.608 -8.807 -14.798 1.00 85.50 328 TRP A O 1
ATOM 2587 N N . PHE A 1 329 ? -5.176 -9.340 -16.920 1.00 87.12 329 PHE A N 1
ATOM 2588 C CA . PHE A 1 329 ? -6.211 -10.309 -16.593 1.00 87.12 329 PHE A CA 1
ATOM 2589 C C . PHE A 1 329 ? -6.188 -11.492 -17.569 1.00 87.12 329 PHE A C 1
ATOM 2591 O O . PHE A 1 329 ? -6.349 -11.298 -18.774 1.00 87.12 329 PHE A O 1
ATOM 2598 N N . ASP A 1 330 ? -6.040 -12.699 -17.027 1.00 85.06 330 ASP A N 1
ATOM 2599 C CA . ASP A 1 330 ? -6.173 -13.974 -17.734 1.00 85.06 330 ASP A CA 1
ATOM 2600 C C . ASP A 1 330 ? -7.655 -14.336 -17.842 1.00 85.06 330 ASP A C 1
ATOM 2602 O O . ASP A 1 330 ? -8.330 -14.597 -16.837 1.00 85.06 330 ASP A O 1
ATOM 2606 N N . GLN A 1 331 ? -8.183 -14.362 -19.066 1.00 85.88 331 GLN A N 1
ATOM 2607 C CA . GLN A 1 331 ? -9.595 -14.665 -19.292 1.00 85.88 331 GLN A CA 1
ATOM 2608 C C . GLN A 1 331 ? -9.948 -16.135 -19.046 1.00 85.88 331 GLN A C 1
ATOM 2610 O O . GLN A 1 331 ? -11.099 -16.433 -18.716 1.00 85.88 331 GLN A O 1
ATOM 2615 N N . LYS A 1 332 ? -8.995 -17.055 -19.213 1.00 84.38 332 LYS A N 1
ATOM 2616 C CA . LYS A 1 332 ? -9.210 -18.495 -19.062 1.00 84.38 332 LYS A CA 1
ATOM 2617 C C . LYS A 1 332 ? -9.287 -18.874 -17.590 1.00 84.38 332 LYS A C 1
ATOM 2619 O O . LYS A 1 332 ? -10.230 -19.547 -17.176 1.00 84.38 332 LYS A O 1
ATOM 2624 N N . GLU A 1 333 ? -8.322 -18.415 -16.803 1.00 84.44 333 GLU A N 1
ATOM 2625 C CA . GLU A 1 333 ? -8.258 -18.697 -15.366 1.00 84.44 333 GLU A CA 1
ATOM 2626 C C . GLU A 1 333 ? -9.131 -17.727 -14.550 1.00 84.44 333 GLU A C 1
ATOM 2628 O O . GLU A 1 333 ? -9.416 -17.980 -13.381 1.00 84.44 333 GLU A O 1
ATOM 2633 N N . ARG A 1 334 ? -9.598 -16.632 -15.171 1.00 86.44 334 ARG A N 1
ATOM 2634 C CA . ARG A 1 334 ? -10.392 -15.551 -14.556 1.00 86.44 334 ARG A CA 1
ATOM 2635 C C . ARG A 1 334 ? -9.685 -14.890 -13.373 1.00 86.44 334 ARG A C 1
ATOM 2637 O O . ARG A 1 334 ? -10.329 -14.511 -12.391 1.00 86.44 334 ARG A O 1
ATOM 2644 N N . THR A 1 335 ? -8.366 -14.746 -13.470 1.00 86.12 335 THR A N 1
ATOM 2645 C CA . THR A 1 335 ? -7.529 -14.127 -12.436 1.00 86.12 335 THR A CA 1
ATOM 2646 C C . THR A 1 335 ? -6.624 -13.062 -13.036 1.00 86.12 335 THR A C 1
ATOM 2648 O O . THR A 1 335 ? -6.320 -13.080 -14.223 1.00 86.12 335 THR A O 1
ATOM 2651 N N . GLY A 1 336 ? -6.196 -12.103 -12.221 1.00 84.44 336 GLY A N 1
ATOM 2652 C CA . GLY A 1 336 ? -5.339 -11.027 -12.703 1.00 84.44 336 GLY A CA 1
ATOM 2653 C C . GLY A 1 336 ? -4.639 -10.252 -11.599 1.00 84.44 336 GLY A C 1
ATOM 2654 O O . GLY A 1 336 ? -4.727 -10.587 -10.414 1.00 84.44 336 GLY A O 1
ATOM 2655 N N . LEU A 1 337 ? -3.962 -9.180 -11.998 1.00 87.38 337 LEU A N 1
ATOM 2656 C CA . LEU A 1 337 ? -3.267 -8.254 -11.112 1.00 87.38 337 LEU A CA 1
ATOM 2657 C C . LEU A 1 337 ? -3.429 -6.827 -11.635 1.00 87.38 337 LEU A C 1
ATOM 2659 O O . LEU A 1 337 ? -3.073 -6.547 -12.779 1.00 87.38 337 LEU A O 1
ATOM 2663 N N . ALA A 1 338 ? -3.915 -5.922 -10.789 1.00 88.56 338 ALA A N 1
ATOM 2664 C CA . ALA A 1 338 ? -3.870 -4.487 -11.049 1.00 88.56 338 ALA A CA 1
ATOM 2665 C C . ALA A 1 338 ? -2.761 -3.837 -10.229 1.00 88.56 338 ALA A C 1
ATOM 2667 O O . ALA A 1 338 ? -2.547 -4.193 -9.066 1.00 88.56 338 ALA A O 1
ATOM 2668 N N . VAL A 1 339 ? -2.084 -2.864 -10.831 1.00 87.06 339 VAL A N 1
ATOM 2669 C CA . VAL A 1 339 ? -1.025 -2.093 -10.189 1.00 87.06 339 VAL A CA 1
ATOM 2670 C C . VAL A 1 339 ? -1.288 -0.615 -10.380 1.00 87.06 339 VAL A C 1
ATOM 2672 O O . VAL A 1 339 ? -1.494 -0.115 -11.489 1.00 87.06 339 VAL A O 1
ATOM 2675 N N . PHE A 1 340 ? -1.287 0.077 -9.254 1.00 87.12 340 PHE A N 1
ATOM 2676 C CA . PHE A 1 340 ? -1.663 1.469 -9.143 1.00 87.12 340 PHE A CA 1
ATOM 2677 C C . PHE A 1 340 ? -0.467 2.291 -8.684 1.00 87.12 340 PHE A C 1
ATOM 2679 O O . PHE A 1 340 ? 0.214 1.885 -7.739 1.00 87.12 340 PHE A O 1
ATOM 2686 N N . TYR A 1 341 ? -0.257 3.460 -9.302 1.00 82.06 341 TYR A N 1
ATOM 2687 C CA . TYR A 1 341 ? 0.808 4.404 -8.942 1.00 82.06 341 TYR A CA 1
ATOM 2688 C C . TYR A 1 341 ? 0.311 5.663 -8.257 1.00 82.06 341 TYR A C 1
ATOM 2690 O O . TYR A 1 341 ? -0.635 6.318 -8.705 1.00 82.06 341 TYR A O 1
ATOM 2698 N N . GLY A 1 342 ? 0.918 5.930 -7.104 1.00 78.75 342 GLY A N 1
ATOM 2699 C CA . GLY A 1 342 ? 0.461 6.966 -6.206 1.00 78.75 342 GLY A CA 1
ATOM 2700 C C . GLY A 1 342 ? 0.873 8.313 -6.769 1.00 78.75 342 GLY A C 1
ATOM 2701 O O . GLY A 1 342 ? 1.886 8.396 -7.469 1.00 78.75 342 GLY A O 1
ATOM 2702 N N . PRO A 1 343 ? 0.138 9.387 -6.448 1.00 72.81 343 PRO A N 1
ATOM 2703 C CA . PRO A 1 343 ? 0.641 10.715 -6.737 1.00 72.81 343 PRO A CA 1
ATOM 2704 C C . PRO A 1 343 ? 2.028 10.872 -6.083 1.00 72.81 343 PRO A C 1
ATOM 2706 O O . PRO A 1 343 ? 2.212 10.411 -4.950 1.00 72.81 343 PRO A O 1
ATOM 2709 N N . PRO A 1 344 ? 3.001 11.497 -6.765 1.00 68.81 344 PRO A N 1
ATOM 2710 C CA . PRO A 1 344 ? 4.298 11.804 -6.179 1.00 68.81 344 PRO A CA 1
ATOM 2711 C C . PRO A 1 344 ? 4.110 12.575 -4.871 1.00 68.81 344 PRO A C 1
ATOM 2713 O O . PRO A 1 344 ? 3.421 13.596 -4.839 1.00 68.81 344 PRO A O 1
ATOM 2716 N N . GLN A 1 345 ? 4.684 12.070 -3.778 1.00 67.50 345 GLN A N 1
ATOM 2717 C CA . GLN A 1 345 ? 4.630 12.734 -2.479 1.00 67.50 345 GLN A CA 1
ATOM 2718 C C . GLN A 1 345 ? 6.033 13.200 -2.096 1.00 67.50 345 GLN A C 1
ATOM 2720 O O . GLN A 1 345 ? 6.989 12.425 -2.101 1.00 67.50 345 GLN A O 1
ATOM 2725 N N . HIS A 1 346 ? 6.140 14.476 -1.736 1.00 63.25 346 HIS A N 1
ATOM 2726 C CA . HIS A 1 346 ? 7.377 15.092 -1.269 1.00 63.25 346 HIS A CA 1
ATOM 2727 C C . HIS A 1 346 ? 7.162 15.528 0.175 1.00 63.25 346 HIS A C 1
ATOM 2729 O O . HIS A 1 346 ? 6.199 16.231 0.484 1.00 63.25 346 HIS A O 1
ATOM 2735 N N . ALA A 1 347 ? 8.022 15.066 1.080 1.00 48.09 347 ALA A N 1
ATOM 2736 C CA . ALA A 1 347 ? 7.977 15.503 2.469 1.00 48.09 347 ALA A CA 1
ATOM 2737 C C . ALA A 1 347 ? 8.826 16.778 2.610 1.00 48.09 347 ALA A C 1
ATOM 2739 O O . ALA A 1 347 ? 10.052 16.711 2.564 1.00 48.09 347 ALA A O 1
ATOM 2740 N N . GLY A 1 348 ? 8.176 17.939 2.751 1.00 48.91 348 GLY A N 1
ATOM 2741 C CA . GLY A 1 348 ? 8.836 19.239 2.934 1.00 48.91 348 GLY A CA 1
ATOM 2742 C C . GLY A 1 348 ? 8.141 20.396 2.203 1.00 48.91 348 GLY A C 1
ATOM 2743 O O . GLY A 1 348 ? 7.214 20.182 1.434 1.00 48.91 348 GLY A O 1
ATOM 2744 N N . LYS A 1 349 ? 8.586 21.638 2.455 1.00 39.28 349 LYS A N 1
ATOM 2745 C CA . LYS A 1 349 ? 8.080 22.877 1.814 1.00 39.28 349 LYS A CA 1
ATOM 2746 C C . LYS A 1 349 ? 8.574 23.094 0.371 1.00 39.28 349 LYS A C 1
ATOM 2748 O O . LYS A 1 349 ? 8.233 24.113 -0.223 1.00 39.28 349 LYS A O 1
ATOM 2753 N N . ALA A 1 350 ? 9.407 22.206 -0.168 1.00 42.28 350 ALA A N 1
ATOM 2754 C CA . ALA A 1 350 ? 9.881 22.332 -1.541 1.00 42.28 350 ALA A CA 1
ATOM 2755 C C . ALA A 1 350 ? 8.754 21.949 -2.510 1.00 42.28 350 ALA A C 1
ATOM 2757 O O . ALA A 1 350 ? 8.036 20.974 -2.279 1.00 42.28 350 ALA A O 1
ATOM 2758 N N . ALA A 1 351 ? 8.584 22.753 -3.559 1.00 47.38 351 ALA A N 1
ATOM 2759 C CA . ALA A 1 351 ? 7.648 22.490 -4.643 1.00 47.38 351 ALA A CA 1
ATOM 2760 C C . ALA A 1 351 ? 7.858 21.077 -5.213 1.00 47.38 351 ALA A C 1
ATOM 2762 O O . ALA A 1 351 ? 8.964 20.538 -5.162 1.00 47.38 351 ALA A O 1
ATOM 2763 N N . SER A 1 352 ? 6.797 20.475 -5.759 1.00 52.25 352 SER A N 1
ATOM 2764 C CA . SER A 1 352 ? 6.922 19.227 -6.513 1.00 52.25 352 SER A CA 1
ATOM 2765 C C . SER A 1 352 ? 8.026 19.384 -7.574 1.00 52.25 352 SER A C 1
ATOM 2767 O O . SER A 1 352 ? 7.992 20.376 -8.305 1.00 52.25 352 SER A O 1
ATOM 2769 N N . PRO A 1 353 ? 8.998 18.459 -7.668 1.00 55.62 353 PRO A N 1
ATOM 2770 C CA . PRO A 1 353 ? 9.996 18.484 -8.722 1.00 55.62 353 PRO A CA 1
ATOM 2771 C C . PRO A 1 353 ? 9.287 18.462 -10.078 1.00 55.62 353 PRO A C 1
ATOM 2773 O O . PRO A 1 353 ? 8.324 17.716 -10.281 1.00 55.62 353 PRO A O 1
ATOM 2776 N N . ALA A 1 354 ? 9.736 19.326 -10.984 1.00 54.16 354 ALA A N 1
ATOM 2777 C CA . ALA A 1 354 ? 9.255 19.344 -12.356 1.00 54.16 354 ALA A CA 1
ATOM 2778 C C . ALA A 1 354 ? 9.711 18.065 -13.087 1.00 54.16 354 ALA A C 1
ATOM 2780 O O . ALA A 1 354 ? 10.787 17.548 -12.809 1.00 54.16 354 ALA A O 1
ATOM 2781 N N . GLY A 1 355 ? 8.905 17.561 -14.028 1.00 63.12 355 GLY A N 1
ATOM 2782 C CA . GLY A 1 355 ? 9.361 16.550 -14.994 1.00 63.12 355 GLY A CA 1
ATOM 2783 C C . GLY A 1 355 ? 9.477 15.116 -14.467 1.00 63.12 355 GLY A C 1
ATOM 2784 O O . GLY A 1 355 ? 10.492 14.458 -14.680 1.00 63.12 355 GLY A O 1
ATOM 2785 N N . ILE A 1 356 ? 8.444 14.594 -13.796 1.00 71.19 356 ILE A N 1
ATOM 2786 C CA . ILE A 1 356 ? 8.399 13.160 -13.474 1.00 71.19 356 ILE A CA 1
ATOM 2787 C C . ILE A 1 356 ? 7.856 12.416 -14.684 1.00 71.19 356 ILE A C 1
ATOM 2789 O O . ILE A 1 356 ? 6.661 12.486 -14.964 1.00 71.19 356 ILE A O 1
ATOM 2793 N N . ARG A 1 357 ? 8.714 11.669 -15.378 1.00 75.56 357 ARG A N 1
ATOM 2794 C CA . ARG A 1 357 ? 8.289 10.848 -16.511 1.00 75.56 357 ARG A CA 1
ATOM 2795 C C . ARG A 1 357 ? 8.044 9.415 -16.081 1.00 75.56 357 ARG A C 1
ATOM 2797 O O . ARG A 1 357 ? 8.888 8.783 -15.443 1.00 75.56 357 ARG A O 1
ATOM 2804 N N . PHE A 1 358 ? 6.899 8.892 -16.489 1.00 76.38 358 PHE A N 1
ATOM 2805 C CA . PHE A 1 358 ? 6.498 7.525 -16.246 1.00 76.38 358 PHE A CA 1
ATOM 2806 C C . PHE A 1 358 ? 6.269 6.772 -17.544 1.00 76.38 358 PHE A C 1
ATOM 2808 O O . PHE A 1 358 ? 5.514 7.229 -18.398 1.00 76.38 358 PHE A O 1
ATOM 2815 N N . ARG A 1 359 ? 6.893 5.600 -17.678 1.00 78.00 359 ARG A N 1
ATOM 2816 C CA . ARG A 1 359 ? 6.702 4.715 -18.826 1.00 78.00 359 ARG A CA 1
ATOM 2817 C C . ARG A 1 359 ? 6.398 3.303 -18.376 1.00 78.00 359 ARG A C 1
ATOM 2819 O O . ARG A 1 359 ? 7.078 2.763 -17.507 1.00 78.00 359 ARG A O 1
ATOM 2826 N N . GLY A 1 360 ? 5.427 2.686 -19.028 1.00 77.12 360 GLY A N 1
ATOM 2827 C CA . GLY A 1 360 ? 5.118 1.276 -18.878 1.00 77.12 360 GLY A CA 1
ATOM 2828 C C . GLY A 1 360 ? 5.004 0.611 -20.235 1.00 77.12 360 GLY A C 1
ATOM 2829 O O . GLY A 1 360 ? 4.558 1.222 -21.200 1.00 77.12 360 GLY A O 1
ATOM 2830 N N . GLY A 1 361 ? 5.404 -0.650 -20.312 1.00 76.75 361 GLY A N 1
ATOM 2831 C CA . GLY A 1 361 ? 5.389 -1.432 -21.538 1.00 76.75 361 GLY A CA 1
ATOM 2832 C C . GLY A 1 361 ? 5.275 -2.925 -21.274 1.00 76.75 361 GLY A C 1
ATOM 2833 O O . GLY A 1 361 ? 5.422 -3.405 -20.147 1.00 76.75 361 GLY A O 1
ATOM 2834 N N . TRP A 1 362 ? 5.034 -3.667 -22.342 1.00 76.81 362 TRP A N 1
ATOM 2835 C CA . TRP A 1 362 ? 4.871 -5.114 -22.346 1.00 76.81 362 TRP A CA 1
ATOM 2836 C C . TRP A 1 362 ? 5.834 -5.752 -23.350 1.00 76.81 362 TRP A C 1
ATOM 2838 O O . TRP A 1 362 ? 6.362 -5.100 -24.258 1.00 76.81 362 TRP A O 1
ATOM 2848 N N . ARG A 1 363 ? 6.101 -7.048 -23.180 1.00 74.88 363 ARG A N 1
ATOM 2849 C CA . ARG A 1 363 ? 6.937 -7.820 -24.104 1.00 74.88 363 ARG A CA 1
ATOM 2850 C C . ARG A 1 363 ? 6.343 -9.203 -24.323 1.00 74.88 363 ARG A C 1
ATOM 2852 O O . ARG A 1 363 ? 6.362 -10.017 -23.418 1.00 74.88 363 ARG A O 1
ATOM 2859 N N . TRP A 1 364 ? 5.883 -9.483 -25.534 1.00 63.72 364 TRP A N 1
ATOM 2860 C CA . TRP A 1 364 ? 5.404 -10.795 -25.964 1.00 63.72 364 TRP A CA 1
ATOM 2861 C C . TRP A 1 364 ? 6.481 -11.878 -25.790 1.00 63.72 364 TRP A C 1
ATOM 2863 O O . TRP A 1 364 ? 7.664 -11.620 -26.042 1.00 63.72 364 TRP A O 1
ATOM 2873 N N . TYR A 1 365 ? 6.092 -13.083 -25.363 1.00 60.28 365 TYR A N 1
ATOM 2874 C CA . TYR A 1 365 ? 6.972 -14.211 -24.996 1.00 60.28 365 TYR A CA 1
ATOM 2875 C C . TYR A 1 365 ? 7.963 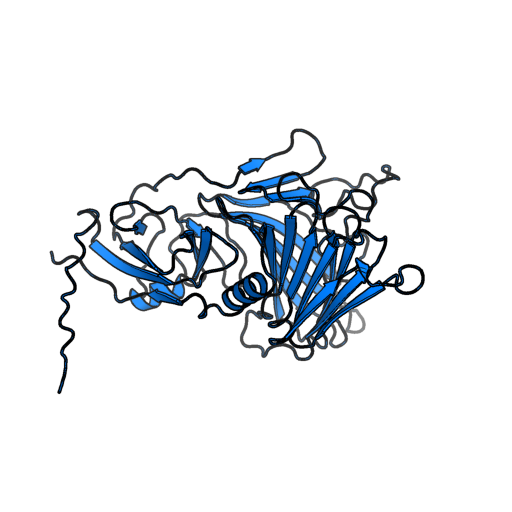-13.967 -23.842 1.00 60.28 365 TYR A C 1
ATOM 2877 O O . TYR A 1 365 ? 8.550 -14.922 -23.331 1.00 60.28 365 TYR A O 1
ATOM 2885 N N . ALA A 1 366 ? 8.168 -12.721 -23.400 1.00 56.06 366 ALA A N 1
ATOM 2886 C CA . ALA A 1 366 ? 8.790 -12.448 -22.116 1.00 56.06 366 ALA A CA 1
ATOM 2887 C C . ALA A 1 366 ? 7.674 -12.346 -21.088 1.00 56.06 366 ALA A C 1
ATOM 2889 O O . ALA A 1 366 ? 6.714 -11.609 -21.244 1.00 56.06 366 ALA A O 1
ATOM 2890 N N . THR A 1 367 ? 7.787 -13.081 -20.001 1.00 57.78 367 THR A N 1
ATOM 2891 C CA . THR A 1 367 ? 6.671 -13.220 -19.071 1.00 57.78 367 THR A CA 1
ATOM 2892 C C . THR A 1 367 ? 6.395 -11.947 -18.242 1.00 57.78 367 THR A C 1
ATOM 2894 O O . THR A 1 367 ? 5.529 -11.996 -17.384 1.00 57.78 367 THR A O 1
ATOM 2897 N N . HIS A 1 368 ? 7.104 -10.827 -18.468 1.00 64.00 368 HIS A N 1
ATOM 2898 C CA . HIS A 1 368 ? 7.058 -9.593 -17.663 1.00 64.00 368 HIS A CA 1
ATOM 2899 C C . HIS A 1 368 ? 6.385 -8.401 -18.388 1.00 64.00 368 HIS A C 1
ATOM 2901 O O . HIS A 1 368 ? 6.510 -8.236 -19.606 1.00 64.00 368 HIS A O 1
ATOM 2907 N N . ASN A 1 369 ? 5.804 -7.480 -17.625 1.00 67.69 369 ASN A N 1
ATOM 2908 C CA . ASN A 1 369 ? 5.638 -6.074 -17.996 1.00 67.69 369 ASN A CA 1
ATOM 2909 C C . ASN A 1 369 ? 6.833 -5.285 -17.453 1.00 67.69 369 ASN A C 1
ATOM 2911 O O . ASN A 1 369 ? 7.431 -5.686 -16.460 1.00 67.69 369 ASN A O 1
ATOM 2915 N N . ARG A 1 370 ? 7.207 -4.186 -18.105 1.00 72.12 370 ARG A N 1
ATOM 2916 C CA . ARG A 1 370 ? 8.333 -3.338 -17.695 1.00 72.12 370 ARG A CA 1
ATOM 2917 C C . ARG A 1 370 ? 7.858 -1.946 -17.416 1.00 72.12 370 ARG A C 1
ATOM 2919 O O . ARG A 1 370 ? 7.119 -1.392 -18.223 1.00 72.12 370 ARG A O 1
ATOM 2926 N N . ILE A 1 371 ? 8.332 -1.382 -16.324 1.00 67.75 371 ILE A N 1
ATOM 2927 C CA . ILE A 1 371 ? 7.901 -0.072 -15.895 1.00 67.75 371 ILE A CA 1
ATOM 2928 C C . ILE A 1 371 ? 9.086 0.716 -15.382 1.00 67.75 371 ILE A C 1
ATOM 2930 O O . ILE A 1 371 ? 9.877 0.201 -14.601 1.00 67.75 371 ILE A O 1
ATOM 2934 N N . SER A 1 372 ? 9.203 1.958 -15.836 1.00 72.12 372 SER A N 1
ATOM 2935 C CA . SER A 1 372 ? 10.256 2.865 -15.415 1.00 72.12 372 SER A CA 1
ATOM 2936 C C . SER A 1 372 ? 9.715 4.222 -14.996 1.00 72.12 372 SER A C 1
ATOM 2938 O O . SER A 1 372 ? 8.875 4.799 -15.690 1.00 72.12 372 SER A O 1
ATOM 2940 N N . PHE A 1 373 ? 10.265 4.752 -13.908 1.00 70.31 373 PHE A N 1
ATOM 2941 C CA . PHE A 1 373 ? 10.045 6.121 -13.452 1.00 70.31 373 PHE A CA 1
ATOM 2942 C C . PHE A 1 373 ? 11.346 6.887 -13.495 1.00 70.31 373 PHE A C 1
ATOM 2944 O O . PHE A 1 373 ? 12.383 6.352 -13.109 1.00 70.31 373 PHE A O 1
ATOM 2951 N N . THR A 1 374 ? 11.261 8.151 -13.873 1.00 73.38 374 THR A N 1
ATOM 2952 C CA . THR A 1 374 ? 12.421 9.019 -14.002 1.00 73.38 374 THR A CA 1
ATOM 2953 C C . THR A 1 374 ? 12.093 10.370 -13.381 1.00 73.38 374 THR A C 1
ATOM 2955 O O . THR A 1 374 ? 11.133 11.018 -13.796 1.00 73.38 374 THR A O 1
ATOM 2958 N N . TYR A 1 375 ? 12.872 10.782 -12.380 1.00 71.12 375 TYR A N 1
ATOM 2959 C CA . TYR A 1 375 ? 12.839 12.141 -11.832 1.00 71.12 375 TYR A CA 1
ATOM 2960 C C . TYR A 1 375 ? 13.978 12.937 -12.432 1.00 71.12 375 TYR A C 1
ATOM 2962 O O . TYR A 1 375 ? 15.135 12.588 -12.204 1.00 71.12 375 TYR A O 1
ATOM 2970 N N . GLU A 1 376 ? 13.655 13.997 -13.155 1.00 71.50 376 GLU A N 1
ATOM 2971 C CA . GLU A 1 376 ? 14.642 14.905 -13.727 1.00 71.50 376 GLU A CA 1
ATOM 2972 C C . GLU A 1 376 ? 14.842 16.117 -12.797 1.00 71.50 376 GLU A C 1
ATOM 2974 O O . GLU A 1 376 ? 13.935 16.511 -12.065 1.00 71.50 376 GLU A O 1
ATOM 2979 N N . SER A 1 377 ? 16.052 16.688 -12.791 1.00 69.44 377 SER A N 1
ATOM 2980 C CA . SER A 1 377 ? 16.358 17.972 -12.130 1.00 69.44 377 SER A CA 1
ATOM 2981 C C . SER A 1 377 ? 16.011 18.055 -10.630 1.00 69.44 377 SER A C 1
ATOM 2983 O O . SER A 1 377 ? 15.434 19.038 -10.167 1.00 69.44 377 SER A O 1
ATOM 2985 N N . LEU A 1 378 ? 16.370 17.032 -9.848 1.00 71.00 378 LEU A N 1
ATOM 2986 C CA . LEU A 1 378 ? 16.147 17.021 -8.396 1.00 71.00 378 LEU A CA 1
ATOM 2987 C C . LEU A 1 378 ? 17.074 17.999 -7.651 1.00 71.00 378 LEU A C 1
ATOM 2989 O O . LEU A 1 378 ? 18.294 17.934 -7.790 1.00 71.00 378 LEU A O 1
ATOM 2993 N N . GLU A 1 379 ? 16.502 18.830 -6.776 1.00 73.88 379 GLU A N 1
ATOM 2994 C CA . GLU A 1 379 ? 17.246 19.699 -5.851 1.00 73.88 379 GLU A CA 1
ATOM 2995 C C . GLU A 1 379 ? 17.297 19.073 -4.445 1.00 73.88 379 GLU A C 1
ATOM 2997 O O . GLU A 1 379 ? 16.263 18.882 -3.807 1.00 73.88 379 GLU A O 1
ATOM 3002 N N . ALA A 1 380 ? 18.494 18.739 -3.947 1.00 75.19 380 ALA A N 1
ATOM 3003 C CA . ALA A 1 380 ? 18.697 18.239 -2.581 1.00 75.19 380 ALA A CA 1
ATOM 3004 C C . ALA A 1 380 ? 18.956 19.390 -1.574 1.00 75.19 380 ALA A C 1
ATOM 3006 O O . ALA A 1 380 ? 19.528 20.410 -1.958 1.00 75.19 380 ALA A O 1
ATOM 3007 N N . PRO A 1 381 ? 18.597 19.244 -0.280 1.00 80.06 381 PRO A N 1
ATOM 3008 C CA . PRO A 1 381 ? 18.051 18.044 0.347 1.00 80.06 381 PRO A CA 1
ATOM 3009 C C . PRO A 1 381 ? 16.578 17.810 -0.009 1.00 80.06 381 PRO A C 1
ATOM 3011 O O . PRO A 1 381 ? 15.747 18.708 0.107 1.00 80.06 381 PRO A O 1
ATOM 3014 N N . VAL A 1 382 ? 16.241 16.573 -0.375 1.00 78.81 382 VAL A N 1
ATOM 3015 C CA . VAL A 1 382 ? 14.874 16.180 -0.736 1.00 78.81 382 VAL A CA 1
ATOM 3016 C C . VAL A 1 382 ? 14.524 14.819 -0.152 1.00 78.81 382 VAL A C 1
ATOM 3018 O O . VAL A 1 382 ? 15.350 13.912 -0.080 1.00 78.81 382 VAL A O 1
ATOM 3021 N N . THR A 1 383 ? 13.273 14.673 0.282 1.00 81.00 383 THR A N 1
ATOM 3022 C CA . THR A 1 383 ? 12.690 13.369 0.601 1.00 81.00 383 THR A CA 1
ATOM 3023 C C . THR A 1 383 ? 11.661 13.014 -0.458 1.00 81.00 383 THR A C 1
ATOM 3025 O O . THR A 1 383 ? 10.645 13.701 -0.597 1.00 81.00 383 THR A O 1
ATOM 3028 N N . LEU A 1 384 ? 11.928 11.939 -1.191 1.00 79.56 384 LEU A N 1
ATOM 3029 C CA . LEU A 1 384 ? 11.018 11.380 -2.179 1.00 79.56 384 LEU A CA 1
ATOM 3030 C C . LEU A 1 384 ? 10.240 10.231 -1.548 1.00 79.56 384 LEU A C 1
ATOM 3032 O O . LEU A 1 384 ? 10.821 9.372 -0.880 1.00 79.56 384 LEU A O 1
ATOM 3036 N N . ARG A 1 385 ? 8.923 10.213 -1.765 1.00 81.88 385 ARG A N 1
ATOM 3037 C CA . ARG A 1 385 ? 8.069 9.086 -1.399 1.00 81.88 385 ARG A CA 1
ATOM 3038 C C . ARG A 1 385 ? 7.414 8.510 -2.645 1.00 81.88 385 ARG A C 1
ATOM 3040 O O . ARG A 1 385 ? 6.631 9.192 -3.308 1.00 81.88 385 ARG A O 1
ATOM 3047 N N . HIS A 1 386 ? 7.709 7.245 -2.928 1.00 79.50 386 HIS A N 1
ATOM 3048 C CA . HIS A 1 386 ? 7.100 6.495 -4.026 1.00 79.50 386 HIS A CA 1
ATOM 3049 C C . HIS A 1 386 ? 6.172 5.454 -3.445 1.00 79.50 386 HIS A C 1
ATOM 3051 O O . HIS A 1 386 ? 6.517 4.768 -2.485 1.00 79.50 386 HIS A O 1
ATOM 3057 N N . ARG A 1 387 ? 4.972 5.357 -4.006 1.00 82.62 387 ARG A N 1
ATOM 3058 C CA . ARG A 1 387 ? 3.954 4.441 -3.518 1.00 82.62 387 ARG A CA 1
ATOM 3059 C C . ARG A 1 387 ? 3.326 3.731 -4.689 1.00 82.62 387 ARG A C 1
ATOM 3061 O O . ARG A 1 387 ? 2.894 4.370 -5.648 1.00 82.62 387 ARG A O 1
ATOM 3068 N N . PHE A 1 388 ? 3.213 2.424 -4.558 1.00 83.44 388 PHE A N 1
ATOM 3069 C CA . PHE A 1 388 ? 2.380 1.639 -5.440 1.00 83.44 388 PHE A CA 1
ATOM 3070 C C . PHE A 1 388 ? 1.588 0.612 -4.653 1.00 83.44 388 PHE A C 1
ATOM 3072 O O . PHE A 1 388 ? 1.927 0.230 -3.530 1.00 83.44 388 PHE A O 1
ATOM 3079 N N . ARG A 1 389 ? 0.487 0.198 -5.259 1.00 88.44 389 ARG A N 1
ATOM 3080 C CA . ARG A 1 389 ? -0.456 -0.753 -4.693 1.00 88.44 389 ARG A CA 1
ATOM 3081 C C . ARG A 1 389 ? -0.718 -1.829 -5.717 1.00 88.44 389 ARG A C 1
ATOM 3083 O O . ARG A 1 389 ? -0.946 -1.520 -6.882 1.00 88.44 389 ARG A O 1
ATOM 3090 N N . MET A 1 390 ? -0.703 -3.075 -5.269 1.00 88.88 390 MET A N 1
ATOM 3091 C CA . MET A 1 390 ? -0.987 -4.226 -6.115 1.00 88.88 390 MET A CA 1
ATOM 3092 C C . MET A 1 390 ? -2.192 -4.968 -5.555 1.00 88.88 390 MET A C 1
ATOM 3094 O O . MET A 1 390 ? -2.247 -5.242 -4.353 1.00 88.88 390 MET A O 1
ATOM 3098 N N . ILE A 1 391 ? -3.160 -5.265 -6.421 1.00 91.44 391 ILE A N 1
ATOM 3099 C CA . ILE A 1 391 ? -4.423 -5.900 -6.043 1.00 91.44 391 ILE A CA 1
ATOM 3100 C C . ILE A 1 391 ? -4.684 -7.111 -6.929 1.00 91.44 391 ILE A C 1
ATOM 3102 O O . ILE A 1 391 ? -4.634 -7.005 -8.155 1.00 91.44 391 ILE A O 1
ATOM 3106 N N . GLY A 1 392 ? -4.965 -8.255 -6.301 1.00 90.44 392 GLY A N 1
ATOM 3107 C CA . GLY A 1 392 ? -5.417 -9.451 -7.011 1.00 90.44 392 GLY A CA 1
ATOM 3108 C C . GLY A 1 392 ? -6.809 -9.245 -7.610 1.00 90.44 392 GLY A C 1
ATOM 3109 O O . GLY A 1 392 ? -7.690 -8.696 -6.950 1.00 90.44 392 GLY A O 1
ATOM 3110 N N . LEU A 1 393 ? -7.001 -9.679 -8.854 1.00 90.44 393 LEU A N 1
ATOM 3111 C CA . LEU A 1 393 ? -8.258 -9.534 -9.591 1.00 90.44 393 LEU A CA 1
ATOM 3112 C C . LEU A 1 393 ? -8.981 -10.879 -9.699 1.00 90.44 393 LEU A C 1
ATOM 3114 O O . LEU A 1 393 ? -8.331 -11.900 -9.936 1.00 90.44 393 LEU A O 1
ATOM 3118 N N . ASP A 1 394 ? -10.309 -10.841 -9.574 1.00 89.12 394 ASP A N 1
ATOM 3119 C CA . ASP A 1 394 ? -11.226 -11.969 -9.750 1.00 89.12 394 ASP A CA 1
ATOM 3120 C C . ASP A 1 394 ? -12.475 -11.506 -10.499 1.00 89.12 394 ASP A C 1
ATOM 3122 O O . ASP A 1 394 ? -13.268 -10.762 -9.934 1.00 89.12 394 ASP A O 1
ATOM 3126 N N . ASP A 1 395 ? -12.671 -11.980 -11.729 1.00 85.44 395 ASP A N 1
ATOM 3127 C CA . ASP A 1 395 ? -13.895 -11.719 -12.503 1.00 85.44 395 ASP A CA 1
ATOM 3128 C C . ASP A 1 395 ? -14.352 -10.246 -12.512 1.00 85.44 395 ASP A C 1
ATOM 3130 O O . ASP A 1 395 ? -15.462 -9.916 -12.096 1.00 85.44 395 ASP A O 1
ATOM 3134 N N . VAL A 1 396 ? -13.462 -9.350 -12.944 1.00 88.62 396 VAL A N 1
ATOM 3135 C CA . VAL A 1 396 ? -13.680 -7.899 -12.867 1.00 88.62 396 VAL A CA 1
ATOM 3136 C C . VAL A 1 396 ? -13.678 -7.233 -14.233 1.00 88.62 396 VAL A C 1
ATOM 3138 O O . VAL A 1 396 ? -13.000 -7.671 -15.164 1.00 88.62 396 VAL A O 1
ATOM 3141 N N . SER A 1 397 ? -14.400 -6.121 -14.323 1.00 88.69 397 SER A N 1
ATOM 3142 C CA . SER A 1 397 ? -14.356 -5.200 -15.456 1.00 88.69 397 SER A CA 1
ATOM 3143 C C . SER A 1 397 ? -13.233 -4.161 -15.303 1.00 88.69 397 SER A C 1
ATOM 3145 O O . SER A 1 397 ? -12.846 -3.804 -14.181 1.00 88.69 397 SER A O 1
ATOM 3147 N N . PRO A 1 398 ? -12.704 -3.608 -16.408 1.00 87.88 398 PRO A N 1
ATOM 3148 C CA . PRO A 1 398 ? -11.718 -2.534 -16.331 1.00 87.88 398 PRO A CA 1
ATOM 3149 C C . PRO A 1 398 ? -12.284 -1.250 -15.694 1.00 87.88 398 PRO A C 1
ATOM 3151 O O . PRO A 1 398 ? -11.532 -0.489 -15.082 1.00 87.88 398 PRO A O 1
ATOM 3154 N N . GLU A 1 399 ? -13.596 -1.006 -15.764 1.00 87.81 399 GLU A N 1
ATOM 3155 C CA . GLU A 1 399 ? -14.262 0.126 -15.109 1.00 87.81 399 GLU A CA 1
ATOM 3156 C C . GLU A 1 399 ? -14.200 0.034 -13.580 1.00 87.81 399 GLU A C 1
ATOM 3158 O O . GLU A 1 399 ? -14.004 1.055 -12.909 1.00 87.81 399 GLU A O 1
ATOM 3163 N N . GLU A 1 400 ? -14.331 -1.175 -13.026 1.00 88.75 400 GLU A N 1
ATOM 3164 C CA . GLU A 1 400 ? -14.177 -1.433 -11.591 1.00 88.75 400 GLU A CA 1
ATOM 3165 C C . GLU A 1 400 ? -12.738 -1.193 -11.136 1.00 88.75 400 GLU A C 1
ATOM 3167 O O . GLU A 1 400 ? -12.521 -0.548 -10.106 1.00 88.75 400 GLU A O 1
ATOM 3172 N N . VAL A 1 401 ? -11.751 -1.621 -11.932 1.00 90.06 401 VAL A N 1
ATOM 3173 C CA . VAL A 1 401 ? -10.328 -1.343 -11.672 1.00 90.06 401 VAL A CA 1
ATOM 3174 C C . VAL A 1 401 ? -10.048 0.161 -11.710 1.00 90.06 401 VAL A C 1
ATOM 3176 O O . VAL A 1 401 ? -9.443 0.708 -10.787 1.00 90.06 401 VAL A O 1
ATOM 3179 N N . ALA A 1 402 ? -10.548 0.866 -12.726 1.00 87.06 402 ALA A N 1
ATOM 3180 C CA . ALA A 1 402 ? -10.421 2.318 -12.827 1.00 87.06 402 ALA A CA 1
ATOM 3181 C C . ALA A 1 402 ? -11.138 3.047 -11.674 1.00 87.06 402 ALA A C 1
ATOM 3183 O O . ALA A 1 402 ? -10.722 4.124 -11.239 1.00 87.06 402 ALA A O 1
ATOM 3184 N N . GLY A 1 403 ? -12.261 2.503 -11.196 1.00 84.81 403 GLY A N 1
ATOM 3185 C CA . GLY A 1 403 ? -12.965 2.962 -9.998 1.00 84.81 403 GLY A CA 1
ATOM 3186 C C . GLY A 1 403 ? -12.106 2.832 -8.745 1.00 84.81 403 GLY A C 1
ATOM 3187 O O . GLY A 1 403 ? -11.956 3.805 -8.005 1.00 84.81 403 GLY A O 1
ATOM 3188 N N . GLU A 1 404 ? -11.485 1.670 -8.554 1.00 87.19 404 GLU A N 1
ATOM 3189 C CA . GLU A 1 404 ? -10.567 1.406 -7.447 1.00 87.19 404 GLU A CA 1
ATOM 3190 C C . GLU A 1 404 ? -9.371 2.361 -7.454 1.00 87.19 404 GLU A C 1
ATOM 3192 O O . GLU A 1 404 ? -9.050 2.970 -6.432 1.00 87.19 404 GLU A O 1
ATOM 3197 N N . TYR A 1 405 ? -8.754 2.560 -8.619 1.00 86.62 405 TYR A N 1
ATOM 3198 C CA . TYR A 1 405 ? -7.649 3.498 -8.768 1.00 86.62 405 TYR A CA 1
ATOM 3199 C C . TYR A 1 405 ? -8.045 4.923 -8.364 1.00 86.62 405 TYR A C 1
ATOM 3201 O O . TYR A 1 405 ? -7.326 5.583 -7.615 1.00 86.62 405 TYR A O 1
ATOM 3209 N N . ARG A 1 406 ? -9.225 5.388 -8.804 1.00 82.19 406 ARG A N 1
ATOM 3210 C CA . ARG A 1 406 ? -9.768 6.710 -8.444 1.00 82.19 406 ARG A CA 1
ATOM 3211 C C . ARG A 1 406 ? -9.947 6.878 -6.936 1.00 82.19 406 ARG A C 1
ATOM 3213 O O . ARG A 1 406 ? -9.646 7.952 -6.422 1.00 82.19 406 ARG A O 1
ATOM 3220 N N . LEU A 1 407 ? -10.419 5.837 -6.249 1.00 80.31 407 LEU A N 1
ATOM 3221 C CA . LEU A 1 407 ? -10.557 5.829 -4.790 1.00 80.31 407 LEU A CA 1
ATOM 3222 C C . LEU A 1 407 ? -9.200 5.883 -4.088 1.00 80.31 407 LEU A C 1
ATOM 3224 O O . LEU A 1 407 ? -9.069 6.520 -3.051 1.00 80.31 407 LEU A O 1
ATOM 3228 N N . TRP A 1 408 ? -8.190 5.216 -4.638 1.00 82.12 408 TRP A N 1
ATOM 3229 C CA . TRP A 1 408 ? -6.866 5.191 -4.034 1.00 82.12 408 TRP A CA 1
ATOM 3230 C C . TRP A 1 408 ? -6.066 6.481 -4.258 1.00 82.12 408 TRP A C 1
ATOM 3232 O O . TRP A 1 408 ? -5.445 6.974 -3.316 1.00 82.12 408 TRP A O 1
ATOM 3242 N N . LYS A 1 409 ? -6.085 7.045 -5.475 1.00 78.00 409 LYS A N 1
ATOM 3243 C CA . LYS A 1 409 ? -5.321 8.263 -5.798 1.00 78.00 409 LYS A CA 1
ATOM 3244 C C . LYS A 1 409 ? -5.866 9.516 -5.117 1.00 78.00 409 LYS A C 1
ATOM 3246 O O . LYS A 1 409 ? -5.120 10.467 -4.905 1.00 78.00 409 LYS A O 1
ATOM 3251 N N . ASN A 1 410 ? -7.163 9.530 -4.811 1.00 70.81 410 ASN A N 1
ATOM 3252 C CA . ASN A 1 410 ? -7.818 10.652 -4.165 1.00 70.81 410 ASN A CA 1
ATOM 3253 C C . ASN A 1 410 ? -8.220 10.256 -2.733 1.00 70.81 410 ASN A C 1
ATOM 3255 O O . ASN A 1 410 ? -9.227 9.565 -2.567 1.00 70.81 410 ASN A O 1
ATOM 3259 N N . PRO A 1 411 ? -7.481 10.703 -1.702 1.00 55.69 411 PRO A N 1
ATOM 3260 C CA . PRO A 1 411 ? -7.807 10.393 -0.311 1.00 55.69 411 PRO A CA 1
ATOM 3261 C C . PRO A 1 411 ? -9.200 10.892 0.117 1.00 55.69 411 PRO A C 1
ATOM 3263 O O . PRO A 1 411 ? -9.772 10.318 1.039 1.00 55.69 411 PRO A O 1
ATOM 3266 N N . ASP A 1 412 ? -9.781 11.873 -0.586 1.00 55.16 412 ASP A N 1
ATOM 3267 C CA . ASP A 1 412 ? -11.143 12.368 -0.343 1.00 55.16 412 ASP A CA 1
ATOM 3268 C C . ASP A 1 412 ? -12.225 11.558 -1.089 1.00 55.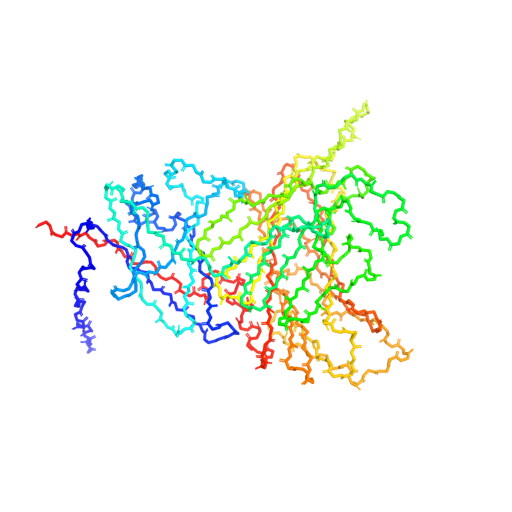16 412 ASP A C 1
ATOM 3270 O O . ASP A 1 412 ? -13.417 11.710 -0.820 1.00 55.16 412 ASP A O 1
ATOM 3274 N N . ALA A 1 413 ? -11.849 10.700 -2.047 1.00 53.09 413 ALA A N 1
ATOM 3275 C CA . ALA A 1 413 ? -12.805 9.966 -2.885 1.00 53.09 413 ALA A CA 1
ATOM 3276 C C . ALA A 1 413 ? -13.430 8.745 -2.193 1.00 53.09 413 ALA A C 1
ATOM 3278 O O . ALA A 1 413 ? -14.513 8.313 -2.595 1.00 53.09 413 ALA A O 1
ATOM 3279 N N . GLY A 1 414 ? -12.785 8.201 -1.158 1.00 59.25 414 GLY A N 1
ATOM 3280 C CA . GLY A 1 414 ? -13.449 7.366 -0.159 1.00 59.25 414 GLY A CA 1
ATOM 3281 C C . GLY A 1 414 ? -13.831 8.269 1.000 1.00 59.25 414 GLY A C 1
ATOM 3282 O O . GLY A 1 414 ? -12.972 8.570 1.821 1.00 59.25 414 GLY A O 1
ATOM 3283 N N . THR A 1 415 ? -15.066 8.771 1.040 1.00 73.44 415 THR A N 1
ATOM 3284 C CA . THR A 1 415 ? -15.476 9.819 1.984 1.00 73.44 415 THR A CA 1
ATOM 3285 C C . THR A 1 415 ? -15.469 9.288 3.418 1.00 73.44 415 THR A C 1
ATOM 3287 O O . THR A 1 415 ? -16.489 8.860 3.963 1.00 73.44 415 THR A O 1
ATOM 3290 N N . VAL A 1 416 ? -14.297 9.316 4.059 1.00 86.31 416 VAL A N 1
ATOM 3291 C CA . VAL A 1 416 ? -14.183 9.165 5.504 1.00 86.31 416 VAL A CA 1
ATOM 3292 C C . VAL A 1 416 ? -14.546 10.499 6.128 1.00 86.31 416 VAL A C 1
ATOM 3294 O O . VAL A 1 416 ? -13.813 11.477 6.034 1.00 86.31 416 VAL A O 1
ATOM 3297 N N . THR A 1 417 ? -15.698 10.545 6.781 1.00 89.56 417 THR A N 1
ATOM 3298 C CA . THR A 1 417 ? -16.143 11.721 7.525 1.00 89.56 417 THR A CA 1
ATOM 3299 C C . THR A 1 417 ? -15.899 11.508 9.009 1.00 89.56 417 THR A C 1
ATOM 3301 O O . THR A 1 417 ? -16.391 10.539 9.592 1.00 89.56 417 THR A O 1
ATOM 3304 N N . ILE A 1 418 ? -15.179 12.440 9.626 1.00 89.50 418 ILE A N 1
ATOM 3305 C CA . ILE A 1 418 ? -14.972 12.504 11.074 1.00 89.50 418 ILE A CA 1
ATOM 3306 C C . ILE A 1 418 ? -15.892 13.600 11.614 1.00 89.50 418 ILE A C 1
ATOM 3308 O O . ILE A 1 418 ? -15.765 14.760 11.225 1.00 89.50 418 ILE A O 1
ATOM 3312 N N . GLY A 1 419 ? -16.852 13.225 12.459 1.00 90.69 419 GLY A N 1
ATOM 3313 C CA . GLY A 1 419 ? -17.750 14.187 13.101 1.00 90.69 419 GLY A CA 1
ATOM 3314 C C . GLY A 1 419 ? -17.193 14.729 14.417 1.00 90.69 419 GLY A C 1
ATOM 3315 O O . GLY A 1 419 ? -16.084 14.390 14.832 1.00 90.69 419 GLY A O 1
ATOM 3316 N N . ASP A 1 420 ? -17.976 15.572 15.085 1.00 90.88 420 ASP A N 1
ATOM 3317 C CA . ASP A 1 420 ? -17.528 16.238 16.307 1.00 90.88 420 ASP A CA 1
ATOM 3318 C C . ASP A 1 420 ? -17.467 15.281 17.514 1.00 90.88 420 ASP A C 1
ATOM 3320 O O . ASP A 1 420 ? -18.289 14.363 17.624 1.00 90.88 420 ASP A O 1
ATOM 3324 N N . PRO A 1 421 ? -16.517 15.477 18.451 1.00 90.56 421 PRO A N 1
ATOM 3325 C CA . PRO A 1 421 ? -16.424 14.645 19.642 1.00 90.56 421 PRO A CA 1
ATOM 3326 C C . PRO A 1 421 ? -17.654 14.774 20.545 1.00 90.56 421 PRO A C 1
ATOM 3328 O O . PRO A 1 421 ? -18.045 15.860 20.975 1.00 90.56 421 PRO A O 1
ATOM 3331 N N . GLU A 1 422 ? -18.212 13.636 20.934 1.00 92.31 422 GLU A N 1
ATOM 3332 C CA . GLU A 1 422 ? -19.313 13.542 21.882 1.00 92.31 422 GLU A CA 1
ATOM 3333 C C . GLU A 1 422 ? -18.776 13.166 23.264 1.00 92.31 422 GLU A C 1
ATOM 3335 O O . GLU A 1 422 ? -18.172 12.104 23.447 1.00 92.31 422 GLU A O 1
ATOM 3340 N N . ARG A 1 423 ? -19.028 14.015 24.264 1.00 88.25 423 ARG A N 1
ATOM 3341 C CA . ARG A 1 423 ? -18.663 13.737 25.658 1.00 88.25 423 ARG A CA 1
ATOM 3342 C C . ARG A 1 423 ? -19.816 13.119 26.422 1.00 88.25 423 ARG A C 1
ATOM 3344 O O . ARG A 1 423 ? -20.981 13.491 26.256 1.00 88.25 423 ARG A O 1
ATOM 3351 N N . ARG A 1 424 ? -19.477 12.205 27.325 1.00 82.50 424 ARG A N 1
ATOM 3352 C CA . ARG A 1 424 ? -20.446 11.659 28.258 1.00 82.50 424 ARG A CA 1
ATOM 3353 C C . ARG A 1 424 ? -20.881 12.724 29.246 1.00 82.50 424 ARG A C 1
ATOM 3355 O O . ARG A 1 424 ? -20.067 13.233 30.010 1.00 82.50 424 ARG A O 1
ATOM 3362 N N . ARG A 1 425 ? -22.175 13.066 29.215 1.00 72.44 425 ARG A N 1
ATOM 3363 C CA . ARG A 1 425 ? -22.795 13.850 30.286 1.00 72.44 425 ARG A CA 1
ATOM 3364 C C . ARG A 1 425 ? -22.632 13.039 31.571 1.00 72.44 425 ARG A C 1
ATOM 3366 O O . ARG A 1 425 ? -23.015 11.866 31.590 1.00 72.44 425 ARG A O 1
ATOM 3373 N N . ARG A 1 426 ? -21.943 13.638 32.544 1.00 58.97 426 ARG A N 1
ATOM 3374 C CA . ARG A 1 426 ? -21.706 13.043 33.860 1.00 58.97 426 ARG A CA 1
ATOM 3375 C C . ARG A 1 426 ? -23.020 12.844 34.596 1.00 58.97 426 ARG A C 1
ATOM 3377 O O . ARG A 1 426 ? -23.902 13.716 34.433 1.00 58.97 426 ARG A O 1
#

Sequence (426 aa):
MLLADRAGAAQARWWNKGWEARVPITVEFREGLLSKRPVILPWRVIAERLGEAKIRAGSLRLVAGRRLVPFQVDHRNARGDFLPPGNLTLDPEDELVFVCPSDRRTRLHLYLSENPKPPASFPSGVTVVEPRRQRYHRKLVTAGMSIAIQGTGQLDLSANSQANSARATVVELMWKGYKLNPQSQSWGMVLNAHPYPSSETDRWRNVRLLVDGPVRKVVATNCSNSTASDADGQVTWQADVTRYFSMFADVPLYDVEDVAHCSVVPASWTAGYLDQWHAGHGLDEHDLLWEGTSGAIRMFSLAGKNISVERTGDLMDTEQVGDAWYAWFDQKERTGLAVFYGPPQHAGKAASPAGIRFRGGWRWYATHNRISFTYESLEAPVTLRHRFRMIGLDDVSPEEVAGEYRLWKNPDAGTVTIGDPERRRR

Foldseek 3Di:
DDPPPPPDPPPLPDLDPQFFWKWKKKWFADDFFWQKDKDKDQVLVVCVLVVNDFADQLFKFKDFSNDTFFKDKFDADLLGDTAADDRDGRDRRIIIIGMDGNPRMTMMMITGHPDGHDDDDDAALKDWDADPDQQAGIKIDHQQWIWGWHAADDDPPVPPQAQPNHARFGSFITGNNFTFDDRRDNRCFAFKDFQDDDDVQFGKHDWDFRDDGRFKTKTKIKTWDFFDDDPVGDDGWTKIKMKIWMDTRNAQKIKIKIKIFTADDDQFRKRKIKHKIFFRPADDQQKWKWKWAPPDIDIDGPVPDPCVPPQKDWPDKDQFQLGTWMKMARNVVQKIKIKEWEGKDWSDPDDDQHGWIKTWMDGHRPRIIMIMIMGHRDDPSTITMTMMMMGMGGNDDVVSVSSVNVCRRDVPNRPTDIHRMDGDDD

pLDDT: mean 75.94, std 15.85, range [27.7, 95.75]

Mean predicted aligned error: 10.11 Å

Solvent-accessible surface area (backbone atoms only — not comparable to full-atom values): 23166 Å² total; per-residue (Å²): 135,85,81,77,82,78,72,73,81,71,74,74,73,77,82,54,90,87,45,51,32,32,30,43,34,35,42,32,33,70,81,48,79,51,71,41,39,82,45,76,40,56,34,37,72,56,36,69,68,62,70,71,64,90,42,43,68,43,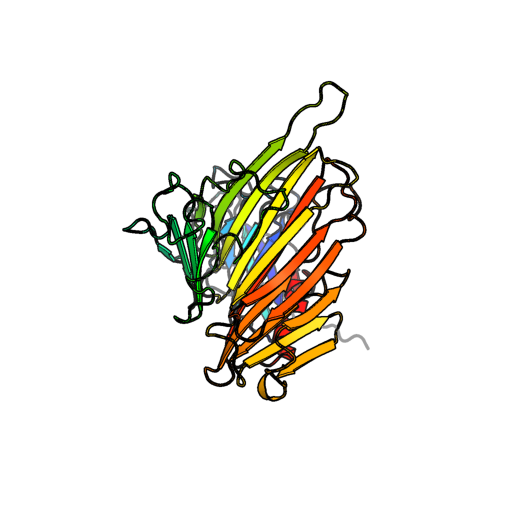16,55,45,43,31,44,84,87,42,80,45,72,59,40,77,49,43,34,45,93,86,67,48,79,45,67,92,68,98,50,64,67,49,61,59,17,30,44,33,30,69,42,67,35,51,63,65,45,62,35,32,44,34,34,29,97,64,66,42,84,76,86,85,59,81,48,46,49,47,79,46,72,62,97,56,89,83,36,57,42,28,44,36,21,58,52,30,33,46,25,33,24,19,87,51,78,76,67,81,81,51,88,83,53,68,57,83,43,32,56,25,70,72,36,37,32,48,76,84,41,48,31,49,74,86,90,53,60,43,64,40,43,55,58,37,66,52,58,89,82,50,98,81,60,45,32,31,71,64,39,80,52,39,89,46,40,31,44,36,30,39,33,34,35,32,61,44,75,42,66,71,44,91,90,78,79,35,50,39,31,35,42,30,42,38,38,44,35,38,34,38,60,24,44,40,41,42,40,37,37,40,35,40,32,64,35,50,49,67,84,42,57,44,41,37,38,33,28,46,29,62,45,59,64,62,49,58,58,31,36,38,36,30,33,56,83,89,47,78,46,77,46,62,44,65,79,55,63,65,92,74,58,42,56,49,78,64,45,77,41,68,55,45,53,42,38,36,39,33,35,35,36,63,83,81,39,37,33,42,36,42,38,39,40,52,84,41,64,67,67,94,68,74,81,70,62,64,40,40,32,38,32,29,45,31,58,82,44,42,41,35,43,35,39,39,37,38,40,61,47,70,55,70,39,36,46,37,50,42,39,40,40,34,65,41,65,82,73,57,72,68,34,51,55,46,41,47,51,37,66,58,31,78,72,62,36,46,67,46,76,55,73,68,46,68,59,82,127

Secondary structure (DSSP, 8-state):
-----------PPPS-TT--EEEEEEE---S-S-SEEEEEEEHHHHHHHHTS---BGGGEEEEETTEEE-EEEE-B-TT-PBPPP-S-BPPTT-EEEEEEE-SS-EEEEEEE-SS--PPPP---SSEEE--SSTT-SEEEEETTEEEEEE------TT-TT-TTTTS-EEEEEEETTEESS-TTS-GGGTS---SS---TT---EEEEEEEE-SSEEEEEEEEEEEE---SSS---EEEEEEEEEEEETT-SEEEEEEEEEEEE--TT--EEEEE--B-SSS--TTEEEEEEETTEEEEEEGGGS-TTT-SEEEEEEES-GGG-EEEEEETTTTEEEEEEEPPPEE-SSSPPPS-EEEEEEEETTSSBEEEEEEE-SPPSSEEEEEEEEEEEEES--HHHHHHHHHHHH-TTTS-EEE-PPEEPP-

Radius of gyration: 23.19 Å; Cα contacts (8 Å, |Δi|>4): 1018; chains: 1; bounding box: 81×49×70 Å